Protein AF-A0ABD6ABT4-F1 (afdb_monomer)

pLDDT: mean 73.29, std 23.42, range [27.64, 98.88]

Radius of gyration: 41.08 Å; Cα contacts (8 Å, |Δi|>4): 449; chains: 1; bounding box: 126×105×81 Å

Organism: NCBI:txid3033386

Sequence (406 aa):
MEIARHVPGMKPGATKRNVALAVVAVVLFPFTLLIALVYVPVALATNRRGLADVVGDTPLGRLPGLSEPGWKTGAASFVYLFVLVGVVFAVVPGDSPPSAAGPSASQGSNASDADPTGAVPTTEPSETTEARSTAAPDSAAGGAPTETPTSAPASDSTPDATPTPRSTATPSRQTTSTPGDTPAARGPGDGSEWTVTVTRVVDGDTMEVRFPNGEVDTIRLIGVDTPETTLSRVDPDEFEGIPNTTAGRDWLYDWGQRASRFAADELEGERVRIAVDPQADRRGYYNRLLVYVSLDGANFNAQLLRRGYARLYDSSFSERDRFADIEATAQRNDVGVWGFDGPPSTPEPTPEPSDDADLPPKPSDGDYDCDHFDTQDQAQRVLDRDPSDPHRLDGDDDGVACESLP

Nearest PDB structures (foldseek):
  6u0x-assembly1_A  TM=8.729E-01  e=2.689E-11  Staphylococcus aureus
  3dmu-assembly1_A  TM=9.051E-01  e=9.932E-11  Staphylococcus aureus
  3bdc-assembly1_A  TM=8.728E-01  e=6.955E-11  unclassified
  3erq-assembly1_A  TM=8.634E-01  e=1.260E-10  Staphylococcus aureus
  6xsh-assembly1_A  TM=8.618E-01  e=1.418E-10  Staphylococcus aureus

Structure (mmCIF, N/CA/C/O backbone):
data_AF-A0ABD6ABT4-F1
#
_entry.id   AF-A0ABD6ABT4-F1
#
loop_
_atom_site.group_PDB
_atom_site.id
_atom_site.type_symbol
_atom_site.label_atom_id
_atom_site.label_alt_id
_atom_site.label_comp_id
_atom_site.label_asym_id
_atom_site.label_entity_id
_atom_site.label_seq_id
_atom_site.pdbx_PDB_ins_code
_atom_site.Cartn_x
_atom_site.Cartn_y
_atom_site.Cartn_z
_atom_site.occupancy
_atom_site.B_iso_or_equiv
_atom_site.auth_seq_id
_atom_site.auth_comp_id
_atom_site.auth_asym_id
_atom_site.auth_atom_id
_atom_site.pdbx_PDB_model_num
ATOM 1 N N . MET A 1 1 ? 58.740 -3.934 35.724 1.00 48.12 1 MET A N 1
ATOM 2 C CA . MET A 1 1 ? 58.941 -5.343 36.122 1.00 48.12 1 MET A CA 1
ATOM 3 C C . MET A 1 1 ? 57.721 -5.785 36.941 1.00 48.12 1 MET A C 1
ATOM 5 O O . MET A 1 1 ? 57.845 -5.971 38.138 1.00 48.12 1 MET A O 1
ATOM 9 N N . GLU A 1 2 ? 56.523 -5.875 36.339 1.00 55.12 2 GLU A N 1
ATOM 10 C CA . GLU A 1 2 ? 55.297 -6.128 37.135 1.00 55.12 2 GLU A CA 1
ATOM 11 C C . GLU A 1 2 ? 54.111 -6.753 36.371 1.00 55.12 2 GLU A C 1
ATOM 13 O O . GLU A 1 2 ? 52.995 -6.772 36.862 1.00 55.12 2 GLU A O 1
ATOM 18 N N . ILE A 1 3 ? 54.325 -7.310 35.176 1.00 47.06 3 ILE A N 1
ATOM 19 C CA . ILE A 1 3 ? 53.252 -8.004 34.426 1.00 47.06 3 ILE A CA 1
ATOM 20 C C . ILE A 1 3 ? 53.394 -9.534 34.547 1.00 47.06 3 ILE A C 1
ATOM 22 O O . ILE A 1 3 ? 52.434 -10.283 34.412 1.00 47.06 3 ILE A O 1
ATOM 26 N N . ALA A 1 4 ? 54.584 -10.017 34.921 1.00 45.62 4 ALA A N 1
ATOM 27 C CA . ALA A 1 4 ? 54.911 -11.442 34.983 1.00 45.62 4 ALA A CA 1
ATOM 28 C C . ALA A 1 4 ? 54.211 -12.230 36.113 1.00 45.62 4 ALA A C 1
ATOM 30 O O . ALA A 1 4 ? 54.329 -13.449 36.145 1.00 45.62 4 ALA A O 1
ATOM 31 N N . ARG A 1 5 ? 53.491 -11.575 37.040 1.00 49.47 5 ARG A N 1
ATOM 32 C CA . ARG A 1 5 ? 52.802 -12.267 38.152 1.00 49.47 5 ARG A CA 1
ATOM 33 C C . ARG A 1 5 ? 51.346 -12.646 37.869 1.00 49.47 5 ARG A C 1
ATOM 35 O O . ARG A 1 5 ? 50.806 -13.452 38.611 1.00 49.47 5 ARG A O 1
ATOM 42 N N . HIS A 1 6 ? 50.723 -12.107 36.820 1.00 57.31 6 HIS A N 1
ATOM 43 C CA . HIS A 1 6 ? 49.296 -12.339 36.545 1.00 57.31 6 HIS A CA 1
ATOM 44 C C . HIS A 1 6 ? 49.024 -13.386 35.456 1.00 57.31 6 HIS A C 1
ATOM 46 O O . HIS A 1 6 ? 47.869 -13.659 35.151 1.00 57.31 6 HIS A O 1
ATOM 52 N N . VAL A 1 7 ? 50.064 -14.005 34.887 1.00 50.03 7 VAL A N 1
ATOM 53 C CA . VAL A 1 7 ? 49.916 -15.038 33.852 1.00 50.03 7 VAL A CA 1
ATOM 54 C C . VAL A 1 7 ? 50.593 -16.329 34.324 1.00 50.03 7 VAL A C 1
ATOM 56 O O . VAL A 1 7 ? 51.825 -16.419 34.290 1.00 50.03 7 VAL A O 1
ATOM 59 N N . PRO A 1 8 ? 49.828 -17.336 34.780 1.00 41.66 8 PRO A N 1
ATOM 60 C CA . PRO A 1 8 ? 50.376 -18.637 35.146 1.00 41.66 8 PRO A CA 1
ATOM 61 C C . PRO A 1 8 ? 51.052 -19.295 33.930 1.00 41.66 8 PRO A C 1
ATOM 63 O O . PRO A 1 8 ? 50.390 -19.602 32.944 1.00 41.66 8 PRO A O 1
ATOM 66 N N . GLY A 1 9 ? 52.378 -19.494 33.989 1.00 50.75 9 GLY A N 1
ATOM 67 C CA . GLY A 1 9 ? 53.149 -20.245 32.981 1.00 50.75 9 GLY A CA 1
ATOM 68 C C . GLY A 1 9 ? 54.293 -19.507 32.265 1.00 50.75 9 GLY A C 1
ATOM 69 O O . GLY A 1 9 ? 55.004 -20.131 31.478 1.00 50.75 9 GLY A O 1
ATOM 70 N N . MET A 1 10 ? 54.538 -18.216 32.521 1.00 44.56 10 MET A N 1
ATOM 71 C CA . MET A 1 10 ? 55.614 -17.482 31.830 1.00 44.56 10 MET A CA 1
ATOM 72 C C . MET A 1 10 ? 56.996 -17.680 32.488 1.00 44.56 10 MET A C 1
ATOM 74 O O . MET A 1 10 ? 57.229 -17.242 33.613 1.00 44.56 10 MET A O 1
ATOM 78 N N . LYS A 1 11 ? 57.941 -18.315 31.774 1.00 46.00 11 LYS A N 1
ATOM 79 C CA . LYS A 1 11 ? 59.356 -18.428 32.192 1.00 46.00 11 LYS A CA 1
ATOM 80 C C . LYS A 1 11 ? 60.139 -17.120 31.938 1.00 46.00 11 LYS A C 1
ATOM 82 O O . LYS A 1 11 ? 59.816 -16.402 30.989 1.00 46.00 11 LYS A O 1
ATOM 87 N N . PRO A 1 12 ? 61.195 -16.815 32.724 1.00 42.62 12 PRO A N 1
ATOM 88 C CA . PRO A 1 12 ? 62.009 -15.609 32.544 1.00 42.62 12 PRO A CA 1
ATOM 89 C C . PRO A 1 12 ? 62.830 -15.688 31.247 1.00 42.62 12 PRO A C 1
ATOM 91 O O . PRO A 1 12 ? 63.510 -16.683 31.017 1.00 42.62 12 PRO A O 1
ATOM 94 N N . GLY A 1 13 ? 62.768 -14.643 30.412 1.00 56.28 13 GLY A N 1
ATOM 95 C CA . GLY A 1 13 ? 63.428 -14.587 29.094 1.00 56.28 13 GLY A CA 1
ATOM 96 C C . GLY A 1 13 ? 62.484 -14.359 27.905 1.00 56.28 13 GLY A C 1
ATOM 97 O O . GLY A 1 13 ? 62.820 -14.710 26.780 1.00 56.28 13 GLY A O 1
ATOM 98 N N . ALA A 1 14 ? 61.289 -13.807 28.135 1.00 51.59 14 ALA A N 1
ATOM 99 C CA . ALA A 1 14 ? 60.299 -13.566 27.091 1.00 51.59 14 ALA A CA 1
ATOM 100 C C . ALA A 1 14 ? 60.823 -12.591 26.016 1.00 51.59 14 ALA A C 1
ATOM 102 O O . ALA A 1 14 ? 60.864 -11.378 26.216 1.00 51.59 14 ALA A O 1
ATOM 103 N N . THR A 1 15 ? 61.210 -13.136 24.862 1.00 66.31 15 THR A N 1
ATOM 104 C CA . THR A 1 15 ? 61.527 -12.389 23.638 1.00 66.31 15 THR A CA 1
ATOM 105 C C . THR A 1 15 ? 60.313 -11.549 23.225 1.00 66.31 15 THR A C 1
ATOM 107 O O . THR A 1 15 ? 59.181 -11.938 23.515 1.00 66.31 15 THR A O 1
ATOM 110 N N . LYS A 1 16 ? 60.512 -10.432 22.504 1.00 57.91 16 LYS A N 1
ATOM 111 C CA . LYS A 1 16 ? 59.434 -9.568 21.961 1.00 57.91 16 LYS A CA 1
ATOM 112 C C . LYS A 1 16 ? 58.271 -10.367 21.336 1.00 57.91 16 LYS A C 1
ATOM 114 O O . LYS A 1 16 ? 57.119 -9.974 21.477 1.00 57.91 16 LYS A O 1
ATOM 119 N N . ARG A 1 17 ? 58.569 -11.540 20.759 1.00 58.28 17 ARG A N 1
ATOM 120 C CA . ARG A 1 17 ? 57.623 -12.561 20.279 1.00 58.28 17 ARG A CA 1
ATOM 121 C C . ARG A 1 17 ? 56.571 -12.997 21.306 1.00 58.28 17 ARG A C 1
ATOM 123 O O . ARG A 1 17 ? 55.398 -13.066 20.973 1.00 58.28 17 ARG A O 1
ATOM 130 N N . ASN A 1 18 ? 56.958 -13.283 22.546 1.00 58.12 18 ASN A N 1
ATOM 131 C CA . ASN A 1 18 ? 56.033 -13.765 23.577 1.00 58.12 18 ASN A CA 1
ATOM 132 C C . ASN A 1 18 ? 55.114 -12.642 24.075 1.00 58.12 18 ASN A C 1
ATOM 134 O O . ASN A 1 18 ? 53.965 -12.901 24.413 1.00 58.12 18 ASN A O 1
ATOM 138 N N . VAL A 1 19 ? 55.602 -11.397 24.073 1.00 66.44 19 VAL A N 1
ATOM 139 C CA . VAL A 1 19 ? 54.781 -10.215 24.373 1.00 66.44 19 VAL A CA 1
ATOM 140 C C . VAL A 1 19 ? 53.813 -9.932 23.223 1.00 66.44 19 VAL A C 1
ATOM 142 O O . VAL A 1 19 ? 52.639 -9.699 23.478 1.00 66.44 19 VAL A O 1
ATOM 145 N N . ALA A 1 20 ? 54.259 -10.027 21.966 1.00 62.69 20 ALA A N 1
ATOM 146 C CA . ALA A 1 20 ? 53.391 -9.875 20.798 1.00 62.69 20 ALA A CA 1
ATOM 147 C C . ALA A 1 20 ? 52.303 -10.960 20.745 1.00 62.69 20 ALA A C 1
ATOM 149 O O . ALA A 1 20 ? 51.129 -10.638 20.591 1.00 62.69 20 ALA A O 1
ATOM 150 N N . LEU A 1 21 ? 52.664 -12.228 20.968 1.00 62.44 21 LEU A N 1
ATOM 151 C CA . LEU A 1 21 ? 51.703 -13.331 21.059 1.00 62.44 21 LEU A CA 1
ATOM 152 C C . LEU A 1 21 ? 50.728 -13.144 22.226 1.00 62.44 21 LEU A C 1
ATOM 154 O O . LEU A 1 21 ? 49.541 -13.403 22.061 1.00 62.44 21 LEU A O 1
ATOM 158 N N . ALA A 1 22 ? 51.193 -12.647 23.377 1.00 66.12 22 ALA A N 1
ATOM 159 C CA . ALA A 1 22 ? 50.317 -12.348 24.505 1.00 66.12 22 ALA A CA 1
ATOM 160 C C . ALA A 1 22 ? 49.349 -11.196 24.195 1.00 66.12 22 ALA A C 1
ATOM 162 O O . ALA A 1 22 ? 48.168 -11.315 24.488 1.00 66.12 22 ALA A O 1
ATOM 163 N N . VAL A 1 23 ? 49.799 -10.110 23.559 1.00 70.19 23 VAL A N 1
ATOM 164 C CA . VAL A 1 23 ? 48.920 -8.992 23.171 1.00 70.19 23 VAL A CA 1
ATOM 165 C C . VAL A 1 23 ? 47.901 -9.438 22.121 1.00 70.19 23 VAL A C 1
ATOM 167 O O . VAL A 1 23 ? 46.719 -9.135 22.248 1.00 70.19 23 VAL A O 1
ATOM 170 N N . VAL A 1 24 ? 48.312 -10.215 21.119 1.00 63.34 24 VAL A N 1
ATOM 171 C CA . VAL A 1 24 ? 47.390 -10.739 20.102 1.00 63.34 24 VAL A CA 1
ATOM 172 C C . VAL A 1 24 ? 46.369 -11.692 20.731 1.00 63.34 24 VAL A C 1
ATOM 174 O O . VAL A 1 24 ? 45.177 -11.536 20.495 1.00 63.34 24 VAL A O 1
ATOM 177 N N . ALA A 1 25 ? 46.798 -12.634 21.573 1.00 67.19 25 ALA A N 1
ATOM 178 C CA . ALA A 1 25 ? 45.905 -13.624 22.177 1.00 67.19 25 ALA A CA 1
ATOM 179 C C . ALA A 1 25 ? 44.990 -13.047 23.273 1.00 67.19 25 ALA A C 1
ATOM 181 O O . ALA A 1 25 ? 43.877 -13.531 23.450 1.00 67.19 25 ALA A O 1
ATOM 182 N N . VAL A 1 26 ? 45.445 -12.032 24.014 1.00 70.31 26 VAL A N 1
ATOM 183 C CA . VAL A 1 26 ? 44.709 -11.473 25.165 1.00 70.31 26 VAL A CA 1
ATOM 184 C C . VAL A 1 26 ? 43.921 -10.217 24.799 1.00 70.31 26 VAL A C 1
ATOM 186 O O . VAL A 1 26 ? 42.927 -9.925 25.453 1.00 70.31 26 VAL A O 1
ATOM 189 N N . VAL A 1 27 ? 44.328 -9.474 23.767 1.00 70.00 27 VAL A N 1
ATOM 190 C CA . VAL A 1 27 ? 43.668 -8.217 23.377 1.00 70.00 27 VAL A CA 1
ATOM 191 C C . VAL A 1 27 ? 42.957 -8.364 22.041 1.00 70.00 27 VAL A C 1
ATOM 193 O O . VAL A 1 27 ? 41.760 -8.113 21.961 1.00 70.00 27 VAL A O 1
ATOM 196 N N . LEU A 1 28 ? 43.659 -8.801 20.994 1.00 67.19 28 LEU A N 1
ATOM 197 C CA . LEU A 1 28 ? 43.083 -8.809 19.647 1.00 67.19 28 LEU A CA 1
ATOM 198 C C . LEU A 1 28 ? 42.123 -9.977 19.431 1.00 67.19 28 LEU A C 1
ATOM 200 O O . LEU A 1 28 ? 41.048 -9.761 18.894 1.00 67.19 28 LEU A O 1
ATOM 204 N N . PHE A 1 29 ? 42.458 -11.181 19.892 1.00 74.25 29 PHE A N 1
ATOM 205 C CA . PHE A 1 29 ? 41.616 -12.368 19.741 1.00 74.25 29 PHE A CA 1
ATOM 206 C C . PHE A 1 29 ? 40.244 -12.256 20.430 1.00 74.25 29 PHE A C 1
ATOM 208 O O . PHE A 1 29 ? 39.242 -12.542 19.781 1.00 74.25 29 PHE A O 1
ATOM 215 N N . PRO A 1 30 ? 40.119 -11.811 21.697 1.00 75.88 30 PRO A N 1
ATOM 216 C CA . PRO A 1 30 ? 38.797 -11.611 22.285 1.00 75.88 30 PRO A CA 1
ATOM 217 C C . PRO A 1 30 ? 38.036 -10.457 21.628 1.00 75.88 30 PRO A C 1
ATOM 219 O O . PRO A 1 30 ? 36.816 -10.527 21.535 1.00 75.88 30 PRO A O 1
ATOM 222 N N . PHE A 1 31 ? 38.724 -9.426 21.125 1.00 73.25 31 PHE A N 1
ATOM 223 C CA . PHE A 1 31 ? 38.078 -8.319 20.420 1.00 73.25 31 PHE A CA 1
ATOM 224 C C . PHE A 1 31 ? 37.567 -8.740 19.036 1.00 73.25 31 PHE A C 1
ATOM 226 O O . PHE A 1 31 ? 36.449 -8.395 18.671 1.00 73.25 31 PHE A O 1
ATOM 233 N N . THR A 1 32 ? 38.323 -9.549 18.289 1.00 69.88 32 THR A N 1
ATOM 234 C CA . THR A 1 32 ? 37.867 -10.121 17.015 1.00 69.88 32 THR A CA 1
ATOM 235 C C . THR A 1 32 ? 36.779 -11.165 17.220 1.00 69.88 32 THR A C 1
ATOM 237 O O . THR A 1 32 ? 35.841 -11.202 16.431 1.00 69.88 32 THR A O 1
ATOM 240 N N . LEU A 1 33 ? 36.844 -11.964 18.291 1.00 76.50 33 LEU A N 1
ATOM 241 C CA . LEU A 1 33 ? 35.776 -12.889 18.671 1.00 76.50 33 LEU A CA 1
ATOM 242 C C . LEU A 1 33 ? 34.491 -12.130 19.034 1.00 76.50 33 LEU A C 1
ATOM 244 O O . LEU A 1 33 ? 33.418 -12.526 18.596 1.00 76.50 33 LEU A O 1
ATOM 248 N N . LEU A 1 34 ? 34.596 -11.031 19.790 1.00 77.00 34 LEU A N 1
ATOM 249 C CA . LEU A 1 34 ? 33.471 -10.165 20.151 1.00 77.00 34 LEU A CA 1
ATOM 250 C C . LEU A 1 34 ? 32.878 -9.479 18.915 1.00 77.00 34 LEU A C 1
ATOM 252 O O . LEU A 1 34 ? 31.664 -9.501 18.731 1.00 77.00 34 LEU A O 1
ATOM 256 N N . ILE A 1 35 ? 33.726 -8.917 18.046 1.00 72.06 35 ILE A N 1
ATOM 257 C CA . ILE A 1 35 ? 33.290 -8.348 16.769 1.00 72.06 35 ILE A CA 1
ATOM 258 C C . ILE A 1 35 ? 32.603 -9.432 15.950 1.00 72.06 35 ILE A C 1
ATOM 260 O O . ILE A 1 35 ? 31.504 -9.193 15.487 1.00 72.06 35 ILE A O 1
ATOM 264 N N . ALA A 1 36 ? 33.160 -10.634 15.818 1.00 72.38 36 ALA A N 1
ATOM 265 C CA . ALA A 1 36 ? 32.505 -11.711 15.085 1.00 72.38 36 ALA A CA 1
ATOM 266 C C . ALA A 1 36 ? 31.156 -12.106 15.719 1.00 72.38 36 ALA A C 1
ATOM 268 O O . ALA A 1 36 ? 30.171 -12.241 15.004 1.00 72.38 36 ALA A O 1
ATOM 269 N N . LEU A 1 37 ? 31.073 -12.221 17.047 1.00 75.56 37 LEU A N 1
ATOM 270 C CA . LEU A 1 37 ? 29.844 -12.575 17.771 1.00 75.56 37 LEU A CA 1
ATOM 271 C C . LEU A 1 37 ? 28.740 -11.518 17.684 1.00 75.56 37 LEU A C 1
ATOM 273 O O . LEU A 1 37 ? 27.575 -11.873 17.814 1.00 75.56 37 LEU A O 1
ATOM 277 N N . VAL A 1 38 ? 29.081 -10.245 17.489 1.00 73.69 38 VAL A N 1
ATOM 278 C CA . VAL A 1 38 ? 28.102 -9.150 17.388 1.00 73.69 38 VAL A CA 1
ATOM 279 C C . VAL A 1 38 ? 27.836 -8.791 15.928 1.00 73.69 38 VAL A C 1
ATOM 281 O O . VAL A 1 38 ? 26.691 -8.713 15.497 1.00 73.69 38 VAL A O 1
ATOM 284 N N . TYR A 1 39 ? 28.892 -8.616 15.144 1.00 69.88 39 TYR A N 1
ATOM 285 C CA . TYR A 1 39 ? 28.831 -8.194 13.752 1.00 69.88 39 TYR A CA 1
ATOM 286 C C . TYR A 1 39 ? 28.300 -9.289 12.835 1.00 69.88 39 TYR A C 1
ATOM 288 O O . TYR A 1 39 ? 27.523 -8.970 11.949 1.00 69.88 39 TYR A O 1
ATOM 296 N N . VAL A 1 40 ? 28.659 -10.566 13.027 1.00 66.00 40 VAL A N 1
ATOM 297 C CA . VAL A 1 40 ? 28.177 -11.636 12.133 1.00 66.00 40 VAL A CA 1
ATOM 298 C C . VAL A 1 40 ? 26.668 -11.841 12.281 1.00 66.00 40 VAL A C 1
ATOM 300 O O . VAL A 1 40 ? 26.001 -11.855 11.253 1.00 66.00 40 VAL A O 1
ATOM 303 N N . PRO A 1 41 ? 26.072 -11.916 13.487 1.00 65.56 41 PRO A N 1
ATOM 304 C CA . PRO A 1 41 ? 24.618 -12.001 13.615 1.00 65.56 41 PRO A CA 1
ATOM 305 C C . PRO A 1 41 ? 23.899 -10.739 13.146 1.00 65.56 41 PRO A C 1
ATOM 307 O O . PRO A 1 41 ? 22.862 -10.858 12.507 1.00 65.56 41 PRO A O 1
ATOM 310 N N . VAL A 1 42 ? 24.450 -9.546 13.407 1.00 65.56 42 VAL A N 1
ATOM 311 C CA . VAL A 1 42 ? 23.874 -8.287 12.910 1.00 65.56 42 VAL A CA 1
ATOM 312 C C . VAL A 1 42 ? 23.939 -8.239 11.388 1.00 65.56 42 VAL A C 1
ATOM 314 O O . VAL A 1 42 ? 22.915 -8.007 10.770 1.00 65.56 42 VAL A O 1
ATOM 317 N N . ALA A 1 43 ? 25.076 -8.550 10.767 1.00 61.09 43 ALA A N 1
ATOM 318 C CA . ALA A 1 43 ? 25.211 -8.616 9.315 1.00 61.09 43 ALA A CA 1
ATOM 319 C C . ALA A 1 43 ? 24.320 -9.711 8.706 1.00 61.09 43 ALA A C 1
ATOM 321 O O . ALA A 1 43 ? 23.710 -9.484 7.673 1.00 61.09 43 ALA A O 1
ATOM 322 N N . LEU A 1 44 ? 24.174 -10.875 9.345 1.00 62.19 44 LEU A N 1
ATOM 323 C CA . LEU A 1 44 ? 23.233 -11.911 8.902 1.00 62.19 44 LEU A CA 1
ATOM 324 C C . LEU A 1 44 ? 21.762 -11.485 9.067 1.00 62.19 44 LEU A C 1
ATOM 326 O O . LEU A 1 44 ? 20.922 -11.923 8.284 1.00 62.19 44 LEU A O 1
ATOM 330 N N . ALA A 1 45 ? 21.446 -10.643 10.056 1.00 57.50 45 ALA A N 1
ATOM 331 C CA . ALA A 1 45 ? 20.090 -10.167 10.335 1.00 57.50 45 ALA A CA 1
ATOM 332 C C . ALA A 1 45 ? 19.690 -8.933 9.506 1.00 57.50 45 ALA A C 1
ATOM 334 O O . ALA A 1 45 ? 18.530 -8.817 9.119 1.00 57.50 45 ALA A O 1
ATOM 335 N N . THR A 1 46 ? 20.626 -8.023 9.218 1.00 54.62 46 THR A N 1
ATOM 336 C CA . THR A 1 46 ? 20.361 -6.740 8.547 1.00 54.62 46 THR A CA 1
ATOM 337 C C . THR A 1 46 ? 20.738 -6.739 7.067 1.00 54.62 46 THR A C 1
ATOM 339 O O . THR A 1 46 ? 20.185 -5.950 6.304 1.00 54.62 46 THR A O 1
ATOM 342 N N . ASN A 1 47 ? 21.621 -7.636 6.613 1.00 53.25 47 ASN A N 1
ATOM 343 C CA . ASN A 1 47 ? 22.093 -7.655 5.227 1.00 53.25 47 ASN A CA 1
ATOM 344 C C . ASN A 1 47 ? 21.230 -8.544 4.313 1.00 53.25 47 ASN A C 1
ATOM 346 O O . ASN A 1 47 ? 21.712 -9.513 3.722 1.00 53.25 47 ASN A O 1
ATOM 350 N N . ARG A 1 48 ? 19.937 -8.221 4.179 1.00 53.56 48 ARG A N 1
ATOM 351 C CA . ARG A 1 48 ? 19.045 -8.910 3.222 1.00 53.56 48 ARG A CA 1
ATOM 352 C C . ARG A 1 48 ? 19.291 -8.505 1.758 1.00 53.56 48 ARG A C 1
ATOM 354 O O . ARG A 1 48 ? 18.951 -9.284 0.877 1.00 53.56 48 ARG A O 1
ATOM 361 N N . ARG A 1 49 ? 19.915 -7.343 1.503 1.00 51.22 49 ARG A N 1
ATOM 362 C CA . ARG A 1 49 ? 20.243 -6.823 0.154 1.00 51.22 49 ARG A CA 1
ATOM 363 C C . ARG A 1 49 ? 21.660 -7.175 -0.340 1.00 51.22 49 ARG A C 1
ATOM 365 O O . ARG A 1 49 ? 21.977 -6.952 -1.498 1.00 51.22 49 ARG A O 1
ATOM 372 N N . GLY A 1 50 ? 22.478 -7.830 0.490 1.00 56.59 50 GLY A N 1
ATOM 373 C CA . GLY A 1 50 ? 23.846 -8.227 0.142 1.00 56.59 50 GLY A CA 1
ATOM 374 C C . GLY A 1 50 ? 24.847 -7.071 0.251 1.00 56.59 50 GLY A C 1
ATOM 375 O O . GLY A 1 50 ? 24.506 -5.900 0.147 1.00 56.59 50 GLY A O 1
ATOM 376 N N . LEU A 1 51 ? 26.128 -7.398 0.457 1.00 56.12 51 LEU A N 1
ATOM 377 C CA . LEU A 1 51 ? 27.218 -6.407 0.492 1.00 56.12 51 LEU A CA 1
ATOM 378 C C . LEU A 1 51 ? 27.528 -5.821 -0.909 1.00 56.12 51 LEU A C 1
ATOM 380 O O . LEU A 1 51 ? 28.432 -5.000 -1.043 1.00 56.12 51 LEU A O 1
ATOM 384 N N . ALA A 1 52 ? 26.803 -6.258 -1.946 1.00 55.03 52 ALA A N 1
ATOM 385 C CA . ALA A 1 52 ? 27.018 -5.904 -3.344 1.00 55.03 52 ALA A CA 1
ATOM 386 C C . ALA A 1 52 ? 26.873 -4.394 -3.597 1.00 55.03 52 ALA A C 1
ATOM 388 O O . ALA A 1 52 ? 27.742 -3.821 -4.242 1.00 55.03 52 ALA A O 1
ATOM 389 N N . ASP A 1 53 ? 25.877 -3.733 -3.000 1.00 53.12 53 ASP A N 1
ATOM 390 C CA . ASP A 1 53 ? 25.659 -2.285 -3.176 1.00 53.12 53 ASP A CA 1
ATOM 391 C C . ASP A 1 53 ? 26.768 -1.433 -2.537 1.00 53.12 53 ASP A C 1
ATOM 393 O O . ASP A 1 53 ? 27.050 -0.319 -2.967 1.00 53.12 53 ASP A O 1
ATOM 397 N N . VAL A 1 54 ? 27.423 -1.959 -1.497 1.00 57.56 54 VAL A N 1
ATOM 398 C CA . VAL A 1 54 ? 28.461 -1.243 -0.735 1.00 57.56 54 VAL A CA 1
ATOM 399 C C . VAL A 1 54 ? 29.857 -1.487 -1.317 1.00 57.56 54 VAL A C 1
ATOM 401 O O . VAL A 1 54 ? 30.764 -0.674 -1.145 1.00 57.56 54 VAL A O 1
ATOM 404 N N . VAL A 1 55 ? 30.056 -2.631 -1.973 1.00 61.31 55 VAL A N 1
ATOM 405 C CA . VAL A 1 55 ? 31.386 -3.160 -2.313 1.00 61.31 55 VAL A CA 1
ATOM 406 C C . VAL A 1 55 ? 31.536 -3.420 -3.819 1.00 61.31 55 VAL A C 1
ATOM 408 O O . VAL A 1 55 ? 32.650 -3.698 -4.265 1.00 61.31 55 VAL A O 1
ATOM 411 N N . GLY A 1 56 ? 30.459 -3.271 -4.601 1.00 56.88 56 GLY A N 1
ATOM 412 C CA . GLY A 1 56 ? 30.350 -3.634 -6.019 1.00 56.88 56 GLY A CA 1
ATOM 413 C C . GLY A 1 56 ? 31.454 -3.071 -6.911 1.00 56.88 56 GLY A C 1
ATOM 414 O O . GLY A 1 56 ? 32.054 -3.825 -7.673 1.00 56.88 56 GLY A O 1
ATOM 415 N N . ASP A 1 57 ? 31.818 -1.801 -6.722 1.00 60.75 57 ASP A N 1
ATOM 416 C CA . ASP A 1 57 ? 32.884 -1.148 -7.499 1.00 60.75 57 ASP A CA 1
ATOM 417 C C . ASP A 1 57 ? 34.267 -1.196 -6.831 1.00 60.75 57 ASP A C 1
ATOM 419 O O . ASP A 1 57 ? 35.265 -0.705 -7.366 1.00 60.75 57 ASP A O 1
ATOM 423 N N . THR A 1 58 ? 34.373 -1.818 -5.657 1.00 70.25 58 THR A N 1
ATOM 424 C CA . THR A 1 58 ? 35.644 -1.934 -4.936 1.00 70.25 58 THR A CA 1
ATOM 425 C C . THR A 1 58 ? 36.369 -3.243 -5.283 1.00 70.25 58 THR A C 1
ATOM 427 O O . THR A 1 58 ? 35.742 -4.239 -5.651 1.00 70.25 58 THR A O 1
ATOM 430 N N . PRO A 1 59 ? 37.702 -3.328 -5.097 1.00 70.81 59 PRO A N 1
ATOM 431 C CA . PRO A 1 59 ? 38.454 -4.570 -5.311 1.00 70.81 59 PRO A CA 1
ATOM 432 C C . PRO A 1 59 ? 37.944 -5.765 -4.488 1.00 70.81 59 PRO A C 1
ATOM 434 O O . PRO A 1 59 ? 38.142 -6.911 -4.885 1.00 70.81 59 PRO A O 1
ATOM 437 N N . LEU A 1 60 ? 37.282 -5.499 -3.356 1.00 62.22 60 LEU A N 1
ATOM 438 C CA . LEU A 1 60 ? 36.694 -6.512 -2.480 1.00 62.22 60 LEU A CA 1
ATOM 439 C C . LEU A 1 60 ? 35.452 -7.175 -3.103 1.00 62.22 60 LEU A C 1
ATOM 441 O O . LEU A 1 60 ? 35.195 -8.341 -2.817 1.00 62.22 60 LEU A O 1
ATOM 445 N N . GLY A 1 61 ? 34.735 -6.492 -4.004 1.00 64.50 61 GLY A N 1
ATOM 446 C CA . GLY A 1 61 ? 33.537 -7.014 -4.676 1.00 64.50 61 GLY A CA 1
ATOM 447 C C . GLY A 1 61 ? 33.844 -8.114 -5.696 1.00 64.50 61 GLY A C 1
ATOM 448 O O . GLY A 1 61 ? 32.959 -8.865 -6.095 1.00 64.50 61 GLY A O 1
ATOM 449 N N . ARG A 1 62 ? 35.121 -8.261 -6.077 1.00 74.31 62 ARG A N 1
ATOM 450 C CA . ARG A 1 62 ? 35.610 -9.311 -6.985 1.00 74.31 62 ARG A CA 1
ATOM 451 C C . ARG A 1 62 ? 35.957 -10.623 -6.274 1.00 74.31 62 ARG A C 1
ATOM 453 O O . ARG A 1 62 ? 36.368 -11.576 -6.935 1.00 74.31 62 ARG A O 1
ATOM 460 N N . LEU A 1 63 ? 35.839 -10.687 -4.944 1.00 71.50 63 LEU A N 1
ATOM 461 C CA . LEU A 1 63 ? 36.108 -11.908 -4.186 1.00 71.50 63 LEU A CA 1
ATOM 462 C C . LEU A 1 63 ? 34.931 -12.899 -4.311 1.00 71.50 63 LEU A C 1
ATOM 464 O O . LEU A 1 63 ? 33.784 -12.515 -4.064 1.00 71.50 63 LEU A O 1
ATOM 468 N N . PRO A 1 64 ? 35.191 -14.177 -4.655 1.00 71.94 64 PRO A N 1
ATOM 469 C CA . PRO A 1 64 ? 34.157 -15.204 -4.760 1.00 71.94 64 PRO A CA 1
ATOM 470 C C . PRO A 1 64 ? 33.273 -15.290 -3.505 1.00 71.94 64 PRO A C 1
ATOM 472 O O . PRO A 1 64 ? 33.774 -15.418 -2.390 1.00 71.94 64 PRO A O 1
ATOM 475 N N . GLY A 1 65 ? 31.951 -15.236 -3.687 1.00 67.56 65 GLY A N 1
ATOM 476 C CA . GLY A 1 65 ? 30.966 -15.359 -2.606 1.00 67.56 65 GLY A CA 1
ATOM 477 C C . GLY A 1 65 ? 30.639 -14.065 -1.847 1.00 67.56 65 GLY A C 1
ATOM 478 O O . GLY A 1 65 ? 29.675 -14.066 -1.086 1.00 67.56 65 GLY A O 1
ATOM 479 N N . LEU A 1 66 ? 31.370 -12.959 -2.065 1.00 68.25 66 LEU A N 1
ATOM 480 C CA . LEU A 1 66 ? 31.012 -11.636 -1.518 1.00 68.25 66 LEU A CA 1
ATOM 481 C C . LEU A 1 66 ? 29.988 -10.871 -2.376 1.00 68.25 66 LEU A C 1
ATOM 483 O O . LEU A 1 66 ? 29.384 -9.920 -1.887 1.00 68.25 66 LEU A O 1
ATOM 487 N N . SER A 1 67 ? 29.769 -11.300 -3.622 1.00 64.12 67 SER A N 1
ATOM 488 C CA . SER A 1 67 ? 28.765 -10.748 -4.541 1.00 64.12 67 SER A CA 1
ATOM 489 C C . SER A 1 67 ? 27.419 -11.486 -4.518 1.00 64.12 67 SER A C 1
ATOM 491 O O . SER A 1 67 ? 26.443 -10.986 -5.068 1.00 64.12 67 SER A O 1
ATOM 493 N N . GLU A 1 68 ? 27.336 -12.667 -3.894 1.00 64.88 68 GLU A N 1
ATOM 494 C CA . GLU A 1 68 ? 26.059 -13.376 -3.737 1.00 64.88 68 GLU A CA 1
ATOM 495 C C . GLU A 1 68 ? 25.205 -12.692 -2.659 1.00 64.88 68 GLU A C 1
ATOM 497 O O . GLU A 1 68 ? 25.772 -12.265 -1.656 1.00 64.88 68 GLU A O 1
ATOM 502 N N . PRO A 1 69 ? 23.870 -12.600 -2.801 1.00 60.47 69 PRO A N 1
ATOM 503 C CA . PRO A 1 69 ? 22.998 -12.033 -1.774 1.00 60.47 69 PRO A CA 1
ATOM 504 C C . PRO A 1 69 ? 22.677 -13.024 -0.637 1.00 60.47 69 PRO A C 1
ATOM 506 O O . PRO A 1 69 ? 22.699 -14.249 -0.800 1.00 60.47 69 PRO A O 1
ATOM 509 N N . GLY A 1 70 ? 22.316 -12.484 0.531 1.00 66.94 70 GLY A N 1
ATOM 510 C CA . GLY A 1 70 ? 21.797 -13.244 1.672 1.00 66.94 70 GLY A CA 1
ATOM 511 C C . GLY A 1 70 ? 22.860 -13.895 2.571 1.00 66.94 70 GLY A C 1
ATOM 512 O O . GLY A 1 70 ? 23.980 -13.418 2.724 1.00 66.94 70 GLY A O 1
ATOM 513 N N . TRP A 1 71 ? 22.509 -15.005 3.231 1.00 62.94 71 TRP A N 1
ATOM 514 C CA . TRP A 1 71 ? 23.349 -15.607 4.285 1.00 62.94 71 TRP A CA 1
ATOM 515 C C . TRP A 1 71 ? 24.717 -16.113 3.788 1.00 62.94 71 TRP A C 1
ATOM 517 O O . TRP A 1 71 ? 25.670 -16.213 4.566 1.00 62.94 71 TRP A O 1
ATOM 527 N N . LYS A 1 72 ? 24.832 -16.395 2.485 1.00 69.44 72 LYS A N 1
ATOM 528 C CA . LYS A 1 72 ? 26.066 -16.862 1.843 1.00 69.44 72 LYS A CA 1
ATOM 529 C C . LYS A 1 72 ? 27.165 -15.792 1.838 1.00 69.44 72 LYS A C 1
ATOM 531 O O . LYS A 1 72 ? 28.323 -16.130 2.075 1.00 69.44 72 LYS A O 1
ATOM 536 N N . THR A 1 73 ? 26.812 -14.511 1.690 1.00 68.81 73 THR A N 1
ATOM 537 C CA . THR A 1 73 ? 27.758 -13.380 1.775 1.00 68.81 73 THR A CA 1
ATOM 538 C C . THR A 1 73 ? 28.360 -13.252 3.167 1.00 68.81 73 THR A C 1
ATOM 540 O O . THR A 1 73 ? 29.556 -12.999 3.324 1.00 68.81 73 THR A O 1
ATOM 543 N N . GLY A 1 74 ? 27.528 -13.443 4.197 1.00 67.62 74 GLY A N 1
ATOM 544 C CA . GLY A 1 74 ? 27.961 -13.425 5.594 1.00 67.62 74 GLY A CA 1
ATOM 545 C C . GLY A 1 74 ? 28.931 -14.566 5.900 1.00 67.62 74 GLY A C 1
ATOM 546 O O . GLY A 1 74 ? 29.972 -14.343 6.520 1.00 67.62 74 GLY A O 1
ATOM 547 N N . ALA A 1 75 ? 28.642 -15.769 5.392 1.00 70.38 75 ALA A N 1
ATOM 548 C CA . ALA A 1 75 ? 29.530 -16.923 5.515 1.00 70.38 75 ALA A CA 1
ATOM 549 C C . ALA A 1 75 ? 30.875 -16.705 4.794 1.00 70.38 75 ALA A C 1
ATOM 551 O O . ALA A 1 75 ? 31.929 -16.952 5.381 1.00 70.38 75 ALA A O 1
ATOM 552 N N . ALA A 1 76 ? 30.859 -16.180 3.564 1.00 73.25 76 ALA A N 1
ATOM 553 C CA . ALA A 1 76 ? 32.075 -15.869 2.810 1.00 73.25 76 ALA A CA 1
ATOM 554 C C . ALA A 1 76 ? 32.927 -14.790 3.507 1.00 73.25 76 ALA A C 1
ATOM 556 O O . ALA A 1 76 ? 34.131 -14.977 3.688 1.00 73.25 76 ALA A O 1
ATOM 557 N N . SER A 1 77 ? 32.306 -13.707 3.990 1.00 68.75 77 SER A N 1
ATOM 558 C CA . SER A 1 77 ? 32.986 -12.633 4.740 1.00 68.75 77 SER A CA 1
ATOM 559 C C . SER A 1 77 ? 33.672 -13.156 6.004 1.00 68.75 77 SER A C 1
ATOM 561 O O . SER A 1 77 ? 34.803 -12.776 6.312 1.00 68.75 77 SER A O 1
ATOM 563 N N . PHE A 1 78 ? 33.014 -14.072 6.719 1.00 71.81 78 PHE A N 1
ATOM 564 C CA . PHE A 1 78 ? 33.567 -14.712 7.908 1.00 71.81 78 PHE A CA 1
ATOM 565 C C . PHE A 1 78 ? 34.792 -15.583 7.587 1.00 71.81 78 PHE A C 1
ATOM 567 O O . PHE A 1 78 ? 35.805 -15.505 8.285 1.00 71.81 78 PHE A O 1
ATOM 574 N N . VAL A 1 79 ? 34.738 -16.363 6.502 1.00 76.88 79 VAL A N 1
ATOM 575 C CA . VAL A 1 79 ? 35.877 -17.173 6.038 1.00 76.88 79 VAL A CA 1
ATOM 576 C C . VAL A 1 79 ? 37.061 -16.282 5.654 1.00 76.88 79 VAL A C 1
ATOM 578 O O . VAL A 1 79 ? 38.184 -16.547 6.086 1.00 76.88 79 VAL A O 1
ATOM 581 N N . TYR A 1 80 ? 36.827 -15.192 4.916 1.00 76.31 80 TYR A N 1
ATOM 582 C CA . TYR A 1 80 ? 37.885 -14.249 4.539 1.00 76.31 80 TYR A CA 1
ATOM 583 C C . TYR A 1 80 ? 38.533 -13.568 5.748 1.00 76.31 80 TYR A C 1
ATOM 585 O O . TYR A 1 80 ? 39.760 -13.469 5.801 1.00 76.31 80 TYR A O 1
ATOM 593 N N . LEU A 1 81 ? 37.742 -13.163 6.748 1.00 70.94 81 LEU A N 1
ATOM 594 C CA . LEU A 1 81 ? 38.261 -12.608 8.001 1.00 70.94 81 LEU A CA 1
ATOM 595 C C . LEU A 1 81 ? 39.186 -13.609 8.710 1.00 70.94 81 LEU A C 1
ATOM 597 O O . LEU A 1 81 ? 40.262 -13.242 9.183 1.00 70.94 81 LEU A O 1
ATOM 601 N N . PHE A 1 82 ? 38.795 -14.884 8.744 1.00 72.94 82 PHE A N 1
ATOM 602 C CA . PHE A 1 82 ? 39.569 -15.939 9.393 1.00 72.94 82 PHE A CA 1
ATOM 603 C C . PHE A 1 82 ? 40.883 -16.240 8.654 1.00 72.94 82 PHE A C 1
ATOM 605 O O . PHE A 1 82 ? 41.936 -16.376 9.282 1.00 72.94 82 PHE A O 1
ATOM 612 N N . VAL A 1 83 ? 40.849 -16.275 7.318 1.00 76.25 83 VAL A N 1
ATOM 613 C CA . VAL A 1 83 ? 42.046 -16.439 6.477 1.00 76.25 83 VAL A CA 1
ATOM 614 C C . VAL A 1 83 ? 43.001 -15.255 6.646 1.00 76.25 83 VAL A C 1
ATOM 616 O O . VAL A 1 83 ? 44.203 -15.466 6.795 1.00 76.25 83 VAL A O 1
ATOM 619 N N . LEU A 1 84 ? 42.490 -14.021 6.695 1.00 69.31 84 LEU A N 1
ATOM 620 C CA . LEU A 1 84 ? 43.307 -12.817 6.867 1.00 69.31 84 LEU A CA 1
ATOM 621 C C . LEU A 1 84 ? 44.044 -12.814 8.217 1.00 69.31 84 LEU A C 1
ATOM 623 O O . LEU A 1 84 ? 45.240 -12.528 8.268 1.00 69.31 84 LEU A O 1
ATOM 627 N N . VAL A 1 85 ? 43.373 -13.232 9.295 1.00 65.75 85 VAL A N 1
ATOM 628 C CA . VAL A 1 85 ? 44.004 -13.435 10.613 1.00 65.75 85 VAL A CA 1
ATOM 629 C C . VAL A 1 85 ? 45.068 -14.542 10.560 1.00 65.75 85 VAL A C 1
ATOM 631 O O . VAL A 1 85 ? 46.150 -14.383 11.130 1.00 65.75 85 VAL A O 1
ATOM 634 N N . GLY A 1 86 ? 44.806 -15.635 9.837 1.00 67.00 86 GLY A N 1
ATOM 635 C CA . GLY A 1 86 ? 45.769 -16.722 9.633 1.00 67.00 86 GLY A CA 1
ATOM 636 C C . GLY A 1 86 ? 47.022 -16.301 8.852 1.00 67.00 86 GLY A C 1
ATOM 637 O O . GLY A 1 86 ? 48.133 -16.681 9.216 1.00 67.00 86 GLY A O 1
ATOM 638 N N . VAL A 1 87 ? 46.878 -15.466 7.820 1.00 67.75 87 VAL A N 1
ATOM 639 C CA . VAL A 1 87 ? 48.009 -14.939 7.032 1.00 67.75 87 VAL A CA 1
ATOM 640 C C . VAL A 1 87 ? 48.864 -13.975 7.861 1.00 67.75 87 VAL A C 1
ATOM 642 O O . VAL A 1 87 ? 50.090 -14.057 7.814 1.00 67.75 87 VAL A O 1
ATOM 645 N N . VAL A 1 88 ? 48.250 -13.125 8.692 1.00 59.16 88 VAL A N 1
ATOM 646 C CA . VAL A 1 88 ? 48.983 -12.261 9.641 1.00 59.16 88 VAL A CA 1
ATOM 647 C C . VAL A 1 88 ? 49.835 -13.091 10.613 1.00 59.16 88 VAL A C 1
ATOM 649 O O . VAL A 1 88 ? 50.940 -12.679 10.966 1.00 59.16 88 VAL A O 1
ATOM 652 N N . PHE A 1 89 ? 49.379 -14.289 10.990 1.00 57.72 89 PHE A N 1
ATOM 653 C CA . PHE A 1 89 ? 50.145 -15.230 11.814 1.00 57.72 89 PHE A CA 1
ATOM 654 C C . PHE A 1 89 ? 51.359 -15.828 11.075 1.00 57.72 89 PHE A C 1
ATOM 656 O O . PHE A 1 89 ? 52.388 -16.089 11.697 1.00 57.72 89 PHE A O 1
ATOM 663 N N . ALA A 1 90 ? 51.265 -16.015 9.754 1.00 57.25 90 ALA A N 1
ATOM 664 C CA . ALA A 1 90 ? 52.311 -16.625 8.928 1.00 57.25 90 ALA A CA 1
ATOM 665 C C . ALA A 1 90 ? 53.446 -15.660 8.526 1.00 57.25 90 ALA A C 1
ATOM 667 O O . ALA A 1 90 ? 54.546 -16.112 8.216 1.00 57.25 90 ALA A O 1
ATOM 668 N N . VAL A 1 91 ? 53.206 -14.342 8.538 1.00 54.50 91 VAL A N 1
ATOM 669 C CA . VAL A 1 91 ? 54.168 -13.321 8.067 1.00 54.50 91 VAL A CA 1
ATOM 670 C C . VAL A 1 91 ? 55.072 -12.776 9.189 1.00 54.50 91 VAL A C 1
ATOM 672 O O . VAL A 1 91 ? 55.986 -12.001 8.920 1.00 54.50 91 VAL A O 1
ATOM 675 N N . VAL A 1 92 ? 54.903 -13.202 10.448 1.00 52.81 92 VAL A N 1
ATOM 676 C CA . VAL A 1 92 ? 55.839 -12.841 11.530 1.00 52.81 92 VAL A CA 1
ATOM 677 C C . VAL A 1 92 ? 57.147 -13.637 11.362 1.00 52.81 92 VAL A C 1
ATOM 679 O O . VAL A 1 92 ? 57.132 -14.853 11.562 1.00 52.81 92 VAL A O 1
ATOM 682 N N . PRO A 1 93 ? 58.291 -13.002 11.026 1.00 46.84 93 PRO A N 1
ATOM 683 C CA . PRO A 1 93 ? 59.532 -13.724 10.758 1.00 46.84 93 PRO A CA 1
ATOM 684 C C . PRO A 1 93 ? 60.043 -14.426 12.020 1.00 46.84 93 PRO A C 1
ATOM 686 O O . PRO A 1 93 ? 60.131 -13.826 13.094 1.00 46.84 93 PRO A O 1
ATOM 689 N N . GLY A 1 94 ? 60.394 -15.706 11.897 1.00 41.59 94 GLY A N 1
ATOM 690 C CA . GLY A 1 94 ? 61.070 -16.442 12.959 1.00 41.59 94 GLY A CA 1
ATOM 691 C C . GLY A 1 94 ? 62.527 -16.000 13.080 1.00 41.59 94 GLY A C 1
ATOM 692 O O . GLY A 1 94 ? 63.291 -16.135 12.127 1.00 41.59 94 GLY A O 1
ATOM 693 N N . ASP A 1 95 ? 62.934 -15.517 14.256 1.00 42.12 95 ASP A N 1
ATOM 694 C CA . ASP A 1 95 ? 64.355 -15.368 14.577 1.00 42.12 95 ASP A CA 1
ATOM 695 C C . ASP A 1 95 ? 65.023 -16.751 14.514 1.00 42.12 95 ASP A C 1
ATOM 697 O O . ASP A 1 95 ? 64.670 -17.672 15.260 1.00 42.12 95 ASP A O 1
ATOM 701 N N . SER A 1 96 ? 65.974 -16.899 13.592 1.00 45.78 96 SER A N 1
ATOM 702 C CA . SER A 1 96 ? 66.790 -18.105 13.452 1.00 45.78 96 SER A CA 1
ATOM 703 C C . SER A 1 96 ? 67.720 -18.253 14.665 1.00 45.78 96 SER A C 1
ATOM 705 O O . SER A 1 96 ? 68.340 -17.266 15.071 1.00 45.78 96 SER A O 1
ATOM 707 N N . PRO A 1 97 ? 67.870 -19.453 15.257 1.00 42.22 97 PRO A N 1
ATOM 708 C CA . PRO A 1 97 ? 68.874 -19.674 16.293 1.00 42.22 97 PRO A CA 1
ATOM 709 C C . PRO A 1 97 ? 70.296 -19.602 15.700 1.00 42.22 97 PRO A C 1
ATOM 711 O O . PRO A 1 97 ? 70.486 -19.899 14.517 1.00 42.22 97 PRO A O 1
ATOM 714 N N . PRO A 1 98 ? 71.310 -19.209 16.493 1.00 37.69 98 PRO A N 1
ATOM 715 C CA . PRO A 1 98 ? 72.662 -19.025 15.990 1.00 37.69 98 PRO A CA 1
ATOM 716 C C . PRO A 1 98 ? 73.324 -20.354 15.610 1.00 37.69 98 PRO A C 1
ATOM 718 O O . PRO A 1 98 ? 73.191 -21.370 16.292 1.00 37.69 98 PRO A O 1
ATOM 721 N N . SER A 1 99 ? 74.071 -20.281 14.510 1.00 38.88 99 SER A N 1
ATOM 722 C CA . SER A 1 99 ? 74.943 -21.308 13.944 1.00 38.88 99 SER A CA 1
ATOM 723 C C . SER A 1 99 ? 75.973 -21.830 14.953 1.00 38.88 99 SER A C 1
ATOM 725 O O . SER A 1 99 ? 76.687 -21.046 15.580 1.00 38.88 99 SER A O 1
ATOM 727 N N . ALA A 1 100 ? 76.097 -23.155 15.043 1.00 34.84 100 ALA A N 1
ATOM 728 C CA . ALA A 1 100 ? 77.280 -23.832 15.560 1.00 34.84 100 ALA A CA 1
ATOM 729 C C . ALA A 1 100 ? 77.846 -24.743 14.457 1.00 34.84 100 ALA A C 1
ATOM 731 O O . ALA A 1 100 ? 77.115 -25.484 13.802 1.00 34.84 100 ALA A O 1
ATOM 732 N N . ALA A 1 101 ? 79.151 -24.603 14.235 1.00 33.31 101 ALA A N 1
ATOM 733 C CA . ALA A 1 101 ? 79.953 -25.192 13.169 1.00 33.31 101 ALA A CA 1
ATOM 734 C C . ALA A 1 101 ? 80.039 -26.739 13.200 1.00 33.31 101 ALA A C 1
ATOM 736 O O . ALA A 1 101 ? 79.848 -27.348 14.248 1.00 33.31 101 ALA A O 1
ATOM 737 N N . GLY A 1 102 ? 80.342 -27.333 12.029 1.00 30.47 102 GLY A N 1
ATOM 738 C CA . GLY A 1 102 ? 80.436 -28.783 11.727 1.00 30.47 102 GLY A CA 1
ATOM 739 C C . GLY A 1 102 ? 81.645 -29.529 12.342 1.00 30.47 102 GLY A C 1
ATOM 740 O O . GLY A 1 102 ? 82.061 -29.126 13.425 1.00 30.47 102 GLY A O 1
ATOM 741 N N . PRO A 1 103 ? 82.271 -30.563 11.707 1.00 48.53 103 PRO A N 1
ATOM 742 C CA . PRO A 1 103 ? 82.205 -30.978 10.290 1.00 48.53 103 PRO A CA 1
ATOM 743 C C . PRO A 1 103 ? 82.214 -32.517 10.003 1.00 48.53 103 PRO A C 1
ATOM 745 O O . PRO A 1 103 ? 82.269 -33.351 10.898 1.00 48.53 103 PRO A O 1
ATOM 748 N N . SER A 1 104 ? 82.303 -32.832 8.701 1.00 30.47 104 SER A N 1
ATOM 749 C CA . SER A 1 104 ? 82.997 -33.970 8.057 1.00 30.47 104 SER A CA 1
ATOM 750 C C . SER A 1 104 ? 82.313 -35.319 7.776 1.00 30.47 104 SER A C 1
ATOM 752 O O . SER A 1 104 ? 81.808 -36.030 8.634 1.00 30.47 104 SER A O 1
ATOM 754 N N . ALA A 1 105 ? 82.454 -35.667 6.493 1.00 31.80 105 ALA A N 1
ATOM 755 C CA . ALA A 1 105 ? 82.249 -36.924 5.784 1.00 31.80 105 ALA A CA 1
ATOM 756 C C . ALA A 1 105 ? 82.846 -38.190 6.434 1.00 31.80 105 ALA A C 1
ATOM 758 O O . ALA A 1 105 ? 83.949 -38.156 6.973 1.00 31.80 105 ALA A O 1
ATOM 759 N N . SER A 1 106 ? 82.219 -39.352 6.199 1.00 30.31 106 SER A N 1
ATOM 760 C CA . SER A 1 106 ? 82.692 -40.381 5.241 1.00 30.31 106 SER A CA 1
ATOM 761 C C . SER A 1 106 ? 82.184 -41.807 5.557 1.00 30.31 106 SER A C 1
ATOM 763 O O . SER A 1 106 ? 81.982 -42.162 6.708 1.00 30.31 106 SER A O 1
ATOM 765 N N . GLN A 1 107 ? 82.064 -42.608 4.485 1.00 31.47 107 GLN A N 1
ATOM 766 C CA . GLN A 1 107 ? 82.199 -44.080 4.398 1.00 31.47 107 GLN A CA 1
ATOM 767 C C . GLN A 1 107 ? 81.092 -45.024 4.930 1.00 31.47 107 GLN A C 1
ATOM 769 O O . GLN A 1 107 ? 81.007 -45.345 6.104 1.00 31.47 107 GLN A O 1
ATOM 774 N N . GLY A 1 108 ? 80.309 -45.549 3.975 1.00 27.64 108 GLY A N 1
ATOM 775 C CA . GLY A 1 108 ? 80.321 -46.947 3.497 1.00 27.64 108 GLY A CA 1
ATOM 776 C C . GLY A 1 108 ? 80.309 -48.129 4.479 1.00 27.64 108 GLY A C 1
ATOM 777 O O . GLY A 1 108 ? 81.245 -48.316 5.245 1.00 27.64 108 GLY A O 1
ATOM 778 N N . SER A 1 109 ? 79.349 -49.047 4.300 1.00 36.66 109 SER A N 1
ATOM 779 C CA . SER A 1 109 ? 79.625 -50.495 4.162 1.00 36.66 109 SER A CA 1
ATOM 780 C C . SER A 1 109 ? 78.378 -51.322 3.782 1.00 36.66 109 SER A C 1
ATOM 782 O O . SER A 1 109 ? 77.348 -51.266 4.436 1.00 36.66 109 SER A O 1
ATOM 784 N N . ASN A 1 110 ? 78.537 -52.065 2.680 1.00 30.92 110 ASN A N 1
ATOM 785 C CA . ASN A 1 110 ? 78.066 -53.416 2.330 1.00 30.92 110 ASN A CA 1
ATOM 786 C C . ASN A 1 110 ? 76.647 -53.925 2.670 1.00 30.92 110 ASN A C 1
ATOM 788 O O . ASN A 1 110 ? 76.331 -54.270 3.801 1.00 30.92 110 ASN A O 1
ATOM 792 N N . ALA A 1 111 ? 75.882 -54.122 1.587 1.00 31.66 111 ALA A N 1
ATOM 793 C CA . ALA A 1 111 ? 75.349 -55.395 1.067 1.00 31.66 111 ALA A CA 1
ATOM 794 C C . ALA A 1 111 ? 75.196 -56.600 2.025 1.00 31.66 111 ALA A C 1
ATOM 796 O O . ALA A 1 111 ? 76.190 -57.089 2.561 1.00 31.66 111 ALA A O 1
ATOM 797 N N . SER A 1 112 ? 74.012 -57.230 2.046 1.00 35.16 112 SER A N 1
ATOM 798 C CA . SER A 1 112 ? 73.676 -58.404 1.200 1.00 35.16 112 SER A CA 1
ATOM 799 C C . SER A 1 112 ? 72.307 -59.008 1.574 1.00 35.16 112 SER A C 1
ATOM 801 O O . SER A 1 112 ? 71.994 -59.148 2.750 1.00 35.16 112 SER A O 1
ATOM 803 N N . ASP A 1 113 ? 71.561 -59.381 0.529 1.00 32.03 113 ASP A N 1
ATOM 804 C CA . ASP A 1 113 ? 70.663 -60.541 0.383 1.00 32.03 113 ASP A CA 1
ATOM 805 C C . ASP A 1 113 ? 69.429 -60.730 1.289 1.00 32.03 113 ASP A C 1
ATOM 807 O O . ASP A 1 113 ? 69.527 -61.082 2.459 1.00 32.03 113 ASP A O 1
ATOM 811 N N . ALA A 1 114 ? 68.230 -60.655 0.690 1.00 33.28 114 ALA A N 1
ATOM 812 C CA . ALA A 1 114 ? 67.511 -61.829 0.155 1.00 33.28 114 ALA A CA 1
ATOM 813 C C . ALA A 1 114 ? 66.005 -61.526 -0.040 1.00 33.28 114 ALA A C 1
ATOM 815 O O . ALA A 1 114 ? 65.281 -61.267 0.918 1.00 33.28 114 ALA A O 1
ATOM 816 N N . ASP A 1 115 ? 65.539 -61.612 -1.288 1.00 38.75 115 ASP A N 1
ATOM 817 C CA . ASP A 1 115 ? 64.149 -61.941 -1.658 1.00 38.75 115 ASP A CA 1
ATOM 818 C C . ASP A 1 115 ? 64.031 -63.484 -1.665 1.00 38.75 115 ASP A C 1
ATOM 820 O O . ASP A 1 115 ? 65.044 -64.144 -1.945 1.00 38.75 115 ASP A O 1
ATOM 824 N N . PRO A 1 116 ? 62.878 -64.105 -1.336 1.00 53.97 116 PRO A N 1
ATOM 825 C CA . PRO A 1 116 ? 61.967 -64.470 -2.429 1.00 53.97 116 PRO A CA 1
ATOM 826 C C . PRO A 1 116 ? 60.458 -64.555 -2.072 1.00 53.97 116 PRO A C 1
ATOM 828 O O . PRO A 1 116 ? 60.064 -65.089 -1.040 1.00 53.97 116 PRO A O 1
ATOM 831 N N . THR A 1 117 ? 59.623 -64.155 -3.040 1.00 37.06 117 THR A N 1
ATOM 832 C CA . THR A 1 117 ? 58.386 -64.815 -3.546 1.00 37.06 117 THR A CA 1
ATOM 833 C C . THR A 1 117 ? 57.263 -65.272 -2.589 1.00 37.06 117 THR A C 1
ATOM 835 O O . THR A 1 117 ? 57.484 -66.092 -1.704 1.00 37.06 117 THR A O 1
ATOM 838 N N . GLY A 1 118 ? 55.996 -64.971 -2.939 1.00 31.72 118 GLY A N 1
ATOM 839 C CA . GLY A 1 118 ? 54.872 -65.852 -2.563 1.00 31.72 118 GLY A CA 1
ATOM 840 C C . GLY A 1 118 ? 53.442 -65.287 -2.607 1.00 31.72 118 GLY A C 1
ATOM 841 O O . GLY A 1 118 ? 52.964 -64.772 -1.612 1.00 31.72 118 GLY A O 1
ATOM 842 N N . ALA A 1 119 ? 52.769 -65.479 -3.747 1.00 33.75 119 ALA A N 1
ATOM 843 C CA . ALA A 1 119 ? 51.370 -65.914 -3.944 1.00 33.75 119 ALA A CA 1
ATOM 844 C C . ALA A 1 119 ? 50.149 -65.319 -3.166 1.00 33.75 119 ALA A C 1
ATOM 846 O O . ALA A 1 119 ? 50.020 -65.393 -1.951 1.00 33.75 119 ALA A O 1
ATOM 847 N N . VAL A 1 120 ? 49.167 -64.900 -3.983 1.00 38.03 120 VAL A N 1
ATOM 848 C CA . VAL A 1 120 ? 47.680 -64.809 -3.845 1.00 38.03 120 VAL A CA 1
ATOM 849 C C . VAL A 1 120 ? 47.097 -66.139 -3.276 1.00 38.03 120 VAL A C 1
ATOM 851 O O . VAL A 1 120 ? 47.712 -67.159 -3.601 1.00 38.03 120 VAL A O 1
ATOM 854 N N . PRO A 1 121 ? 45.968 -66.238 -2.498 1.00 50.50 121 PRO A N 1
ATOM 855 C CA . PRO A 1 121 ? 44.607 -65.871 -2.953 1.00 50.50 121 PRO A CA 1
ATOM 856 C C . PRO A 1 121 ? 43.489 -65.501 -1.933 1.00 50.50 121 PRO A C 1
ATOM 858 O O . PRO A 1 121 ? 43.559 -65.777 -0.745 1.00 50.50 121 PRO A O 1
ATOM 861 N N . THR A 1 122 ? 42.424 -64.912 -2.503 1.00 35.34 122 THR A N 1
ATOM 862 C CA . THR A 1 122 ? 40.971 -65.067 -2.237 1.00 35.34 122 THR A CA 1
ATOM 863 C C . THR A 1 122 ? 40.433 -65.096 -0.802 1.00 35.34 122 THR A C 1
ATOM 865 O O . THR A 1 122 ? 40.658 -66.060 -0.079 1.00 35.34 122 THR A O 1
ATOM 868 N N . THR A 1 123 ? 39.514 -64.172 -0.479 1.00 36.19 123 THR A N 1
ATOM 869 C CA . THR A 1 123 ? 38.203 -64.512 0.129 1.00 36.19 123 THR A CA 1
ATOM 870 C C . THR A 1 123 ? 37.215 -63.335 0.071 1.00 36.19 123 THR A C 1
ATOM 872 O O . THR A 1 123 ? 37.430 -62.287 0.669 1.00 36.19 123 THR A O 1
ATOM 875 N N . GLU A 1 124 ? 36.122 -63.540 -0.666 1.00 42.34 124 GLU A N 1
ATOM 876 C CA . GLU A 1 124 ? 34.766 -63.041 -0.366 1.00 42.34 124 GLU A CA 1
ATOM 877 C C . GLU A 1 124 ? 34.270 -63.682 0.964 1.00 42.34 124 GLU A C 1
ATOM 879 O O . GLU A 1 124 ? 34.890 -64.672 1.371 1.00 42.34 124 GLU A O 1
ATOM 884 N N . PRO A 1 125 ? 33.191 -63.223 1.654 1.00 52.62 125 PRO A N 1
ATOM 885 C CA . PRO A 1 125 ? 31.879 -63.042 1.018 1.00 52.62 125 PRO A CA 1
ATOM 886 C C . PRO A 1 125 ? 30.913 -61.993 1.617 1.00 52.62 125 PRO A C 1
ATOM 888 O O . PRO A 1 125 ? 31.126 -61.443 2.695 1.00 52.62 125 PRO A O 1
ATOM 891 N N . SER A 1 126 ? 29.781 -61.882 0.906 1.00 41.47 126 SER A N 1
ATOM 892 C CA . SER A 1 126 ? 28.411 -61.724 1.423 1.00 41.47 126 SER A CA 1
ATOM 893 C C . SER A 1 126 ? 27.981 -60.352 1.960 1.00 41.47 126 SER A C 1
ATOM 895 O O . SER A 1 126 ? 28.683 -59.708 2.723 1.00 41.47 126 SER A O 1
ATOM 897 N N . GLU A 1 127 ? 26.763 -59.867 1.727 1.00 44.50 127 GLU A N 1
ATOM 898 C CA . GLU A 1 127 ? 25.657 -60.214 0.820 1.00 44.50 127 GLU A CA 1
ATOM 899 C C . GLU A 1 127 ? 24.513 -59.243 1.180 1.00 44.50 127 GLU A C 1
ATOM 901 O O . GLU A 1 127 ? 24.311 -58.980 2.363 1.00 44.50 127 GLU A O 1
ATOM 906 N N . THR A 1 128 ? 23.719 -58.836 0.177 1.00 38.12 128 THR A N 1
ATOM 907 C CA . THR A 1 128 ? 22.236 -58.676 0.211 1.00 38.12 128 THR A CA 1
ATOM 908 C C . THR A 1 128 ? 21.590 -57.643 1.161 1.00 38.12 128 THR A C 1
ATOM 910 O O . THR A 1 128 ? 22.039 -57.424 2.275 1.00 38.12 128 THR A O 1
ATOM 913 N N . THR A 1 129 ? 20.457 -56.988 0.884 1.00 41.12 129 THR A N 1
ATOM 914 C CA . THR A 1 129 ? 19.450 -56.948 -0.206 1.00 41.12 129 THR A CA 1
ATOM 915 C C . THR A 1 129 ? 18.444 -55.869 0.253 1.00 41.12 129 THR A C 1
ATOM 917 O O . THR A 1 129 ? 18.209 -55.750 1.452 1.00 41.12 129 THR A O 1
ATOM 920 N N . GLU A 1 130 ? 18.068 -54.888 -0.584 1.00 45.75 130 GLU A N 1
ATOM 921 C CA . GLU A 1 130 ? 16.838 -54.860 -1.425 1.00 45.75 130 GLU A CA 1
ATOM 922 C C . GLU A 1 130 ? 15.541 -54.756 -0.576 1.00 45.75 130 GLU A C 1
ATOM 924 O O . GLU A 1 130 ? 15.473 -55.277 0.525 1.00 45.75 130 GLU A O 1
ATOM 929 N N . ALA A 1 131 ? 14.447 -54.088 -0.946 1.00 41.22 131 ALA A N 1
ATOM 930 C CA . ALA A 1 131 ? 13.832 -53.801 -2.242 1.00 41.22 131 ALA A CA 1
ATOM 931 C C . ALA A 1 131 ? 12.799 -52.650 -2.040 1.00 41.22 131 ALA A C 1
ATOM 933 O O . ALA A 1 131 ? 12.277 -52.482 -0.941 1.00 41.22 131 ALA A O 1
ATOM 934 N N . ARG A 1 132 ? 12.625 -51.690 -2.963 1.00 47.19 132 ARG A N 1
ATOM 935 C CA . ARG A 1 132 ? 11.762 -51.666 -4.174 1.00 47.19 132 ARG A CA 1
ATOM 936 C C . ARG A 1 132 ? 10.248 -51.754 -3.910 1.00 47.19 132 ARG A C 1
ATOM 938 O O . ARG A 1 132 ? 9.774 -52.723 -3.336 1.00 47.19 132 ARG A O 1
ATOM 945 N N . SER A 1 133 ? 9.484 -50.827 -4.498 1.00 38.97 133 SER A N 1
ATOM 946 C CA . SER A 1 133 ? 8.134 -51.116 -5.007 1.00 38.97 133 SER A CA 1
ATOM 947 C C . SER A 1 133 ? 7.746 -50.150 -6.135 1.00 38.97 133 SER A C 1
ATOM 949 O O . SER A 1 133 ? 8.128 -48.983 -6.128 1.00 38.97 133 SER A O 1
ATOM 951 N N . THR A 1 134 ? 7.036 -50.677 -7.128 1.00 49.34 134 THR A N 1
ATOM 952 C CA . THR A 1 134 ? 6.710 -50.095 -8.439 1.00 49.34 134 THR A CA 1
ATOM 953 C C . THR A 1 134 ? 5.228 -50.291 -8.770 1.00 49.34 134 THR A C 1
ATOM 955 O O . THR A 1 134 ? 4.668 -51.313 -8.390 1.00 49.34 134 THR A O 1
ATOM 958 N N . ALA A 1 135 ? 4.729 -49.407 -9.647 1.00 39.41 135 ALA A N 1
ATOM 959 C CA . ALA A 1 135 ? 3.729 -49.620 -10.713 1.00 39.41 135 ALA A CA 1
ATOM 960 C C . ALA A 1 135 ? 2.218 -49.373 -10.456 1.00 39.41 135 ALA A C 1
ATOM 962 O O . ALA A 1 135 ? 1.646 -49.772 -9.449 1.00 39.41 135 ALA A O 1
ATOM 963 N N . ALA A 1 136 ? 1.611 -48.728 -11.470 1.00 37.06 136 ALA A N 1
ATOM 964 C CA . ALA A 1 136 ? 0.178 -48.536 -11.774 1.00 37.06 136 ALA A CA 1
ATOM 965 C C . ALA A 1 136 ? -0.476 -49.827 -12.351 1.00 37.06 136 ALA A C 1
ATOM 967 O O . ALA A 1 136 ? 0.278 -50.789 -12.542 1.00 37.06 136 ALA A O 1
ATOM 968 N N . PRO A 1 137 ? -1.811 -49.913 -12.641 1.00 57.00 137 PRO A N 1
ATOM 969 C CA . PRO A 1 137 ? -2.446 -49.300 -13.846 1.00 57.00 137 PRO A CA 1
ATOM 970 C C . PRO A 1 137 ? -3.985 -48.967 -13.798 1.00 57.00 137 PRO A C 1
ATOM 972 O O . PRO A 1 137 ? -4.668 -49.258 -12.823 1.00 57.00 137 PRO A O 1
ATOM 975 N N . ASP A 1 138 ? -4.475 -48.348 -14.894 1.00 37.06 138 ASP A N 1
ATOM 976 C CA . ASP A 1 138 ? -5.808 -48.264 -15.574 1.00 37.06 138 ASP A CA 1
ATOM 977 C C . ASP A 1 138 ? -7.177 -48.571 -14.904 1.00 37.06 138 ASP A C 1
ATOM 979 O O . ASP A 1 138 ? -7.403 -49.677 -14.420 1.00 37.06 138 ASP A O 1
ATOM 983 N N . SER A 1 139 ? -8.190 -47.705 -15.152 1.00 35.94 139 SER A N 1
ATOM 984 C CA . SER A 1 139 ? -9.419 -48.024 -15.947 1.00 35.94 139 SER A CA 1
ATOM 985 C C . SER A 1 139 ? -10.538 -46.954 -15.922 1.00 35.94 139 SER A C 1
ATOM 987 O O . SER A 1 139 ? -10.602 -46.093 -15.054 1.00 35.94 139 SER A O 1
ATOM 989 N N . ALA A 1 140 ? -11.410 -47.052 -16.934 1.00 34.69 140 ALA A N 1
ATOM 990 C CA . ALA A 1 140 ? -12.381 -46.101 -17.485 1.00 34.69 140 ALA A CA 1
ATOM 991 C C . ALA A 1 140 ? -13.797 -46.016 -16.842 1.00 34.69 140 ALA A C 1
ATOM 993 O O . ALA A 1 140 ? -14.214 -46.902 -16.106 1.00 34.69 140 ALA A O 1
ATOM 994 N N . ALA A 1 141 ? -14.558 -45.017 -17.342 1.00 34.56 141 ALA A N 1
ATOM 995 C CA . ALA A 1 141 ? -16.007 -44.991 -17.656 1.00 34.56 141 ALA A CA 1
ATOM 996 C C . ALA A 1 141 ? -17.014 -44.278 -16.711 1.00 34.56 141 ALA A C 1
ATOM 998 O O . ALA A 1 141 ? -17.271 -44.719 -15.600 1.00 34.56 141 ALA A O 1
ATOM 999 N N . GLY A 1 142 ? -17.731 -43.291 -17.287 1.00 30.39 142 GLY A N 1
ATOM 1000 C CA . GLY A 1 142 ? -19.205 -43.209 -17.245 1.00 30.39 142 GLY A CA 1
ATOM 1001 C C . GLY A 1 142 ? -19.879 -42.154 -16.347 1.00 30.39 142 GLY A C 1
ATOM 1002 O O . GLY A 1 142 ? -19.771 -42.220 -15.132 1.00 30.39 142 GLY A O 1
ATOM 1003 N N . GLY A 1 143 ? -20.715 -41.290 -16.951 1.00 32.28 143 GLY A N 1
ATOM 1004 C CA . GLY A 1 143 ? -21.950 -40.789 -16.314 1.00 32.28 143 GLY A CA 1
ATOM 1005 C C . GLY A 1 143 ? -22.167 -39.270 -16.262 1.00 32.28 143 GLY A C 1
ATOM 1006 O O . GLY A 1 143 ? -21.672 -38.602 -15.365 1.00 32.28 143 GLY A O 1
ATOM 1007 N N . ALA A 1 144 ? -22.998 -38.753 -17.174 1.00 38.88 144 ALA A N 1
ATOM 1008 C CA . ALA A 1 144 ? -23.763 -37.509 -17.002 1.00 38.88 144 ALA A CA 1
ATOM 1009 C C . ALA A 1 144 ? -24.937 -37.726 -16.007 1.00 38.88 144 ALA A C 1
ATOM 1011 O O . ALA A 1 144 ? -25.279 -38.883 -15.739 1.00 38.88 144 ALA A O 1
ATOM 1012 N N . PRO A 1 145 ? -25.600 -36.663 -15.503 1.00 53.00 145 PRO A N 1
ATOM 1013 C CA . PRO A 1 145 ? -26.761 -36.176 -16.252 1.00 53.00 145 PRO A CA 1
ATOM 1014 C C . PRO A 1 145 ? -26.963 -34.648 -16.282 1.00 53.00 145 PRO A C 1
ATOM 1016 O O . PRO A 1 145 ? -26.638 -33.899 -15.366 1.00 53.00 145 PRO A O 1
ATOM 1019 N N . THR A 1 146 ? -27.569 -34.252 -17.397 1.00 37.53 146 THR A N 1
ATOM 1020 C CA . THR A 1 146 ? -28.398 -33.079 -17.689 1.00 37.53 146 THR A CA 1
ATOM 1021 C C . THR A 1 146 ? -29.479 -32.818 -16.638 1.00 37.53 146 THR A C 1
ATOM 1023 O O . THR A 1 146 ? -30.158 -33.772 -16.293 1.00 37.53 146 THR A O 1
ATOM 1026 N N . GLU A 1 147 ? -29.734 -31.551 -16.277 1.00 41.50 147 GLU A N 1
ATOM 1027 C CA . GLU A 1 147 ? -31.087 -30.953 -16.258 1.00 41.50 147 GLU A CA 1
ATOM 1028 C C . GLU A 1 147 ? -31.028 -29.428 -16.497 1.00 41.50 147 GLU A C 1
ATOM 1030 O O . GLU A 1 147 ? -30.246 -28.692 -15.901 1.00 41.50 147 GLU A O 1
ATOM 1035 N N . THR A 1 148 ? -31.877 -28.970 -17.417 1.00 38.44 148 THR A N 1
ATOM 1036 C CA . THR A 1 148 ? -32.332 -27.587 -17.652 1.00 38.44 148 THR A CA 1
ATOM 1037 C C . THR A 1 148 ? -33.858 -27.634 -17.504 1.00 38.44 148 THR A C 1
ATOM 1039 O O . THR A 1 148 ? -34.446 -28.660 -17.850 1.00 38.44 148 THR A O 1
ATOM 1042 N N . PRO A 1 149 ? -34.524 -26.581 -17.002 1.00 56.00 149 PRO A N 1
ATOM 1043 C CA . PRO A 1 149 ? -35.303 -25.722 -17.913 1.00 56.00 149 PRO A CA 1
ATOM 1044 C C . PRO A 1 149 ? -35.175 -24.228 -17.537 1.00 56.00 149 PRO A C 1
ATOM 1046 O O . PRO A 1 149 ? -35.160 -23.862 -16.370 1.00 56.00 149 PRO A O 1
ATOM 1049 N N . THR A 1 150 ? -34.901 -23.319 -18.477 1.00 37.91 150 THR A N 1
ATOM 1050 C CA . THR A 1 150 ? -35.883 -22.611 -19.329 1.00 37.91 150 THR A CA 1
ATOM 1051 C C . THR A 1 150 ? -37.003 -21.920 -18.543 1.00 37.91 150 THR A C 1
ATOM 1053 O O . THR A 1 150 ? -37.927 -22.587 -18.088 1.00 37.91 150 THR A O 1
ATOM 1056 N N . SER A 1 151 ? -36.987 -20.578 -18.501 1.00 41.16 151 SER A N 1
ATOM 1057 C CA . SER A 1 151 ? -38.052 -19.713 -19.064 1.00 41.16 151 SER A CA 1
ATOM 1058 C C . SER A 1 151 ? -37.793 -18.219 -18.794 1.00 41.16 151 SER A C 1
ATOM 1060 O O . SER A 1 151 ? -37.900 -17.753 -17.666 1.00 41.16 151 SER A O 1
ATOM 1062 N N . ALA A 1 152 ? -37.531 -17.464 -19.862 1.00 42.97 152 ALA A N 1
ATOM 1063 C CA . ALA A 1 152 ? -38.060 -16.108 -20.061 1.00 42.97 152 ALA A CA 1
ATOM 1064 C C . ALA A 1 152 ? -39.214 -16.233 -21.083 1.00 42.97 152 ALA A C 1
ATOM 1066 O O . ALA A 1 152 ? -39.201 -17.205 -21.849 1.00 42.97 152 ALA A O 1
ATOM 1067 N N . PRO A 1 153 ? -40.203 -15.313 -21.129 1.00 53.94 153 PRO A N 1
ATOM 1068 C CA . PRO A 1 153 ? -40.008 -14.141 -21.997 1.00 53.94 153 PRO A CA 1
ATOM 1069 C C . PRO A 1 153 ? -40.724 -12.823 -21.592 1.00 53.94 153 PRO A C 1
ATOM 1071 O O . PRO A 1 153 ? -41.822 -12.827 -21.053 1.00 53.94 153 PRO A O 1
ATOM 1074 N N . ALA A 1 154 ? -40.060 -11.722 -21.972 1.00 37.28 154 ALA A N 1
ATOM 1075 C CA . ALA A 1 154 ? -40.511 -10.545 -22.745 1.00 37.28 154 ALA A CA 1
ATOM 1076 C C . ALA A 1 154 ? -41.620 -9.555 -22.296 1.00 37.28 154 ALA A C 1
ATOM 1078 O O . ALA A 1 154 ? -42.699 -9.933 -21.852 1.00 37.28 154 ALA A O 1
ATOM 1079 N N . SER A 1 155 ? -41.333 -8.293 -22.690 1.00 36.50 155 SER A N 1
ATOM 1080 C CA . SER A 1 155 ? -42.226 -7.184 -23.107 1.00 36.50 155 SER A CA 1
ATOM 1081 C C . SER A 1 155 ? -42.775 -6.260 -22.003 1.00 36.50 155 SER A C 1
ATOM 1083 O O . SER A 1 155 ? -43.214 -6.741 -20.972 1.00 36.50 155 SER A O 1
ATOM 1085 N N . ASP A 1 156 ? -42.851 -4.927 -22.123 1.00 34.12 156 ASP A N 1
ATOM 1086 C CA . ASP A 1 156 ? -42.540 -3.928 -23.167 1.00 34.12 156 ASP A CA 1
ATOM 1087 C C . ASP A 1 156 ? -42.771 -2.509 -22.553 1.00 34.12 156 ASP A C 1
ATOM 1089 O O . ASP A 1 156 ? -43.449 -2.384 -21.532 1.00 34.12 156 ASP A O 1
ATOM 1093 N N . SER A 1 157 ? -42.266 -1.470 -23.233 1.00 36.94 157 SER A N 1
ATOM 1094 C CA . SER A 1 157 ? -42.803 -0.093 -23.333 1.00 36.94 157 SER A CA 1
ATOM 1095 C C . SER A 1 157 ? -42.274 1.055 -22.437 1.00 36.94 157 SER A C 1
ATOM 1097 O O . SER A 1 157 ? -42.677 1.265 -21.296 1.00 36.94 157 SER A O 1
ATOM 1099 N N . THR A 1 158 ? -41.448 1.890 -23.087 1.00 38.50 158 THR A N 1
ATOM 1100 C CA . THR A 1 158 ? -41.263 3.367 -23.009 1.00 38.50 158 THR A CA 1
ATOM 1101 C C . THR A 1 158 ? -42.594 4.150 -23.214 1.00 38.50 158 THR A C 1
ATOM 1103 O O . THR A 1 158 ? -43.566 3.489 -23.587 1.00 38.50 158 THR A O 1
ATOM 1106 N N . PRO A 1 159 ? -42.724 5.505 -23.044 1.00 54.00 159 PRO A N 1
ATOM 1107 C CA . PRO A 1 159 ? -41.808 6.587 -23.493 1.00 54.00 159 PRO A CA 1
ATOM 1108 C C . PRO A 1 159 ? -41.616 7.797 -22.527 1.00 54.00 159 PRO A C 1
ATOM 1110 O O . PRO A 1 159 ? -42.395 8.024 -21.610 1.00 54.00 159 PRO A O 1
ATOM 1113 N N . ASP A 1 160 ? -40.443 8.441 -22.563 1.00 38.16 160 ASP A N 1
ATOM 1114 C CA . ASP A 1 160 ? -40.137 9.792 -23.106 1.00 38.16 160 ASP A CA 1
ATOM 1115 C C . ASP A 1 160 ? -40.942 10.989 -22.550 1.00 38.16 160 ASP A C 1
ATOM 1117 O O . ASP A 1 160 ? -42.151 11.086 -22.748 1.00 38.16 160 ASP A O 1
ATOM 1121 N N . ALA A 1 161 ? -40.226 11.947 -21.941 1.00 34.38 161 ALA A N 1
ATOM 1122 C CA . ALA A 1 161 ? -40.527 13.380 -22.018 1.00 34.38 161 ALA A CA 1
ATOM 1123 C C . ALA A 1 161 ? -39.339 14.230 -21.517 1.00 34.38 161 ALA A C 1
ATOM 1125 O O . ALA A 1 161 ? -39.101 14.374 -20.317 1.00 34.38 161 ALA A O 1
ATOM 1126 N N . THR A 1 162 ? -38.639 14.859 -22.461 1.00 40.16 162 THR A N 1
ATOM 1127 C CA . THR A 1 162 ? -37.791 16.048 -22.247 1.00 40.16 162 THR A CA 1
ATOM 1128 C C . THR A 1 162 ? -38.665 17.311 -22.165 1.00 40.16 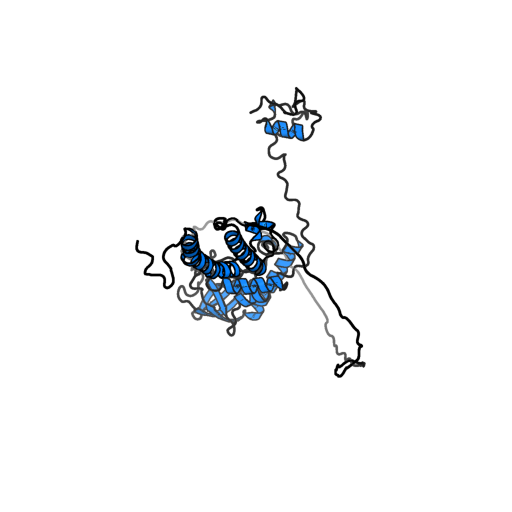162 THR A C 1
ATOM 1130 O O . THR A 1 162 ? -39.640 17.424 -22.911 1.00 40.16 162 THR A O 1
ATOM 1133 N N . PRO A 1 163 ? -38.321 18.300 -21.315 1.00 45.22 163 PRO A N 1
ATOM 1134 C CA . PRO A 1 163 ? -38.066 19.629 -21.884 1.00 45.22 163 PRO A CA 1
ATOM 1135 C C . PRO A 1 163 ? -36.912 20.410 -21.214 1.00 45.22 163 PRO A C 1
ATOM 1137 O O . PRO A 1 163 ? -36.629 20.295 -20.026 1.00 45.22 163 PRO A O 1
ATOM 1140 N N . THR A 1 164 ? -36.296 21.293 -21.998 1.00 36.50 164 THR A N 1
ATOM 1141 C CA . THR A 1 164 ? -35.347 22.370 -21.625 1.00 36.50 164 THR A CA 1
ATOM 1142 C C . THR A 1 164 ? -35.906 23.689 -22.210 1.00 36.50 164 THR A C 1
ATOM 1144 O O . THR A 1 164 ? -36.771 23.603 -23.085 1.00 36.50 164 THR A O 1
ATOM 1147 N N . PRO A 1 165 ? -35.385 24.910 -21.951 1.00 63.94 165 PRO A N 1
ATOM 1148 C CA . PRO A 1 165 ? -34.844 25.575 -20.749 1.00 63.94 165 PRO A CA 1
ATOM 1149 C C . PRO A 1 165 ? -35.650 26.853 -20.371 1.00 63.94 165 PRO A C 1
ATOM 1151 O O . PRO A 1 165 ? -36.391 27.392 -21.194 1.00 63.94 165 PRO A O 1
ATOM 1154 N N . ARG A 1 166 ? -35.409 27.464 -19.193 1.00 33.97 166 ARG A N 1
ATOM 1155 C CA . ARG A 1 166 ? -35.525 28.937 -19.040 1.00 33.97 166 ARG A CA 1
ATOM 1156 C C . ARG A 1 166 ? -34.722 29.491 -17.855 1.00 33.97 166 ARG A C 1
ATOM 1158 O O . ARG A 1 166 ? -34.917 29.100 -16.713 1.00 33.97 166 ARG A O 1
ATOM 1165 N N . SER A 1 167 ? -33.857 30.449 -18.179 1.00 40.72 167 SER A N 1
ATOM 1166 C CA . SER A 1 167 ? -33.111 31.331 -17.278 1.00 40.72 167 SER A CA 1
ATOM 1167 C C . SER A 1 167 ? -34.004 32.466 -16.758 1.00 40.72 167 SER A C 1
ATOM 1169 O O . SER A 1 167 ? -34.743 33.068 -17.541 1.00 40.72 167 SER A O 1
ATOM 1171 N N . THR A 1 168 ? -33.934 32.798 -15.465 1.00 34.16 168 THR A N 1
ATOM 1172 C CA . THR A 1 168 ? -34.320 34.119 -14.933 1.00 34.16 168 THR A CA 1
ATOM 1173 C C . THR A 1 168 ? -33.537 34.407 -13.650 1.00 34.16 168 THR A C 1
ATOM 1175 O O . THR A 1 168 ? -33.445 3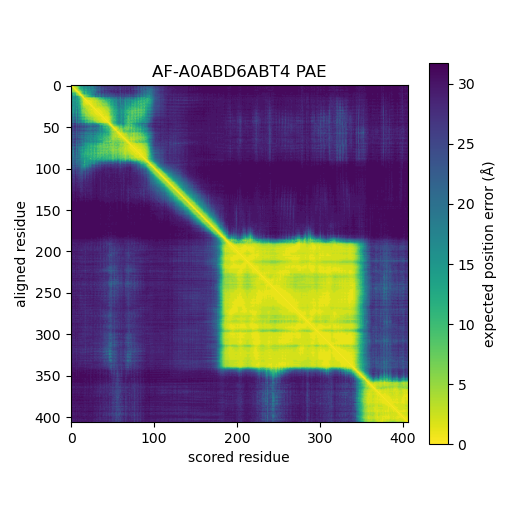3.564 -12.763 1.00 34.16 168 THR A O 1
ATOM 1178 N N . ALA A 1 169 ? -32.940 35.597 -13.592 1.00 37.53 169 ALA A N 1
ATOM 1179 C CA . ALA A 1 169 ? -32.047 36.071 -12.545 1.00 37.53 169 ALA A CA 1
ATOM 1180 C C . ALA A 1 169 ? -32.772 36.539 -11.260 1.00 37.53 169 ALA A C 1
ATOM 1182 O O . ALA A 1 169 ? -33.825 37.164 -11.325 1.00 37.53 169 ALA A O 1
ATOM 1183 N N . THR A 1 170 ? -32.132 36.226 -10.127 1.00 37.53 170 THR A N 1
ATOM 1184 C CA . THR A 1 170 ? -31.937 36.929 -8.835 1.00 37.53 170 THR A CA 1
ATOM 1185 C C . THR A 1 170 ? -32.936 38.009 -8.368 1.00 37.53 170 THR A C 1
ATOM 1187 O O . THR A 1 170 ? -33.199 38.980 -9.072 1.00 37.53 170 THR A O 1
ATOM 1190 N N . PRO A 1 171 ? -33.288 37.987 -7.064 1.00 41.44 171 PRO A N 1
ATOM 1191 C CA . PRO A 1 171 ? -32.802 39.073 -6.209 1.00 41.44 171 PRO A CA 1
ATOM 1192 C C . PRO A 1 171 ? -32.018 38.576 -4.984 1.00 41.44 171 PRO A C 1
ATOM 1194 O O . PRO A 1 171 ? -32.348 37.585 -4.338 1.00 41.44 171 PRO A O 1
ATOM 1197 N N . SER A 1 172 ? -30.953 39.322 -4.694 1.00 47.75 172 SER A N 1
ATOM 1198 C CA . SER A 1 172 ? -30.020 39.155 -3.585 1.00 47.75 172 SER A CA 1
ATOM 1199 C C . SER A 1 172 ? -30.740 39.298 -2.243 1.00 47.75 172 SER A C 1
ATOM 1201 O O . SER A 1 172 ? -31.352 40.333 -1.971 1.00 47.75 172 SER A O 1
ATOM 1203 N N . ARG A 1 173 ? -30.645 38.272 -1.391 1.00 40.00 173 ARG A N 1
ATOM 1204 C CA . ARG A 1 173 ? -30.954 38.371 0.037 1.00 40.00 173 ARG A CA 1
ATOM 1205 C C . ARG A 1 173 ? -29.679 38.083 0.812 1.00 40.00 173 ARG A C 1
ATOM 1207 O O . ARG A 1 173 ? -29.138 36.986 0.735 1.00 40.00 173 ARG A O 1
ATOM 1214 N N . GLN A 1 174 ? -29.219 39.104 1.528 1.00 40.91 174 GLN A N 1
ATOM 1215 C CA . GLN A 1 174 ? -28.083 39.077 2.442 1.00 40.91 174 GLN A CA 1
ATOM 1216 C C . GLN A 1 174 ? -28.118 37.827 3.328 1.00 40.91 174 GLN A C 1
ATOM 1218 O O . GLN A 1 174 ? -29.004 37.672 4.168 1.00 40.91 174 GLN A O 1
ATOM 1223 N N . THR A 1 175 ? -27.135 36.950 3.149 1.00 34.09 175 THR A N 1
ATOM 1224 C CA . THR A 1 175 ? -26.838 35.865 4.079 1.00 34.09 175 THR A CA 1
ATOM 1225 C C . THR A 1 175 ? -26.121 36.448 5.288 1.00 34.09 175 THR A C 1
ATOM 1227 O O . THR A 1 175 ? -24.923 36.720 5.259 1.00 34.09 175 THR A O 1
ATOM 1230 N N . THR A 1 176 ? -26.872 36.637 6.367 1.00 37.44 176 THR A N 1
ATOM 1231 C CA . THR A 1 176 ? -26.346 36.536 7.728 1.00 37.44 176 THR A CA 1
ATOM 1232 C C . THR A 1 176 ? -25.612 35.205 7.872 1.00 37.44 176 THR A C 1
ATOM 1234 O O . THR A 1 176 ? -26.196 34.141 7.663 1.00 37.44 176 THR A O 1
ATOM 1237 N N . SER A 1 177 ? -24.327 35.281 8.206 1.00 44.28 177 SER A N 1
ATOM 1238 C CA . SER A 1 177 ? -23.460 34.155 8.543 1.00 44.28 177 SER A CA 1
ATOM 1239 C C . SER A 1 177 ? -24.094 33.298 9.641 1.00 44.28 177 SER A C 1
ATOM 1241 O O . SER A 1 177 ? -24.204 33.731 10.789 1.00 44.28 177 SER A O 1
ATOM 1243 N N . THR A 1 178 ? -24.520 32.091 9.275 1.00 39.97 178 THR A N 1
ATOM 1244 C CA . THR A 1 178 ? -24.912 31.040 10.219 1.00 39.97 178 THR A CA 1
ATOM 1245 C C . THR A 1 178 ? -23.652 30.253 10.592 1.00 39.97 178 THR A C 1
ATOM 1247 O O . THR A 1 178 ? -22.971 29.787 9.680 1.00 39.97 178 THR A O 1
ATOM 1250 N N . PRO A 1 179 ? -23.306 30.088 11.882 1.00 53.50 179 PRO A N 1
ATOM 1251 C CA . PRO A 1 179 ? -22.301 29.120 12.300 1.00 53.50 179 PRO A CA 1
ATOM 1252 C C . PRO A 1 179 ? -22.934 27.727 12.245 1.00 53.50 179 PRO A C 1
ATOM 1254 O O . PRO A 1 179 ? -23.907 27.465 12.952 1.00 53.50 179 PRO A O 1
ATOM 1257 N N . GLY A 1 180 ? -22.417 26.851 11.387 1.00 48.59 180 GLY A N 1
ATOM 1258 C CA . GLY A 1 180 ? -23.023 25.543 11.160 1.00 48.59 180 GLY A CA 1
ATOM 1259 C C . GLY A 1 180 ? -22.145 24.568 10.388 1.00 48.59 180 GLY A C 1
ATOM 1260 O O . GLY A 1 180 ? -22.656 23.911 9.495 1.00 48.59 180 GLY A O 1
ATOM 1261 N N . ASP A 1 181 ? -20.863 24.456 10.741 1.00 44.81 181 ASP A N 1
ATOM 1262 C CA . ASP A 1 181 ? -20.120 23.213 10.512 1.00 44.81 181 ASP A CA 1
ATOM 1263 C C . ASP A 1 181 ? -20.209 22.394 11.799 1.00 44.81 181 ASP A C 1
ATOM 1265 O O . ASP A 1 181 ? -19.428 22.561 12.737 1.00 44.81 181 ASP A O 1
ATOM 1269 N N . THR A 1 182 ? -21.221 21.531 11.882 1.00 40.47 182 THR A N 1
ATOM 1270 C CA . THR A 1 182 ? -21.173 20.398 12.805 1.00 40.47 182 THR A CA 1
ATOM 1271 C C . THR A 1 182 ? -19.999 19.529 12.354 1.00 40.47 182 THR A C 1
ATOM 1273 O O . THR A 1 182 ? -20.026 19.067 11.212 1.00 40.47 182 THR A O 1
ATOM 1276 N N . PRO A 1 183 ? -18.960 19.299 13.181 1.00 51.19 183 PRO A N 1
ATOM 1277 C CA . PRO A 1 183 ? -17.935 18.328 12.837 1.00 51.19 183 PRO A CA 1
ATOM 1278 C C . PRO A 1 183 ? -18.647 17.007 12.562 1.00 51.19 183 PRO A C 1
ATOM 1280 O O . PRO A 1 183 ? -19.392 16.538 13.426 1.00 51.19 183 PRO A O 1
ATOM 1283 N N . ALA A 1 184 ? -18.460 16.441 11.363 1.00 58.22 184 ALA A N 1
ATOM 1284 C CA . ALA A 1 184 ? -18.843 15.062 11.089 1.00 58.22 184 ALA A CA 1
ATOM 1285 C C . ALA A 1 184 ? -18.412 14.231 12.298 1.00 58.22 184 ALA A C 1
ATOM 1287 O O . ALA A 1 184 ? -17.278 14.409 12.755 1.00 58.22 184 ALA A O 1
ATOM 1288 N N . ALA A 1 185 ? -19.336 13.445 12.865 1.00 57.50 185 ALA A N 1
ATOM 1289 C CA . ALA A 1 185 ? -19.035 12.581 13.997 1.00 57.50 185 ALA A CA 1
ATOM 1290 C C . ALA A 1 185 ? -17.701 11.888 13.692 1.00 57.50 185 ALA A C 1
ATOM 1292 O O . ALA A 1 185 ? -17.533 11.330 12.614 1.00 57.50 185 ALA A O 1
ATOM 1293 N N . ARG A 1 186 ? -16.718 12.087 14.564 1.00 73.31 186 ARG A N 1
ATOM 1294 C CA . ARG A 1 186 ? -15.451 11.361 14.560 1.00 73.31 186 ARG A CA 1
ATOM 1295 C C . ARG A 1 186 ? -15.583 10.468 15.767 1.00 73.31 186 ARG A C 1
ATOM 1297 O O . ARG A 1 186 ? -16.024 10.966 16.801 1.00 73.31 186 ARG A O 1
ATOM 1304 N N . GLY A 1 187 ? -15.253 9.193 15.626 1.00 73.19 187 GLY A N 1
ATOM 1305 C CA . GLY A 1 187 ? -15.336 8.251 16.728 1.00 73.19 187 GLY A CA 1
ATOM 1306 C C . GLY A 1 187 ? -14.530 8.717 17.950 1.00 73.19 187 GLY A C 1
ATOM 1307 O O . GLY A 1 187 ? -13.841 9.744 17.905 1.00 73.19 187 GLY A O 1
ATOM 1308 N N . PRO A 1 188 ? -14.541 7.931 19.036 1.00 78.38 188 PRO A N 1
ATOM 1309 C CA . PRO A 1 188 ? -13.915 8.284 20.303 1.00 78.38 188 PRO A CA 1
ATOM 1310 C C . PRO A 1 188 ? -12.504 8.877 20.144 1.00 78.38 188 PRO A C 1
ATOM 1312 O O . PRO A 1 188 ? -11.593 8.279 19.552 1.00 78.38 188 PRO A O 1
ATOM 1315 N N . GLY A 1 189 ? -12.317 10.084 20.687 1.00 78.94 189 GLY A N 1
ATOM 1316 C CA . GLY A 1 189 ? -11.035 10.794 20.652 1.00 78.94 189 GLY A CA 1
ATOM 1317 C C . GLY A 1 189 ? -9.935 10.097 21.463 1.00 78.94 189 GLY A C 1
ATOM 1318 O O . GLY A 1 189 ? -8.754 10.276 21.173 1.00 78.94 189 GLY A O 1
ATOM 1319 N N . ASP A 1 190 ? -10.326 9.265 22.424 1.00 82.62 190 ASP A N 1
ATOM 1320 C CA . ASP A 1 190 ? -9.497 8.541 23.382 1.00 82.62 190 ASP A CA 1
ATOM 1321 C C . ASP A 1 190 ? -9.807 7.035 23.391 1.00 82.62 190 ASP A C 1
ATOM 1323 O O . ASP A 1 190 ? -10.826 6.595 22.868 1.00 82.62 190 ASP A O 1
ATOM 1327 N N . GLY A 1 191 ? -8.902 6.238 23.971 1.00 89.38 191 GLY A N 1
ATOM 1328 C CA . GLY A 1 191 ? -8.941 4.769 23.982 1.00 89.38 191 GLY A CA 1
ATOM 1329 C C . GLY A 1 191 ? -7.954 4.149 22.991 1.00 89.38 191 GLY A C 1
ATOM 1330 O O . GLY A 1 191 ? -7.443 4.839 22.111 1.00 89.38 191 GLY A O 1
ATOM 1331 N N . SER A 1 192 ? -7.656 2.860 23.140 1.00 94.31 192 SER A N 1
ATOM 1332 C CA . SER A 1 192 ? -6.699 2.152 22.277 1.00 94.31 192 SER A CA 1
ATOM 1333 C C . SER A 1 192 ? -7.318 1.021 21.460 1.00 94.31 192 SER A C 1
ATOM 1335 O O . SER A 1 192 ? -6.678 0.515 20.544 1.00 94.31 192 SER A O 1
ATOM 1337 N N . GLU A 1 193 ? -8.539 0.603 21.794 1.00 96.69 193 GLU A N 1
ATOM 1338 C CA . GLU A 1 193 ? -9.167 -0.573 21.210 1.00 96.69 193 GLU A CA 1
ATOM 1339 C C . GLU A 1 193 ? -10.691 -0.543 21.370 1.00 96.69 193 GLU A C 1
ATOM 1341 O O . GLU A 1 193 ? -11.204 -0.153 22.422 1.00 96.69 193 GLU A O 1
ATOM 1346 N N . TRP A 1 194 ? -11.421 -0.980 20.340 1.00 96.62 194 TRP A N 1
ATOM 1347 C CA . TRP A 1 194 ? -12.887 -1.008 20.325 1.00 96.62 194 TRP A CA 1
ATOM 1348 C C . TRP A 1 194 ? -13.405 -2.204 19.533 1.00 96.62 194 TRP A C 1
ATOM 1350 O O . TRP A 1 194 ? -12.729 -2.743 18.662 1.00 96.62 194 TRP A O 1
ATOM 1360 N N . THR A 1 195 ? -14.646 -2.602 19.810 1.00 97.62 195 THR A N 1
ATOM 1361 C CA . THR A 1 195 ? -15.436 -3.437 18.897 1.00 97.62 195 THR A CA 1
ATOM 1362 C C . THR A 1 195 ? -16.388 -2.527 18.135 1.00 97.62 195 THR A C 1
ATOM 1364 O O . THR A 1 195 ? -17.195 -1.838 18.758 1.00 97.62 195 THR A O 1
ATOM 1367 N N . VAL A 1 196 ? -16.280 -2.508 16.812 1.00 98.12 196 VAL A N 1
ATOM 1368 C CA . VAL A 1 196 ? -17.042 -1.623 15.919 1.00 98.12 196 VAL A CA 1
ATOM 1369 C C . VAL A 1 196 ? -17.794 -2.447 14.882 1.00 98.12 196 VAL A C 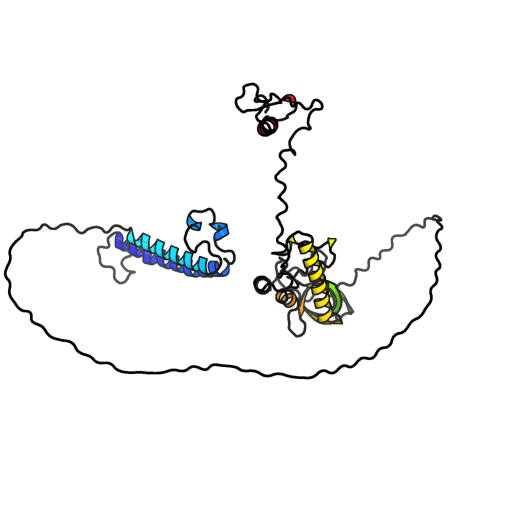1
ATOM 1371 O O . VAL A 1 196 ? -17.495 -3.622 14.687 1.00 98.12 196 VAL A O 1
ATOM 1374 N N . THR A 1 197 ? -18.783 -1.845 14.228 1.00 98.50 197 THR A N 1
ATOM 1375 C CA . THR A 1 197 ? -19.431 -2.435 13.044 1.00 98.50 197 THR A CA 1
ATOM 1376 C C . THR A 1 197 ? -18.889 -1.753 11.801 1.00 98.50 197 THR A C 1
ATOM 1378 O O . THR A 1 197 ? -18.937 -0.525 11.743 1.00 98.50 197 THR A O 1
ATOM 1381 N N . VAL A 1 198 ? -18.399 -2.499 10.815 1.00 98.62 198 VAL A N 1
ATOM 1382 C CA . VAL A 1 198 ? -18.012 -1.909 9.525 1.00 98.62 198 VAL A CA 1
ATOM 1383 C C . VAL A 1 198 ? -19.282 -1.611 8.741 1.00 98.62 198 VAL A C 1
ATOM 1385 O O . VAL A 1 198 ? -20.088 -2.499 8.480 1.00 98.62 198 VAL A O 1
ATOM 1388 N N . THR A 1 199 ? -19.509 -0.342 8.418 1.00 98.38 199 THR A N 1
ATOM 1389 C CA . THR A 1 199 ? -20.748 0.103 7.764 1.00 98.38 199 THR A CA 1
ATOM 1390 C C . THR A 1 199 ? -20.614 0.268 6.263 1.00 98.38 199 THR A C 1
ATOM 1392 O O . THR A 1 199 ? -21.637 0.277 5.586 1.00 98.38 199 THR A O 1
ATOM 1395 N N . ARG A 1 200 ? -19.388 0.471 5.771 1.00 98.12 200 ARG A N 1
ATOM 1396 C CA . ARG A 1 200 ? -19.083 0.625 4.349 1.00 98.12 200 ARG A CA 1
ATOM 1397 C C . ARG A 1 200 ? -17.597 0.406 4.106 1.00 98.12 200 ARG A C 1
ATOM 1399 O O . ARG A 1 200 ? -16.782 0.992 4.817 1.00 98.12 200 ARG A O 1
ATOM 1406 N N . VAL A 1 201 ? -17.249 -0.352 3.077 1.00 98.00 201 VAL A N 1
ATOM 1407 C CA . VAL A 1 201 ? -15.874 -0.430 2.566 1.00 98.00 201 VAL A CA 1
ATOM 1408 C C . VAL A 1 201 ? -15.707 0.607 1.453 1.00 98.00 201 VAL A C 1
ATOM 1410 O O . VAL A 1 201 ? -16.519 0.668 0.533 1.00 98.00 201 VAL A O 1
ATOM 1413 N N . VAL A 1 202 ? -14.709 1.486 1.583 1.00 95.00 202 VAL A N 1
ATOM 1414 C CA . VAL A 1 202 ? -14.414 2.532 0.586 1.00 95.00 202 VAL A CA 1
ATOM 1415 C C . VAL A 1 202 ? -13.489 1.965 -0.488 1.00 95.00 202 VAL A C 1
ATOM 1417 O O . VAL A 1 202 ? -13.763 2.113 -1.676 1.00 95.00 202 VAL A O 1
ATOM 1420 N N . ASP A 1 203 ? -12.436 1.281 -0.049 1.00 95.44 203 ASP A N 1
ATOM 1421 C CA . ASP A 1 203 ? -11.481 0.522 -0.854 1.00 95.44 203 ASP A CA 1
ATOM 1422 C C . ASP A 1 203 ? -10.833 -0.572 0.025 1.00 95.44 203 ASP A C 1
ATOM 1424 O O . ASP A 1 203 ? -11.271 -0.817 1.152 1.00 95.44 203 ASP A O 1
ATOM 1428 N N . GLY A 1 204 ? -9.815 -1.269 -0.483 1.00 96.88 204 GLY A N 1
ATOM 1429 C CA . GLY A 1 204 ? -9.220 -2.427 0.187 1.00 96.88 204 GLY A CA 1
ATOM 1430 C C . GLY A 1 204 ? -8.541 -2.141 1.535 1.00 96.88 204 GLY A C 1
ATOM 1431 O O . GLY A 1 204 ? -8.337 -3.079 2.309 1.00 96.88 204 GLY A O 1
ATOM 1432 N N . ASP A 1 205 ? -8.225 -0.882 1.852 1.00 98.00 205 ASP A N 1
ATOM 1433 C CA . ASP A 1 205 ? -7.575 -0.493 3.109 1.00 98.00 205 ASP A CA 1
ATOM 1434 C C . ASP A 1 205 ? -8.280 0.643 3.875 1.00 98.00 205 ASP A C 1
ATOM 1436 O O . ASP A 1 205 ? -7.866 0.999 4.985 1.00 98.00 205 ASP A O 1
ATOM 1440 N N . THR A 1 206 ? -9.359 1.197 3.324 1.00 97.81 206 THR A N 1
ATOM 1441 C CA . THR A 1 206 ? -10.129 2.298 3.901 1.00 97.81 206 THR A CA 1
ATOM 1442 C C . THR A 1 206 ? -11.595 1.910 4.039 1.00 97.81 206 THR A C 1
ATOM 1444 O O . THR A 1 206 ? -12.246 1.447 3.103 1.00 97.81 206 THR A O 1
ATOM 1447 N N . MET A 1 207 ? -12.163 2.141 5.221 1.00 98.06 207 MET A N 1
ATOM 1448 C CA . MET A 1 207 ? -13.557 1.795 5.506 1.00 98.06 207 MET A CA 1
ATOM 1449 C C . MET A 1 207 ? -14.184 2.738 6.530 1.00 98.06 207 MET A C 1
ATOM 1451 O O . MET A 1 207 ? -13.496 3.387 7.319 1.00 98.06 207 MET A O 1
ATOM 1455 N N . GLU A 1 208 ? -15.509 2.811 6.524 1.00 98.25 208 GLU A N 1
ATOM 1456 C CA . GLU A 1 208 ? -16.291 3.504 7.540 1.00 98.25 208 GLU A CA 1
ATOM 1457 C C . GLU A 1 208 ? -16.808 2.516 8.572 1.00 98.25 208 GLU A C 1
ATOM 1459 O O . GLU A 1 208 ? -17.316 1.440 8.238 1.00 98.25 208 GLU A O 1
ATOM 1464 N N . VAL A 1 209 ? -16.714 2.904 9.838 1.00 98.38 209 VAL A N 1
ATOM 1465 C CA . VAL A 1 209 ? -17.137 2.080 10.966 1.00 98.38 209 VAL A CA 1
ATOM 1466 C C . VAL A 1 209 ? -18.056 2.855 11.888 1.00 98.38 209 VAL A C 1
ATOM 1468 O O . VAL A 1 209 ? -17.931 4.068 12.038 1.00 98.38 209 VAL A O 1
ATOM 1471 N N . ARG A 1 210 ? -18.949 2.135 12.562 1.00 97.94 210 ARG A N 1
ATOM 1472 C CA . ARG A 1 210 ? -19.788 2.647 13.642 1.00 97.94 210 ARG A CA 1
ATOM 1473 C C . ARG A 1 210 ? -19.300 2.126 14.987 1.00 97.94 210 ARG A C 1
ATOM 1475 O O . ARG A 1 210 ? -19.231 0.914 15.210 1.00 97.94 210 ARG A O 1
ATOM 1482 N N . PHE A 1 211 ? -19.014 3.051 15.892 1.00 96.81 211 PHE A N 1
ATOM 1483 C CA . PHE A 1 211 ? -18.616 2.777 17.266 1.00 96.81 211 PHE A CA 1
ATOM 1484 C C . PHE A 1 211 ? -19.822 2.427 18.153 1.00 96.81 211 PHE A C 1
ATOM 1486 O O . PHE A 1 211 ? -20.964 2.749 17.813 1.00 96.81 211 PHE A O 1
ATOM 1493 N N . PRO A 1 212 ? -19.600 1.807 19.331 1.00 94.00 212 PRO A N 1
ATOM 1494 C CA . PRO A 1 212 ? -20.678 1.464 20.263 1.00 94.00 212 PRO A CA 1
ATOM 1495 C C . PRO A 1 212 ? -21.521 2.656 20.740 1.00 94.00 212 PRO A C 1
ATOM 1497 O O . PRO A 1 212 ? -22.688 2.481 21.077 1.00 94.00 212 PRO A O 1
ATOM 1500 N N . ASN A 1 213 ? -20.945 3.862 20.765 1.00 91.88 213 ASN A N 1
ATOM 1501 C CA . ASN A 1 213 ? -21.644 5.103 21.116 1.00 91.88 213 ASN A CA 1
ATOM 1502 C C . ASN A 1 213 ? -22.526 5.653 19.972 1.00 91.88 213 ASN A C 1
ATOM 1504 O O . ASN A 1 213 ? -23.199 6.663 20.159 1.00 91.88 213 ASN A O 1
ATOM 1508 N N . GLY A 1 214 ? -22.533 4.999 18.805 1.00 93.44 214 GLY A N 1
ATOM 1509 C CA . GLY A 1 214 ? -23.297 5.395 17.623 1.00 93.44 214 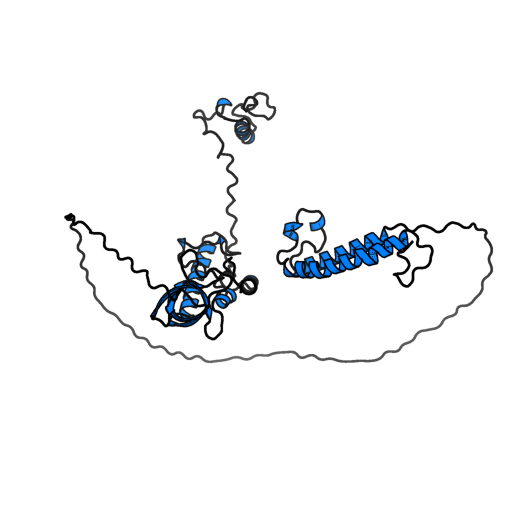GLY A CA 1
ATOM 1510 C C . GLY A 1 214 ? -22.562 6.342 16.671 1.00 93.44 214 GLY A C 1
ATOM 1511 O O . GLY A 1 214 ? -23.067 6.575 15.572 1.00 93.44 214 GLY A O 1
ATOM 1512 N N . GLU A 1 215 ? -21.385 6.853 17.042 1.00 93.69 215 GLU A N 1
ATOM 1513 C CA . GLU A 1 215 ? -20.566 7.685 16.156 1.00 93.6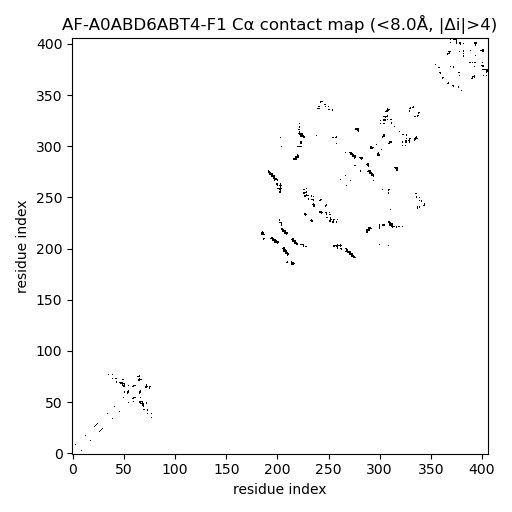9 215 GLU A CA 1
ATOM 1514 C C . GLU A 1 215 ? -20.019 6.863 14.988 1.00 93.69 215 GLU A C 1
ATOM 1516 O O . GLU A 1 215 ? -19.727 5.672 15.124 1.00 93.69 215 GLU A O 1
ATOM 1521 N N . VAL A 1 216 ? -19.882 7.509 13.834 1.00 94.94 216 VAL A N 1
ATOM 1522 C CA . VAL A 1 216 ? -19.257 6.937 12.638 1.00 94.94 216 VAL A CA 1
ATOM 1523 C C . VAL A 1 216 ? -17.869 7.552 12.485 1.00 94.94 216 VAL A C 1
ATOM 1525 O O . VAL A 1 216 ? -17.671 8.685 12.896 1.00 94.94 216 VAL A O 1
ATOM 1528 N N . ASP A 1 217 ? -16.901 6.828 11.937 1.00 96.25 217 ASP A N 1
ATOM 1529 C CA . ASP A 1 217 ? -15.598 7.385 11.553 1.00 96.25 217 ASP A CA 1
ATOM 1530 C C . ASP A 1 217 ? -15.042 6.636 10.343 1.00 96.25 217 ASP A C 1
ATOM 1532 O O . ASP A 1 217 ? -15.435 5.498 10.075 1.00 96.25 217 ASP A O 1
ATOM 1536 N N . THR A 1 218 ? -14.089 7.253 9.652 1.00 96.81 218 THR A N 1
ATOM 1537 C CA . THR A 1 218 ? -13.308 6.601 8.601 1.00 96.81 218 THR A CA 1
ATOM 1538 C C . THR A 1 218 ? -11.991 6.108 9.187 1.00 96.81 218 THR A C 1
ATOM 1540 O O . THR A 1 218 ? -11.199 6.882 9.740 1.00 96.81 218 THR A O 1
ATOM 1543 N N . ILE A 1 219 ? -11.736 4.814 9.031 1.00 97.62 219 ILE A N 1
ATOM 1544 C CA . ILE A 1 219 ? -10.492 4.169 9.441 1.00 97.62 219 ILE A CA 1
ATOM 1545 C C . ILE A 1 219 ? -9.637 3.841 8.213 1.00 97.62 219 ILE A C 1
ATOM 1547 O O . ILE A 1 219 ? -10.165 3.580 7.132 1.00 97.62 219 ILE A O 1
ATOM 1551 N N . ARG A 1 220 ? -8.315 3.859 8.391 1.00 98.12 220 ARG A N 1
ATOM 1552 C CA . ARG A 1 220 ? -7.319 3.383 7.422 1.00 98.12 220 ARG A CA 1
ATOM 1553 C C . ARG A 1 220 ? -6.510 2.280 8.087 1.00 98.12 220 ARG A C 1
ATOM 1555 O O . ARG A 1 220 ? -6.045 2.443 9.220 1.00 98.12 220 ARG A O 1
ATOM 1562 N N . LEU A 1 221 ? -6.360 1.163 7.391 1.00 98.50 221 LEU A N 1
ATOM 1563 C CA . LEU A 1 221 ? -5.561 0.047 7.863 1.00 98.50 221 LEU A CA 1
ATOM 1564 C C . LEU A 1 221 ? -4.094 0.469 7.931 1.00 98.50 221 LEU A C 1
ATOM 1566 O O . LEU A 1 221 ? -3.499 0.882 6.939 1.00 98.50 221 LEU A O 1
ATOM 1570 N N . ILE A 1 222 ? -3.510 0.397 9.122 1.00 98.19 222 ILE A N 1
ATOM 1571 C CA . ILE A 1 222 ? -2.106 0.747 9.312 1.00 98.19 222 ILE A CA 1
ATOM 1572 C C . ILE A 1 222 ? -1.187 -0.296 8.664 1.00 98.19 222 ILE A C 1
ATOM 1574 O O . ILE A 1 222 ? -1.470 -1.498 8.707 1.00 98.19 222 ILE A O 1
ATOM 1578 N N . GLY A 1 223 ? -0.081 0.174 8.082 1.00 97.69 223 GLY A N 1
ATOM 1579 C CA . GLY A 1 223 ? 0.991 -0.668 7.550 1.00 97.69 223 GLY A CA 1
ATOM 1580 C C . GLY A 1 223 ? 0.694 -1.348 6.215 1.00 97.69 223 GLY A C 1
ATOM 1581 O O . GLY A 1 223 ? 1.520 -2.125 5.748 1.00 97.69 223 GLY A O 1
ATOM 1582 N N . VAL A 1 224 ? -0.453 -1.078 5.595 1.00 98.62 224 VAL A N 1
ATOM 1583 C CA . VAL A 1 224 ? -0.833 -1.660 4.304 1.00 98.62 224 VAL A CA 1
ATOM 1584 C C . VAL A 1 224 ? -1.374 -0.594 3.368 1.00 98.62 224 VAL A C 1
ATOM 1586 O O . VAL A 1 224 ? -1.974 0.387 3.812 1.00 98.62 224 VAL A O 1
ATOM 1589 N N . ASP A 1 225 ? -1.144 -0.806 2.082 1.00 98.25 225 ASP A N 1
ATOM 1590 C CA . ASP A 1 225 ? -1.632 0.050 1.012 1.00 98.25 225 ASP A CA 1
ATOM 1591 C C . ASP A 1 225 ? -2.064 -0.810 -0.175 1.00 98.25 225 ASP A C 1
ATOM 1593 O O . ASP A 1 225 ? -1.292 -1.632 -0.681 1.00 98.25 225 ASP A O 1
ATOM 1597 N N . THR A 1 226 ? -3.330 -0.693 -0.560 1.00 98.38 226 THR A N 1
ATOM 1598 C CA . THR A 1 226 ? -3.890 -1.428 -1.703 1.00 98.38 226 THR A CA 1
ATOM 1599 C C . THR A 1 226 ? -3.818 -0.580 -2.968 1.00 98.38 226 THR A C 1
ATOM 1601 O O . THR A 1 226 ? -3.930 0.639 -2.861 1.00 98.38 226 THR A O 1
ATOM 1604 N N . PRO A 1 227 ? -3.692 -1.180 -4.167 1.00 97.81 227 PRO A N 1
ATOM 1605 C CA . PRO A 1 227 ? -3.741 -0.405 -5.399 1.00 97.81 227 PRO A CA 1
ATOM 1606 C C . PRO A 1 227 ? -5.020 0.433 -5.506 1.00 97.81 227 PRO A C 1
ATOM 1608 O O . PRO A 1 227 ? -6.110 -0.011 -5.130 1.00 97.81 227 PRO A O 1
ATOM 1611 N N . GLU A 1 228 ? -4.891 1.629 -6.070 1.00 91.94 228 GLU A N 1
ATOM 1612 C CA . GLU A 1 228 ? -6.003 2.561 -6.227 1.00 91.94 228 GLU A CA 1
ATOM 1613 C C . GLU A 1 228 ? -7.131 1.990 -7.104 1.00 91.94 228 GLU A C 1
ATOM 1615 O O . GLU A 1 228 ? -6.922 1.412 -8.171 1.00 91.94 228 GLU A O 1
ATOM 1620 N N . THR A 1 229 ? -8.379 2.216 -6.692 1.00 91.62 229 THR A N 1
ATOM 1621 C CA . THR A 1 229 ? -9.580 1.734 -7.408 1.00 91.62 229 THR A CA 1
ATOM 1622 C C . THR A 1 229 ? -10.014 2.651 -8.549 1.00 91.62 229 THR A C 1
ATOM 1624 O O . THR A 1 229 ? -11.013 2.393 -9.223 1.00 91.62 229 THR A O 1
ATOM 1627 N N . THR A 1 230 ? -9.291 3.748 -8.770 1.00 86.56 230 THR A N 1
ATOM 1628 C CA . THR A 1 230 ? -9.517 4.694 -9.863 1.00 86.56 230 THR A CA 1
ATOM 1629 C C . THR A 1 230 ? -8.314 4.658 -10.790 1.00 86.56 230 THR A C 1
ATOM 1631 O O . THR A 1 230 ? -7.232 5.060 -10.382 1.00 86.56 230 THR A O 1
ATOM 1634 N N . LEU A 1 231 ? -8.505 4.251 -12.050 1.00 84.12 231 LEU A N 1
ATOM 1635 C CA . LEU A 1 231 ? -7.404 4.040 -13.000 1.00 84.12 231 LEU A CA 1
ATOM 1636 C C . LEU A 1 231 ? -6.473 5.259 -13.144 1.00 84.12 231 LEU A C 1
ATOM 1638 O O . LEU A 1 231 ? -5.264 5.103 -13.227 1.00 84.12 231 LEU A O 1
ATOM 1642 N N . SER A 1 232 ? -7.012 6.482 -13.109 1.00 83.94 232 SER A N 1
ATOM 1643 C CA . SER A 1 232 ? -6.213 7.715 -13.204 1.00 83.94 232 SER A CA 1
ATOM 1644 C C . SER A 1 232 ? -5.380 8.041 -11.956 1.00 83.94 232 SER A C 1
ATOM 1646 O O . SER A 1 232 ? -4.670 9.041 -11.963 1.00 83.94 232 SER A O 1
ATOM 1648 N N . ARG A 1 233 ? -5.543 7.286 -10.866 1.00 87.56 233 ARG A N 1
ATOM 1649 C CA . ARG A 1 233 ? -4.788 7.423 -9.611 1.00 87.56 233 ARG A CA 1
ATOM 1650 C C . ARG A 1 233 ? -3.839 6.253 -9.366 1.00 87.56 233 ARG A C 1
ATOM 1652 O O . ARG A 1 233 ? -3.099 6.296 -8.398 1.00 87.56 233 ARG A O 1
ATOM 1659 N N . VAL A 1 234 ? -3.875 5.224 -10.211 1.00 90.31 234 VAL A N 1
ATOM 1660 C CA . VAL A 1 234 ? -2.967 4.084 -10.099 1.00 90.31 234 VAL A CA 1
ATOM 1661 C C . VAL A 1 234 ? -1.555 4.535 -10.440 1.00 90.31 234 VAL A C 1
ATOM 1663 O O . VAL A 1 234 ? -1.318 5.034 -11.542 1.00 90.31 234 VAL A O 1
ATOM 1666 N N . ASP A 1 235 ? -0.635 4.300 -9.511 1.00 92.00 235 ASP A N 1
ATOM 1667 C CA . ASP A 1 235 ? 0.786 4.576 -9.666 1.00 92.00 235 ASP A CA 1
ATOM 1668 C C . ASP A 1 235 ? 1.592 3.265 -9.589 1.00 92.00 235 ASP A C 1
ATOM 1670 O O . ASP A 1 235 ? 1.736 2.681 -8.513 1.00 92.00 235 ASP A O 1
ATOM 1674 N N . PRO A 1 236 ? 2.088 2.748 -10.728 1.00 93.56 236 PRO A N 1
ATOM 1675 C CA . PRO A 1 236 ? 2.928 1.555 -10.745 1.00 93.56 236 PRO A CA 1
ATOM 1676 C C . PRO A 1 236 ? 4.236 1.677 -9.967 1.00 93.56 236 PRO A C 1
ATOM 1678 O O . PRO A 1 236 ? 4.708 0.662 -9.461 1.00 93.56 236 PRO A O 1
ATOM 1681 N N . ASP A 1 237 ? 4.793 2.882 -9.821 1.00 93.00 237 ASP A N 1
ATOM 1682 C CA . ASP A 1 237 ? 6.098 3.080 -9.173 1.00 93.00 237 ASP A CA 1
ATOM 1683 C C . ASP A 1 237 ? 6.038 2.788 -7.659 1.00 93.00 237 ASP A C 1
ATOM 1685 O O . ASP A 1 237 ? 7.059 2.584 -6.999 1.00 93.00 237 ASP A O 1
ATOM 1689 N N . GLU A 1 238 ? 4.828 2.699 -7.105 1.00 92.38 238 GLU A N 1
ATOM 1690 C CA . GLU A 1 238 ? 4.576 2.300 -5.725 1.00 92.38 238 GLU A CA 1
ATOM 1691 C C . GLU A 1 238 ? 4.717 0.789 -5.474 1.00 92.38 238 GLU A C 1
ATOM 1693 O O . GLU A 1 238 ? 4.854 0.381 -4.312 1.00 92.38 238 GLU A O 1
ATOM 1698 N N . PHE A 1 239 ? 4.689 -0.034 -6.530 1.00 95.69 239 PHE A N 1
ATOM 1699 C CA . PHE A 1 239 ? 4.661 -1.495 -6.459 1.00 95.69 239 PHE A CA 1
ATOM 1700 C C . PHE A 1 239 ? 5.874 -2.116 -7.162 1.00 95.69 239 PHE A C 1
ATOM 1702 O O . PHE A 1 239 ? 6.050 -2.022 -8.375 1.00 95.69 239 PHE A O 1
ATOM 1709 N N . GLU A 1 240 ? 6.701 -2.825 -6.393 1.00 91.50 240 GLU A N 1
ATOM 1710 C CA . GLU A 1 240 ? 7.875 -3.523 -6.920 1.00 91.50 240 GLU A CA 1
ATOM 1711 C C . GLU A 1 240 ? 7.501 -4.551 -7.998 1.00 91.50 240 GLU A C 1
ATOM 1713 O O . GLU A 1 240 ? 6.569 -5.340 -7.841 1.00 91.50 240 GLU A O 1
ATOM 1718 N N . GLY A 1 241 ? 8.257 -4.549 -9.098 1.00 91.19 241 GLY A N 1
ATOM 1719 C CA . GLY A 1 241 ? 8.064 -5.479 -10.210 1.00 91.19 241 GLY A CA 1
ATOM 1720 C C . GLY A 1 241 ? 6.936 -5.101 -11.173 1.00 91.19 241 GLY A C 1
ATOM 1721 O O . GLY A 1 241 ? 6.769 -5.787 -12.181 1.00 91.19 241 GLY A O 1
ATOM 1722 N N . ILE A 1 242 ? 6.200 -4.011 -10.921 1.00 94.19 242 ILE A N 1
ATOM 1723 C CA . ILE A 1 242 ? 5.140 -3.547 -11.819 1.00 94.19 242 ILE A CA 1
ATOM 1724 C C . ILE A 1 242 ? 5.657 -2.414 -12.710 1.00 94.19 242 ILE A C 1
ATOM 1726 O O . ILE A 1 242 ? 6.099 -1.381 -12.216 1.00 94.19 242 ILE A O 1
ATOM 1730 N N . PRO A 1 243 ? 5.606 -2.563 -14.042 1.00 91.12 243 PRO A N 1
ATOM 1731 C CA . PRO A 1 243 ? 6.126 -1.547 -14.942 1.00 91.12 243 PRO A CA 1
ATOM 1732 C C . PRO A 1 243 ? 5.166 -0.361 -15.094 1.00 91.12 243 PRO A C 1
ATOM 1734 O O . PRO A 1 243 ? 3.953 -0.562 -15.194 1.00 91.12 243 PRO A O 1
ATOM 1737 N N . ASN A 1 244 ? 5.696 0.859 -15.256 1.00 90.31 244 ASN A N 1
ATOM 1738 C CA . ASN A 1 244 ? 4.901 2.056 -15.571 1.00 90.31 244 ASN A CA 1
ATOM 1739 C C . ASN A 1 244 ? 4.399 2.069 -17.031 1.00 90.31 244 ASN A C 1
ATOM 1741 O O . ASN A 1 244 ? 4.737 2.908 -17.861 1.00 90.31 244 ASN A O 1
ATOM 1745 N N . THR A 1 245 ? 3.577 1.079 -17.360 1.00 90.00 245 THR A N 1
ATOM 1746 C CA . THR A 1 245 ? 2.963 0.855 -18.670 1.00 90.00 245 THR A CA 1
ATOM 1747 C C . THR A 1 245 ? 1.452 0.738 -18.510 1.00 90.00 245 THR A C 1
ATOM 1749 O O . THR A 1 245 ? 0.939 0.598 -17.400 1.00 90.00 245 THR A O 1
ATOM 1752 N N . THR A 1 246 ? 0.709 0.751 -19.618 1.00 90.81 246 THR A N 1
ATOM 1753 C CA . THR A 1 246 ? -0.743 0.511 -19.572 1.00 90.81 246 THR A CA 1
ATOM 1754 C C . THR A 1 246 ? -1.064 -0.851 -18.961 1.00 90.81 246 THR A C 1
ATOM 1756 O O . THR A 1 246 ? -1.928 -0.923 -18.101 1.00 90.81 246 THR A O 1
ATOM 1759 N N . ALA A 1 247 ? -0.304 -1.897 -19.301 1.00 92.25 247 ALA A N 1
ATOM 1760 C CA . ALA A 1 247 ? -0.505 -3.228 -18.730 1.00 92.25 247 ALA A CA 1
ATOM 1761 C C . ALA A 1 247 ? -0.275 -3.261 -17.208 1.00 92.25 247 ALA A C 1
ATOM 1763 O O . ALA A 1 247 ? -1.060 -3.876 -16.494 1.00 92.25 247 ALA A O 1
ATOM 1764 N N . GLY A 1 248 ? 0.762 -2.580 -16.706 1.00 94.88 248 GLY A N 1
ATOM 1765 C CA . GLY A 1 248 ? 1.020 -2.489 -15.264 1.00 94.88 248 GLY A CA 1
ATOM 1766 C C . GLY A 1 248 ? -0.055 -1.694 -14.515 1.00 94.88 248 GLY A C 1
ATOM 1767 O O . GLY A 1 248 ? -0.510 -2.116 -13.453 1.00 94.88 248 GLY A O 1
ATOM 1768 N N . ARG A 1 249 ? -0.535 -0.586 -15.098 1.00 94.81 249 ARG A N 1
ATOM 1769 C CA . ARG A 1 249 ? -1.649 0.198 -14.537 1.00 94.81 249 ARG A CA 1
ATOM 1770 C C . ARG A 1 249 ? -2.959 -0.587 -14.514 1.00 94.81 249 ARG A C 1
ATOM 1772 O O . ARG A 1 249 ? -3.646 -0.573 -13.498 1.00 94.81 249 ARG A O 1
ATOM 1779 N N . ASP A 1 250 ? -3.288 -1.286 -15.596 1.00 93.62 250 ASP A N 1
ATOM 1780 C CA . ASP A 1 250 ? -4.500 -2.107 -15.682 1.00 93.62 250 ASP A CA 1
ATOM 1781 C C . ASP A 1 250 ? -4.442 -3.277 -14.687 1.00 93.62 250 ASP A C 1
ATOM 1783 O O . ASP A 1 250 ? -5.418 -3.552 -13.991 1.00 93.62 250 ASP A O 1
ATOM 1787 N N . TRP A 1 251 ? -3.272 -3.910 -14.551 1.00 97.00 251 TRP A N 1
ATOM 1788 C CA . TRP A 1 251 ? -3.029 -4.953 -13.555 1.00 97.00 251 TRP A CA 1
ATOM 1789 C C . TRP A 1 251 ? -3.291 -4.462 -12.130 1.00 97.00 251 TRP A C 1
ATOM 1791 O O . TRP A 1 251 ? -4.038 -5.092 -11.378 1.00 97.00 251 TRP A O 1
ATOM 1801 N N . LEU A 1 252 ? -2.708 -3.321 -11.759 1.00 97.81 252 LEU A N 1
ATOM 1802 C CA . LEU A 1 252 ? -2.902 -2.735 -10.436 1.00 97.81 252 LEU A CA 1
ATOM 1803 C C . LEU A 1 252 ? -4.341 -2.281 -10.217 1.00 97.81 252 LEU A C 1
ATOM 1805 O O . LEU A 1 252 ? -4.892 -2.552 -9.155 1.00 97.81 252 LEU A O 1
ATOM 1809 N N . TYR A 1 253 ? -4.981 -1.671 -11.214 1.00 96.88 253 TYR A N 1
ATOM 1810 C CA . TYR A 1 253 ? -6.396 -1.315 -11.143 1.00 96.88 253 TYR A CA 1
ATOM 1811 C C . TYR A 1 253 ? -7.272 -2.540 -10.838 1.00 96.88 253 TYR A C 1
ATOM 1813 O O . TYR A 1 253 ? -8.083 -2.508 -9.907 1.00 96.88 253 TYR A O 1
ATOM 1821 N N . ASP A 1 254 ? -7.071 -3.644 -11.562 1.00 97.56 254 ASP A N 1
ATOM 1822 C CA . ASP A 1 254 ? -7.789 -4.899 -11.331 1.00 97.56 254 ASP A CA 1
ATOM 1823 C C . ASP A 1 254 ? -7.531 -5.449 -9.922 1.00 97.56 254 ASP A C 1
ATOM 1825 O O . ASP A 1 254 ? -8.459 -5.915 -9.249 1.00 97.56 254 ASP A O 1
ATOM 1829 N N . TRP A 1 255 ? -6.292 -5.372 -9.437 1.00 98.38 255 TRP A N 1
ATOM 1830 C CA . TRP A 1 255 ? -5.948 -5.775 -8.075 1.00 98.38 255 TRP A CA 1
ATOM 1831 C C . TRP A 1 255 ? -6.538 -4.864 -6.998 1.00 98.38 255 TRP A C 1
ATOM 1833 O O . TRP A 1 255 ? -6.986 -5.380 -5.973 1.00 98.38 255 TRP A O 1
ATOM 1843 N N . GLY A 1 256 ? -6.654 -3.561 -7.245 1.00 98.12 256 GLY A N 1
ATOM 1844 C CA . GLY A 1 256 ? -7.362 -2.623 -6.372 1.00 98.12 256 GLY A CA 1
ATOM 1845 C C . GLY A 1 256 ? -8.847 -2.971 -6.245 1.00 98.12 256 GLY A C 1
ATOM 1846 O O . GLY A 1 256 ? -9.403 -3.009 -5.141 1.00 98.12 256 GLY A O 1
ATOM 1847 N N . GLN A 1 257 ? -9.493 -3.341 -7.359 1.00 97.94 257 GLN A N 1
ATOM 1848 C CA . GLN A 1 257 ? -10.875 -3.840 -7.347 1.00 97.94 257 GLN A CA 1
ATOM 1849 C C . GLN A 1 257 ? -11.000 -5.158 -6.570 1.00 97.94 257 GLN A C 1
ATOM 1851 O O . GLN A 1 257 ? -11.946 -5.342 -5.799 1.00 97.94 257 GLN A O 1
ATOM 1856 N N . ARG A 1 258 ? -10.047 -6.083 -6.742 1.00 98.56 258 ARG A N 1
ATOM 1857 C CA . ARG A 1 258 ? -10.021 -7.363 -6.015 1.00 98.56 258 ARG A CA 1
ATOM 1858 C C . ARG A 1 258 ? -9.806 -7.168 -4.513 1.00 98.56 258 ARG A C 1
ATOM 1860 O O . ARG A 1 258 ? -10.495 -7.820 -3.735 1.00 98.56 258 ARG A O 1
ATOM 1867 N N . ALA A 1 259 ? -8.904 -6.271 -4.115 1.00 98.69 259 ALA A N 1
ATOM 1868 C CA . ALA A 1 259 ? -8.647 -5.933 -2.718 1.00 98.69 259 ALA A CA 1
ATOM 1869 C C . ALA A 1 259 ? -9.889 -5.323 -2.054 1.00 98.69 259 ALA A C 1
ATOM 1871 O O . ALA A 1 259 ? -10.277 -5.741 -0.964 1.00 98.69 259 ALA A O 1
ATOM 1872 N N . SER A 1 260 ? -10.566 -4.409 -2.754 1.00 98.00 260 SER A N 1
ATOM 1873 C CA . SER A 1 260 ? -11.804 -3.783 -2.276 1.00 98.00 260 SER A CA 1
ATOM 1874 C C . SER A 1 260 ? -12.934 -4.796 -2.096 1.00 98.00 260 SER A C 1
ATOM 1876 O O . SER A 1 260 ? -13.612 -4.782 -1.073 1.00 98.00 260 SER A O 1
ATOM 1878 N N . ARG A 1 261 ? -13.110 -5.725 -3.049 1.00 98.56 261 ARG A N 1
ATOM 1879 C CA . ARG A 1 261 ? -14.090 -6.819 -2.918 1.00 98.56 261 ARG A CA 1
ATOM 1880 C C . ARG A 1 261 ? -13.752 -7.753 -1.766 1.00 98.56 261 ARG A C 1
ATOM 1882 O O . ARG A 1 261 ? -14.632 -8.075 -0.988 1.00 98.56 261 ARG A O 1
ATOM 1889 N N . PHE A 1 262 ? -12.485 -8.136 -1.626 1.00 98.56 262 PHE A N 1
ATOM 1890 C CA . PHE A 1 262 ? -12.041 -8.981 -0.521 1.00 98.56 262 PHE A CA 1
ATOM 1891 C C . PHE A 1 262 ? -12.309 -8.322 0.845 1.00 98.56 262 PHE A C 1
ATOM 1893 O O . PHE A 1 262 ? -12.795 -8.983 1.756 1.00 98.56 262 PHE A O 1
ATOM 1900 N N . ALA A 1 263 ? -12.062 -7.015 0.982 1.00 98.56 263 ALA A N 1
ATOM 1901 C CA . ALA A 1 263 ? -12.414 -6.277 2.193 1.00 98.56 263 ALA A CA 1
ATOM 1902 C C . ALA A 1 263 ? -13.930 -6.202 2.425 1.00 98.56 263 ALA A C 1
ATOM 1904 O O . ALA A 1 263 ? -14.370 -6.389 3.558 1.00 98.56 263 ALA A O 1
ATOM 1905 N N . ALA A 1 264 ? -14.727 -5.970 1.380 1.00 98.44 264 ALA A N 1
ATOM 1906 C CA . ALA A 1 264 ? -16.185 -5.950 1.486 1.00 98.44 264 ALA A CA 1
ATOM 1907 C C . ALA A 1 264 ? -16.753 -7.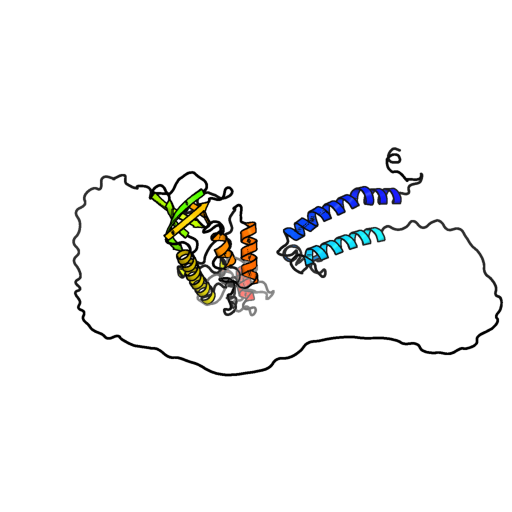314 1.909 1.00 98.44 264 ALA A C 1
ATOM 1909 O O . ALA A 1 264 ? -17.509 -7.381 2.874 1.00 98.44 264 ALA A O 1
ATOM 1910 N N . ASP A 1 265 ? -16.329 -8.394 1.250 1.00 98.00 265 ASP A N 1
ATOM 1911 C CA . ASP A 1 265 ? -16.807 -9.757 1.502 1.00 98.00 265 ASP A CA 1
ATOM 1912 C C . ASP A 1 265 ? -16.473 -10.245 2.923 1.00 98.00 265 ASP A C 1
ATOM 1914 O O . ASP A 1 265 ? -17.253 -10.984 3.520 1.00 98.00 265 ASP A O 1
ATOM 1918 N N . GLU A 1 266 ? -15.323 -9.842 3.472 1.00 97.69 266 GLU A N 1
ATOM 1919 C CA . GLU A 1 266 ? -14.877 -10.280 4.800 1.00 97.69 266 GLU A CA 1
ATOM 1920 C C . GLU A 1 266 ? -15.354 -9.368 5.934 1.00 97.69 266 GLU A C 1
ATOM 1922 O O . GLU A 1 266 ? -15.515 -9.836 7.059 1.00 97.69 266 GLU A O 1
ATOM 1927 N N . LEU A 1 267 ? -15.511 -8.062 5.688 1.00 98.31 267 LEU A N 1
ATOM 1928 C CA . LEU A 1 267 ? -15.687 -7.084 6.763 1.00 98.31 267 LEU A CA 1
ATOM 1929 C C . LEU A 1 267 ? -17.008 -6.321 6.707 1.00 98.31 267 LEU A C 1
ATOM 1931 O O . LEU A 1 267 ? -17.466 -5.884 7.761 1.00 98.31 267 LEU A O 1
ATOM 1935 N N . GLU A 1 268 ? -17.615 -6.090 5.542 1.00 97.50 268 GLU A N 1
ATOM 1936 C CA . GLU A 1 268 ? -18.771 -5.195 5.452 1.00 97.50 268 GLU A CA 1
ATOM 1937 C C . GLU A 1 268 ? -19.993 -5.769 6.184 1.00 97.50 268 GLU A C 1
ATOM 1939 O O . GLU A 1 268 ? -20.434 -6.888 5.943 1.00 97.50 268 GLU A O 1
ATOM 1944 N N . GLY A 1 269 ? -20.551 -4.995 7.119 1.00 97.75 269 GLY A N 1
ATOM 1945 C CA . GLY A 1 269 ? -21.629 -5.438 8.005 1.00 97.75 269 GLY A CA 1
ATOM 1946 C C . GLY A 1 269 ? -21.162 -6.226 9.234 1.00 97.75 269 GLY A C 1
ATOM 1947 O O . GLY A 1 269 ? -21.949 -6.392 10.172 1.00 97.75 269 GLY A O 1
ATOM 1948 N N . 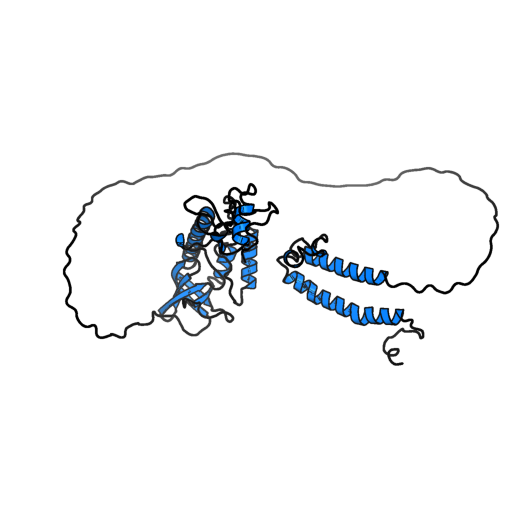GLU A 1 270 ? -19.896 -6.646 9.290 1.00 98.31 270 GLU A N 1
ATOM 1949 C CA . GLU A 1 270 ? -19.361 -7.436 10.394 1.00 98.31 270 GLU A CA 1
ATOM 1950 C C . GLU A 1 270 ? -18.998 -6.596 11.621 1.00 98.31 270 GLU A C 1
ATOM 1952 O O . GLU A 1 270 ? -18.698 -5.394 11.558 1.00 98.31 270 GLU A O 1
ATOM 1957 N N . ARG A 1 271 ? -19.003 -7.262 12.784 1.00 98.12 271 ARG A N 1
ATOM 1958 C CA . ARG A 1 271 ? -18.485 -6.691 14.033 1.00 98.12 271 ARG A CA 1
ATOM 1959 C C . ARG A 1 271 ? -17.040 -7.108 14.242 1.00 98.12 271 ARG A C 1
ATOM 1961 O O . ARG A 1 271 ? -16.763 -8.243 14.621 1.00 98.12 271 ARG A O 1
ATOM 1968 N N . VAL A 1 272 ? -16.134 -6.152 14.102 1.00 98.56 272 VAL A N 1
ATOM 1969 C CA . VAL A 1 272 ? -14.687 -6.372 14.167 1.00 98.56 272 VAL A CA 1
ATOM 1970 C C . VAL A 1 272 ? -14.082 -5.689 15.384 1.00 98.56 272 VAL A C 1
ATOM 1972 O O . VAL A 1 272 ? -14.626 -4.712 15.911 1.00 98.56 272 VAL A O 1
ATOM 1975 N N . ARG A 1 273 ? -12.930 -6.185 15.840 1.00 98.56 273 ARG A N 1
ATOM 1976 C CA . ARG A 1 273 ? -12.111 -5.466 16.821 1.00 98.56 273 ARG A CA 1
ATOM 1977 C C . ARG A 1 273 ? -11.105 -4.603 16.077 1.00 98.56 273 ARG A C 1
ATOM 1979 O O . ARG A 1 273 ? -10.441 -5.096 15.173 1.00 98.56 273 ARG A O 1
ATOM 1986 N N . ILE A 1 274 ? -10.987 -3.340 16.467 1.00 98.44 274 ILE A N 1
ATOM 1987 C CA . ILE A 1 274 ? -9.972 -2.428 15.938 1.00 98.44 274 ILE A CA 1
ATOM 1988 C C . ILE A 1 274 ? -9.079 -1.934 17.067 1.00 98.44 274 ILE A C 1
ATOM 1990 O O . ILE A 1 274 ? -9.579 -1.678 18.164 1.00 98.44 274 ILE A O 1
ATOM 1994 N N . ALA A 1 275 ? -7.788 -1.777 16.794 1.00 98.00 275 ALA A N 1
ATOM 1995 C CA . ALA A 1 275 ? -6.811 -1.266 17.751 1.00 98.00 275 ALA A CA 1
ATOM 1996 C C . ALA A 1 275 ? -5.884 -0.247 17.086 1.00 98.00 275 ALA A C 1
ATOM 1998 O O . ALA A 1 275 ? -5.459 -0.454 15.950 1.00 98.00 275 ALA A O 1
ATOM 1999 N N . VAL A 1 276 ? -5.562 0.839 17.791 1.00 97.81 276 VAL A N 1
ATOM 2000 C CA . VAL A 1 276 ? -4.511 1.774 17.355 1.00 97.81 276 VAL A CA 1
ATOM 2001 C C . VAL A 1 276 ? -3.144 1.240 17.761 1.00 97.81 276 VAL A C 1
ATOM 2003 O O . VAL A 1 276 ? -3.003 0.562 18.781 1.00 97.81 276 VAL A O 1
ATOM 2006 N N . ASP A 1 277 ? -2.131 1.584 16.979 1.00 97.56 277 ASP A N 1
ATOM 2007 C CA . ASP A 1 277 ? -0.749 1.258 17.298 1.00 97.56 277 ASP A CA 1
ATOM 2008 C C . ASP A 1 277 ? -0.164 2.264 18.312 1.00 97.56 277 ASP A C 1
ATOM 2010 O O . ASP A 1 277 ? -0.411 3.464 18.184 1.00 97.56 277 ASP A O 1
ATOM 2014 N N . PRO A 1 278 ? 0.597 1.821 19.330 1.00 95.94 278 PRO A N 1
ATOM 2015 C CA . PRO A 1 278 ? 1.177 2.718 20.332 1.00 95.94 278 PRO A CA 1
ATOM 2016 C C . PRO A 1 278 ? 2.411 3.494 19.844 1.00 95.94 278 PRO A C 1
ATOM 2018 O O . PRO A 1 278 ? 2.836 4.426 20.527 1.00 95.94 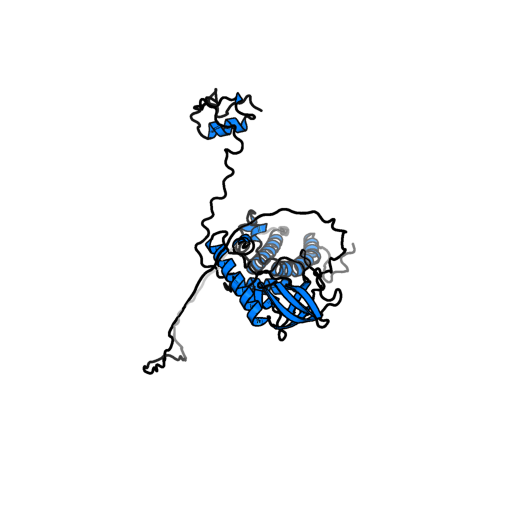278 PRO A O 1
ATOM 2021 N N . GLN A 1 279 ? 3.022 3.095 18.725 1.00 95.50 279 GLN A N 1
ATOM 2022 C CA . GLN A 1 279 ? 4.204 3.738 18.143 1.00 95.50 279 GLN A CA 1
ATOM 2023 C C . GLN A 1 279 ? 3.889 4.595 16.916 1.00 95.50 279 GLN A C 1
ATOM 2025 O O . GLN A 1 279 ? 4.737 5.391 16.515 1.00 95.50 279 GLN A O 1
ATOM 2030 N N . ALA A 1 280 ? 2.702 4.445 16.335 1.00 94.94 280 ALA A N 1
ATOM 2031 C CA . ALA A 1 280 ? 2.243 5.264 15.227 1.00 94.94 280 ALA A CA 1
ATOM 2032 C C . ALA A 1 280 ? 1.427 6.472 15.693 1.00 94.94 280 ALA A C 1
ATOM 2034 O O . ALA A 1 280 ? 0.874 6.510 16.797 1.00 94.94 280 ALA A O 1
ATOM 2035 N N . ASP A 1 281 ? 1.279 7.442 14.795 1.00 93.81 281 ASP A N 1
ATOM 2036 C CA . ASP A 1 281 ? 0.278 8.480 14.972 1.00 93.81 281 ASP A CA 1
ATOM 2037 C C . ASP A 1 281 ? -1.122 7.865 15.009 1.00 93.81 281 ASP A C 1
ATOM 2039 O O . ASP A 1 281 ? -1.470 6.970 14.239 1.00 93.81 281 ASP A O 1
ATOM 2043 N N . ARG A 1 282 ? -1.980 8.394 15.885 1.00 93.75 282 ARG A N 1
ATOM 2044 C CA . ARG A 1 282 ? -3.370 7.930 15.990 1.00 93.75 282 ARG A CA 1
ATOM 2045 C C . ARG A 1 282 ? -4.140 8.137 14.683 1.00 93.75 282 ARG A C 1
ATOM 2047 O O . ARG A 1 282 ? -5.033 7.358 14.356 1.00 93.75 282 ARG A O 1
ATOM 2054 N N . ARG A 1 283 ? -3.851 9.228 13.971 1.00 93.94 283 ARG A N 1
ATOM 2055 C CA . ARG A 1 283 ? -4.521 9.598 12.723 1.00 93.94 283 ARG A CA 1
ATOM 2056 C C . ARG A 1 283 ? -3.502 9.956 11.656 1.00 93.94 283 ARG A C 1
ATOM 2058 O O . ARG A 1 283 ? -2.504 10.601 11.952 1.00 93.94 283 ARG A O 1
ATOM 2065 N N . GLY A 1 284 ? -3.798 9.571 10.420 1.00 90.69 284 GLY A N 1
ATOM 2066 C CA . GLY A 1 284 ? -2.988 9.944 9.263 1.00 90.69 284 GLY A CA 1
ATOM 2067 C C . GLY A 1 284 ? -3.243 11.381 8.804 1.00 90.69 284 GLY A C 1
ATOM 2068 O O . GLY A 1 284 ? -4.125 12.071 9.316 1.00 90.69 284 GLY A O 1
ATOM 2069 N N . TYR A 1 285 ? -2.524 11.796 7.759 1.00 88.88 285 TYR A N 1
ATOM 2070 C CA . TYR A 1 285 ? -2.606 13.137 7.164 1.00 88.88 285 TYR A CA 1
ATOM 2071 C C . TYR A 1 285 ? -4.041 13.582 6.821 1.00 88.88 285 TYR A C 1
ATOM 2073 O O . TYR A 1 285 ? -4.446 14.700 7.123 1.00 88.88 285 TYR A O 1
ATOM 2081 N N . TYR A 1 286 ? -4.854 12.674 6.273 1.00 87.06 286 TYR A N 1
ATOM 2082 C CA . TYR A 1 286 ? -6.266 12.918 5.937 1.00 87.06 286 TYR A CA 1
ATOM 2083 C C . TYR A 1 286 ? -7.227 12.773 7.129 1.00 87.06 286 TYR A C 1
ATOM 2085 O O . TYR A 1 286 ? -8.431 12.610 6.946 1.00 87.06 286 TYR A O 1
ATOM 2093 N N . ASN A 1 287 ? -6.707 12.783 8.358 1.00 91.31 287 ASN A N 1
ATOM 2094 C CA . ASN A 1 287 ? -7.466 12.671 9.603 1.00 91.31 287 ASN A CA 1
ATOM 2095 C C . ASN A 1 287 ? -8.291 11.366 9.749 1.00 91.31 287 ASN A C 1
ATOM 2097 O O . ASN A 1 287 ? -9.225 11.303 10.550 1.00 91.31 287 ASN A O 1
ATOM 2101 N N . ARG A 1 288 ? -7.920 10.301 9.024 1.00 95.44 288 ARG A N 1
ATOM 2102 C CA . ARG A 1 288 ? -8.448 8.932 9.197 1.00 95.44 288 ARG A CA 1
ATOM 2103 C C . ARG A 1 288 ? -7.809 8.276 10.419 1.00 95.44 288 ARG A C 1
ATOM 2105 O O . ARG A 1 288 ? -6.612 8.467 10.639 1.00 95.44 288 ARG A O 1
ATOM 2112 N N . LEU A 1 289 ? -8.574 7.513 11.197 1.00 96.50 289 LEU A N 1
ATOM 2113 C CA . LEU A 1 289 ? -8.040 6.753 12.335 1.00 96.50 289 LEU A CA 1
ATOM 2114 C C . LEU A 1 289 ? -7.197 5.573 11.825 1.00 96.50 289 LEU A C 1
ATOM 2116 O O . LEU A 1 289 ? -7.697 4.767 11.042 1.00 96.50 289 LEU A O 1
ATOM 2120 N N . LEU A 1 290 ? -5.935 5.479 12.249 1.00 97.38 290 LEU A N 1
ATOM 2121 C CA . LEU A 1 290 ? -5.027 4.403 11.836 1.00 97.38 290 LEU A CA 1
ATOM 2122 C C . LEU A 1 290 ? -5.191 3.202 12.762 1.00 97.38 290 LEU A C 1
ATOM 2124 O O . LEU A 1 290 ? -5.007 3.331 13.975 1.00 97.38 290 LEU A O 1
ATOM 2128 N N . VAL A 1 291 ? -5.556 2.045 12.208 1.00 98.44 291 VAL A N 1
ATOM 2129 C CA . VAL A 1 291 ? -5.879 0.867 13.025 1.00 98.44 291 VAL A CA 1
ATOM 2130 C C . VAL A 1 291 ? -5.418 -0.452 12.418 1.00 98.44 291 VAL A C 1
ATOM 2132 O O . VAL A 1 291 ? -5.339 -0.627 11.201 1.00 98.44 291 VAL A O 1
ATOM 2135 N N . TYR A 1 292 ? -5.197 -1.422 13.296 1.00 98.62 292 TYR A N 1
ATOM 2136 C CA . TYR A 1 292 ? -5.306 -2.837 12.974 1.00 98.62 292 TYR A CA 1
ATOM 2137 C C . TYR A 1 292 ? -6.769 -3.265 13.055 1.00 98.62 292 TYR A C 1
ATOM 2139 O O . TYR A 1 292 ? -7.449 -2.911 14.019 1.00 98.62 292 TYR A O 1
ATOM 2147 N N . VAL A 1 293 ? -7.237 -4.063 12.095 1.00 98.69 293 VAL A N 1
ATOM 2148 C CA . VAL A 1 293 ? -8.548 -4.727 12.147 1.00 98.69 293 VAL A CA 1
ATOM 2149 C C . VAL A 1 293 ? -8.347 -6.210 12.442 1.00 98.69 293 VAL A C 1
ATOM 2151 O O . VAL A 1 293 ? -7.509 -6.872 11.832 1.00 98.69 293 VAL A O 1
ATOM 2154 N N . SER A 1 294 ? -9.114 -6.743 13.388 1.00 98.12 294 SER A N 1
ATOM 2155 C CA . SER A 1 294 ? -9.135 -8.160 13.746 1.00 98.12 294 SER A CA 1
ATOM 2156 C C . SER A 1 294 ? -10.548 -8.731 13.655 1.00 98.12 294 SER A C 1
ATOM 2158 O O . SER A 1 294 ? -11.453 -8.270 14.358 1.00 98.12 294 SER A O 1
ATOM 2160 N N . LEU A 1 295 ? -10.707 -9.774 12.839 1.00 94.06 295 LEU A N 1
ATOM 2161 C CA . LEU A 1 295 ? -11.919 -10.588 12.714 1.00 94.06 295 LEU A CA 1
ATOM 2162 C C . LEU A 1 295 ? -11.572 -12.023 13.125 1.00 94.06 295 LEU A C 1
ATOM 2164 O O . LEU A 1 295 ? -10.560 -12.560 12.681 1.00 94.06 295 LEU A O 1
ATOM 2168 N N . ASP A 1 296 ? -12.341 -12.604 14.048 1.00 90.94 296 ASP A N 1
ATOM 2169 C CA . ASP A 1 296 ? -12.120 -13.958 14.589 1.00 90.94 296 ASP A CA 1
ATOM 2170 C C . ASP A 1 296 ? -10.680 -14.246 15.061 1.00 90.94 296 ASP A C 1
ATOM 2172 O O . ASP A 1 296 ? -10.157 -15.355 14.966 1.00 90.94 296 ASP A O 1
ATOM 2176 N N . GLY A 1 297 ? -10.014 -13.217 15.596 1.00 89.31 297 GLY A N 1
ATOM 2177 C CA . GLY A 1 297 ? -8.634 -13.299 16.087 1.00 89.31 297 GLY A CA 1
ATOM 2178 C C . GLY A 1 297 ? -7.555 -13.226 14.999 1.00 89.31 297 GLY A C 1
ATOM 2179 O O . GLY A 1 297 ? -6.369 -13.255 15.328 1.00 89.31 297 GLY A O 1
ATOM 2180 N N . ALA A 1 298 ? -7.929 -13.092 13.725 1.00 94.31 298 ALA A N 1
ATOM 2181 C CA . ALA A 1 298 ? -7.001 -12.879 12.620 1.00 94.31 298 ALA A CA 1
ATOM 2182 C C . ALA A 1 298 ? -6.834 -11.381 12.311 1.00 94.31 298 ALA A C 1
ATOM 2184 O O . ALA A 1 298 ? -7.816 -10.671 12.113 1.00 94.31 298 ALA A O 1
ATOM 2185 N N . ASN A 1 299 ? -5.583 -10.911 12.222 1.00 97.94 299 ASN A N 1
ATOM 2186 C CA . ASN A 1 299 ? -5.252 -9.549 11.788 1.00 97.94 299 ASN A CA 1
ATOM 2187 C C . ASN A 1 299 ? -5.492 -9.423 10.271 1.00 97.94 299 ASN A C 1
ATOM 2189 O O . ASN A 1 299 ? -4.776 -10.038 9.477 1.00 97.94 299 ASN A O 1
ATOM 2193 N N . PHE A 1 300 ? -6.504 -8.650 9.879 1.00 98.75 300 PHE A N 1
ATOM 2194 C CA . PHE A 1 300 ? -6.911 -8.462 8.488 1.00 98.75 300 PHE A CA 1
ATOM 2195 C C . PHE A 1 300 ? -5.858 -7.704 7.665 1.00 98.75 300 PHE A C 1
ATOM 2197 O O . PHE A 1 300 ? -5.586 -8.098 6.533 1.00 98.75 300 PHE A O 1
ATOM 2204 N N . ASN A 1 301 ? -5.179 -6.707 8.245 1.00 98.62 301 ASN A N 1
ATOM 2205 C CA . ASN A 1 301 ? -4.084 -5.985 7.586 1.00 98.62 301 ASN A CA 1
ATOM 2206 C C . ASN A 1 301 ? -2.997 -6.979 7.130 1.00 98.62 301 ASN A C 1
ATOM 2208 O O . ASN A 1 301 ? -2.608 -7.021 5.966 1.00 98.62 301 ASN A O 1
ATOM 2212 N N . ALA A 1 302 ? -2.579 -7.876 8.025 1.00 98.56 302 ALA A N 1
ATOM 2213 C CA . ALA A 1 302 ? -1.614 -8.924 7.700 1.00 98.56 302 ALA A CA 1
ATOM 2214 C C . ALA A 1 302 ? -2.142 -9.929 6.652 1.00 98.56 302 ALA A C 1
ATOM 2216 O O . ALA A 1 302 ? -1.349 -10.523 5.917 1.00 98.56 302 ALA A O 1
ATOM 2217 N N . GLN A 1 303 ? -3.462 -10.147 6.571 1.00 98.62 303 GLN A N 1
ATOM 2218 C CA . GLN A 1 303 ? -4.065 -10.995 5.536 1.00 98.62 303 GLN A CA 1
ATOM 2219 C C . GLN A 1 303 ? -4.000 -10.356 4.147 1.00 98.62 303 GLN A C 1
ATOM 2221 O O . GLN A 1 303 ? -3.756 -11.089 3.188 1.00 98.62 303 GLN A O 1
ATOM 2226 N N . LEU A 1 304 ? -4.155 -9.031 4.036 1.00 98.88 304 LEU A N 1
ATOM 2227 C CA . LEU A 1 304 ? -3.995 -8.319 2.764 1.00 98.88 304 LEU A CA 1
ATOM 2228 C C . LEU A 1 304 ? -2.598 -8.548 2.179 1.00 98.88 304 LEU A C 1
ATOM 2230 O O . LEU A 1 304 ? -2.486 -8.944 1.022 1.00 98.88 304 LEU A O 1
ATOM 2234 N N . LEU A 1 305 ? -1.549 -8.412 2.996 1.00 98.81 305 LEU A N 1
ATOM 2235 C CA . LEU A 1 305 ? -0.171 -8.692 2.571 1.00 98.81 305 LEU A CA 1
ATOM 2236 C C . LEU A 1 305 ? 0.022 -10.169 2.214 1.00 98.81 305 LEU A C 1
ATOM 2238 O O . LEU A 1 305 ? 0.555 -10.499 1.159 1.00 98.81 305 LEU A O 1
ATOM 2242 N N . ARG A 1 306 ? -0.452 -11.083 3.072 1.00 98.69 306 ARG A N 1
ATOM 2243 C CA . ARG A 1 306 ? -0.273 -12.532 2.877 1.00 98.69 306 ARG A CA 1
ATOM 2244 C C . ARG A 1 306 ? -0.911 -13.033 1.584 1.00 98.69 306 ARG A C 1
ATOM 2246 O O . ARG A 1 306 ? -0.393 -13.967 0.980 1.00 98.69 306 ARG A O 1
ATOM 2253 N N . ARG A 1 307 ? -2.056 -12.464 1.209 1.00 98.50 307 ARG A N 1
ATOM 2254 C CA . ARG A 1 307 ? -2.802 -12.819 -0.005 1.00 98.50 307 ARG A CA 1
ATOM 2255 C C . ARG A 1 307 ? -2.430 -11.949 -1.210 1.00 98.50 307 ARG A C 1
ATOM 2257 O O . ARG A 1 307 ? -3.007 -12.144 -2.273 1.00 98.50 307 ARG A O 1
ATOM 2264 N N . GLY A 1 308 ? -1.474 -11.030 -1.054 1.00 98.56 308 GLY A N 1
ATOM 2265 C CA . GLY A 1 308 ? -0.991 -10.170 -2.131 1.00 98.56 308 GLY A CA 1
ATOM 2266 C C . GLY A 1 308 ? -2.028 -9.162 -2.626 1.00 98.56 308 GLY A C 1
ATOM 2267 O O . GLY A 1 308 ? -2.047 -8.854 -3.806 1.00 98.56 308 GLY A O 1
ATOM 2268 N N . TYR A 1 309 ? -2.919 -8.676 -1.760 1.00 98.75 309 TYR A N 1
ATOM 2269 C CA . TYR A 1 309 ? -3.854 -7.591 -2.092 1.00 98.75 309 TYR A CA 1
ATOM 2270 C C . TYR A 1 309 ? -3.269 -6.198 -1.849 1.00 98.75 309 TYR A C 1
ATOM 2272 O O . TYR A 1 309 ? -3.777 -5.222 -2.390 1.00 98.75 309 TYR A O 1
ATOM 2280 N N . ALA A 1 310 ? -2.240 -6.107 -1.009 1.00 98.69 310 ALA A N 1
ATOM 2281 C CA . ALA A 1 310 ? -1.621 -4.860 -0.592 1.00 98.69 310 ALA A CA 1
ATOM 2282 C C . ALA A 1 310 ? -0.098 -4.989 -0.587 1.00 98.69 310 ALA A C 1
ATOM 2284 O O . ALA A 1 310 ? 0.435 -6.093 -0.428 1.00 98.69 310 ALA A O 1
ATOM 2285 N N . ARG A 1 311 ? 0.566 -3.839 -0.674 1.00 98.50 311 ARG A N 1
ATOM 2286 C CA . ARG A 1 311 ? 1.972 -3.661 -0.310 1.00 98.50 311 ARG A CA 1
ATOM 2287 C C . ARG A 1 311 ? 2.104 -3.180 1.137 1.00 98.50 311 ARG A C 1
ATOM 2289 O O . ARG A 1 311 ? 1.142 -2.669 1.724 1.00 98.50 311 ARG A O 1
ATOM 2296 N N . LEU A 1 312 ? 3.290 -3.321 1.717 1.00 98.44 312 LEU A N 1
ATOM 2297 C CA . LEU A 1 312 ? 3.665 -2.691 2.976 1.00 98.44 312 LEU A CA 1
ATOM 2298 C C . LEU A 1 312 ? 3.763 -1.180 2.762 1.00 98.44 312 LEU A C 1
ATOM 2300 O O . LEU A 1 312 ? 4.591 -0.696 1.994 1.00 98.44 312 LEU A O 1
ATOM 2304 N N . TYR A 1 313 ? 2.946 -0.425 3.490 1.00 96.19 313 TYR A N 1
ATOM 2305 C CA . TYR A 1 313 ? 3.052 1.029 3.497 1.00 96.19 313 TYR A CA 1
ATOM 2306 C C . TYR A 1 313 ? 4.197 1.475 4.410 1.00 96.19 313 TYR A C 1
ATOM 2308 O O . TYR A 1 313 ? 4.188 1.177 5.614 1.00 96.19 313 TYR A O 1
ATOM 2316 N N . ASP A 1 314 ? 5.169 2.210 3.863 1.00 90.00 314 ASP A N 1
ATOM 2317 C CA . ASP A 1 314 ? 6.347 2.622 4.625 1.00 90.00 314 ASP A CA 1
ATOM 2318 C C . ASP A 1 314 ? 5.992 3.679 5.680 1.00 90.00 314 ASP A C 1
ATOM 2320 O O . ASP A 1 314 ? 5.756 4.854 5.405 1.00 90.00 314 ASP A O 1
ATOM 2324 N N . SER A 1 315 ? 5.896 3.220 6.924 1.00 91.25 315 SER A N 1
ATOM 2325 C CA . SER A 1 315 ? 5.545 4.019 8.093 1.00 91.25 315 SER A CA 1
ATOM 2326 C C . SER A 1 315 ? 6.072 3.350 9.362 1.00 91.25 315 SER A C 1
ATOM 2328 O O . SER A 1 315 ? 6.423 2.168 9.361 1.00 91.25 315 SER A O 1
ATOM 2330 N N . SER A 1 316 ? 6.133 4.103 10.461 1.00 93.62 316 SER A N 1
ATOM 2331 C CA . SER A 1 316 ? 6.550 3.592 11.771 1.00 93.62 316 SER A CA 1
ATOM 2332 C C . SER A 1 316 ? 5.350 3.048 12.549 1.00 93.62 316 SER A C 1
ATOM 2334 O O . SER A 1 316 ? 4.430 3.800 12.858 1.00 93.62 316 SER A O 1
ATOM 2336 N N . PHE A 1 317 ? 5.372 1.755 12.879 1.00 97.31 317 PHE A N 1
ATOM 2337 C CA . PHE A 1 317 ? 4.361 1.063 13.688 1.00 97.31 317 PHE A CA 1
ATOM 2338 C C . PHE A 1 317 ? 4.941 -0.230 14.285 1.00 97.31 317 PHE A C 1
ATOM 2340 O O . PHE A 1 317 ? 5.939 -0.754 13.782 1.00 97.31 317 PHE A O 1
ATOM 2347 N N . SER A 1 318 ? 4.332 -0.764 15.345 1.00 97.88 318 SER A N 1
ATOM 2348 C CA . SER A 1 318 ? 4.894 -1.883 16.114 1.00 97.88 318 SER A CA 1
ATOM 2349 C C . SER A 1 318 ? 4.987 -3.215 15.356 1.00 97.88 318 SER A C 1
ATOM 2351 O O . SER A 1 318 ? 5.875 -4.009 15.658 1.00 97.88 318 SER A O 1
ATOM 2353 N N . GLU A 1 319 ? 4.115 -3.490 14.378 1.00 97.31 319 GLU A N 1
ATOM 2354 C CA . GLU A 1 319 ? 4.129 -4.751 13.605 1.00 97.31 319 GLU A CA 1
ATOM 2355 C C . GLU A 1 319 ? 4.932 -4.693 12.285 1.00 97.31 319 GLU A C 1
ATOM 2357 O O . GLU A 1 319 ? 4.893 -5.652 11.507 1.00 97.31 319 GLU A O 1
ATOM 2362 N N . ARG A 1 320 ? 5.682 -3.613 12.014 1.00 97.88 320 ARG A N 1
ATOM 2363 C CA . ARG A 1 320 ? 6.322 -3.372 10.702 1.00 97.88 320 ARG A CA 1
ATOM 2364 C C . ARG A 1 320 ? 7.192 -4.527 10.211 1.00 97.88 320 ARG A C 1
ATOM 2366 O O . ARG A 1 320 ? 7.027 -4.968 9.077 1.00 97.88 320 ARG A O 1
ATOM 2373 N N . ASP A 1 321 ? 8.077 -5.050 11.055 1.00 97.56 321 ASP A N 1
ATOM 2374 C CA . ASP A 1 321 ? 8.995 -6.131 10.663 1.00 97.56 321 ASP A CA 1
ATOM 2375 C C . ASP A 1 321 ? 8.242 -7.417 10.297 1.00 97.56 321 ASP A C 1
ATOM 2377 O O . ASP A 1 321 ? 8.563 -8.088 9.316 1.00 97.56 321 ASP A O 1
ATOM 2381 N N . ARG A 1 322 ? 7.173 -7.728 11.039 1.00 98.19 322 ARG A N 1
ATOM 2382 C CA . ARG A 1 322 ? 6.307 -8.872 10.742 1.00 98.19 322 ARG A CA 1
ATOM 2383 C C . ARG A 1 322 ? 5.593 -8.687 9.404 1.00 98.19 322 ARG A C 1
ATOM 2385 O O . ARG A 1 322 ? 5.458 -9.650 8.654 1.00 98.19 322 ARG A O 1
ATOM 2392 N N . PHE A 1 323 ? 5.112 -7.480 9.116 1.00 98.69 323 PHE A N 1
ATOM 2393 C CA . PHE A 1 323 ? 4.431 -7.178 7.857 1.00 98.69 323 PHE A CA 1
ATOM 2394 C C . PHE A 1 323 ? 5.402 -7.278 6.675 1.00 98.69 323 PHE A C 1
ATOM 2396 O O . PHE A 1 323 ? 5.064 -7.915 5.679 1.00 98.69 323 PHE A O 1
ATOM 2403 N N . ALA A 1 324 ? 6.632 -6.781 6.830 1.00 98.50 324 ALA A N 1
ATOM 2404 C CA . ALA A 1 324 ? 7.691 -6.916 5.830 1.00 98.50 324 ALA A CA 1
ATOM 2405 C C . ALA A 1 324 ? 8.031 -8.387 5.527 1.00 98.50 324 ALA A C 1
ATOM 2407 O O . ALA A 1 324 ? 8.197 -8.764 4.369 1.00 98.50 324 ALA A O 1
ATOM 2408 N N . ASP A 1 325 ? 8.094 -9.252 6.544 1.00 98.56 325 ASP A N 1
ATOM 2409 C CA . ASP A 1 325 ? 8.331 -10.688 6.341 1.00 98.56 325 ASP A CA 1
ATOM 2410 C C . ASP A 1 325 ? 7.183 -11.382 5.584 1.00 98.56 325 ASP A C 1
ATOM 2412 O O . ASP A 1 325 ? 7.422 -12.284 4.767 1.00 98.56 325 ASP A O 1
ATOM 2416 N N . ILE A 1 326 ? 5.938 -10.967 5.844 1.00 98.69 326 ILE A N 1
ATOM 2417 C CA . ILE A 1 326 ? 4.749 -11.477 5.150 1.00 98.69 326 ILE A CA 1
ATOM 2418 C C . ILE A 1 326 ? 4.764 -11.043 3.683 1.00 98.69 326 ILE A C 1
ATOM 2420 O O . ILE A 1 326 ? 4.627 -11.898 2.808 1.00 98.69 326 ILE A O 1
ATOM 2424 N N . GLU A 1 327 ? 4.964 -9.753 3.416 1.00 98.56 327 GLU A N 1
ATOM 2425 C CA . GLU A 1 327 ? 5.033 -9.213 2.056 1.00 98.56 327 GLU A CA 1
ATOM 2426 C C . GLU A 1 327 ? 6.168 -9.855 1.259 1.00 98.56 327 GLU A C 1
ATOM 2428 O O . GLU A 1 327 ? 5.925 -10.392 0.183 1.00 98.56 327 GLU A O 1
ATOM 2433 N N . ALA A 1 328 ? 7.384 -9.910 1.811 1.00 98.38 328 ALA A N 1
ATOM 2434 C CA . ALA A 1 328 ? 8.523 -10.516 1.127 1.00 98.38 328 ALA A CA 1
ATOM 2435 C C . ALA A 1 328 ? 8.264 -11.993 0.777 1.00 98.38 328 ALA A C 1
ATOM 2437 O O . ALA A 1 328 ? 8.809 -12.527 -0.189 1.00 98.38 328 ALA A O 1
ATOM 2438 N N . THR A 1 329 ? 7.450 -12.690 1.576 1.00 98.50 329 THR A N 1
ATOM 2439 C CA . THR A 1 329 ? 7.012 -14.054 1.260 1.00 98.50 329 THR A CA 1
ATOM 2440 C C . THR A 1 329 ? 5.979 -14.075 0.138 1.00 98.50 329 THR A C 1
ATOM 2442 O O . THR A 1 329 ? 6.070 -14.951 -0.717 1.00 98.50 329 THR A O 1
ATOM 2445 N N . ALA A 1 330 ? 5.030 -13.140 0.112 1.00 98.44 330 ALA A N 1
ATOM 2446 C CA . ALA A 1 330 ? 4.073 -13.010 -0.984 1.00 98.44 330 ALA A CA 1
ATOM 2447 C C . ALA A 1 330 ? 4.782 -12.683 -2.311 1.00 98.44 330 ALA A C 1
ATOM 2449 O O . ALA A 1 330 ? 4.532 -13.363 -3.302 1.00 98.44 330 ALA A O 1
ATOM 2450 N N . GLN A 1 331 ? 5.732 -11.743 -2.296 1.00 97.62 331 GLN A N 1
ATOM 2451 C CA . GLN A 1 331 ? 6.560 -11.366 -3.446 1.00 97.62 331 GLN A CA 1
ATOM 2452 C C . GLN A 1 331 ? 7.337 -12.555 -4.017 1.00 97.62 331 GLN A C 1
ATOM 2454 O O . GLN A 1 331 ? 7.210 -12.867 -5.191 1.00 97.62 331 GLN A O 1
ATOM 2459 N N . ARG A 1 332 ? 8.089 -13.292 -3.184 1.00 97.44 332 ARG A N 1
ATOM 2460 C CA . ARG A 1 332 ? 8.885 -14.453 -3.642 1.00 97.44 332 ARG A CA 1
ATOM 2461 C C . ARG A 1 332 ? 8.065 -15.597 -4.245 1.00 97.44 332 ARG A C 1
ATOM 2463 O O . ARG A 1 332 ? 8.654 -16.493 -4.841 1.00 97.44 332 ARG A O 1
ATOM 2470 N N . ASN A 1 333 ? 6.763 -15.633 -3.983 1.00 97.81 333 ASN A N 1
ATOM 2471 C CA . ASN A 1 333 ? 5.862 -16.676 -4.465 1.00 97.81 333 ASN A CA 1
ATOM 2472 C C . ASN A 1 333 ? 4.866 -16.136 -5.503 1.00 97.81 333 ASN A C 1
ATOM 2474 O O . ASN A 1 333 ? 3.864 -16.806 -5.751 1.00 97.81 333 ASN A O 1
ATOM 2478 N N . ASP A 1 334 ? 5.104 -14.936 -6.049 1.00 97.25 334 ASP A N 1
ATOM 2479 C CA . ASP A 1 334 ? 4.264 -14.306 -7.073 1.00 97.25 334 ASP A CA 1
ATOM 2480 C C . ASP A 1 334 ? 2.780 -14.238 -6.658 1.00 97.25 334 ASP A C 1
ATOM 2482 O O . ASP A 1 334 ? 1.855 -14.416 -7.454 1.00 97.25 334 ASP A O 1
ATOM 2486 N N . VAL A 1 335 ? 2.532 -14.032 -5.358 1.00 98.31 335 VAL A N 1
ATOM 2487 C CA . VAL A 1 335 ? 1.178 -14.036 -4.802 1.00 98.31 335 VAL A CA 1
ATOM 2488 C C . VAL A 1 335 ? 0.517 -12.697 -5.070 1.00 98.31 335 VAL A C 1
ATOM 2490 O O . VAL A 1 335 ? 0.962 -11.652 -4.608 1.00 98.31 335 VAL A O 1
ATOM 2493 N N . GLY A 1 336 ? -0.631 -12.745 -5.723 1.00 98.06 336 GLY A N 1
ATOM 2494 C CA . GLY A 1 336 ? -1.502 -11.596 -5.869 1.00 98.06 336 GLY A CA 1
ATOM 2495 C C . GLY A 1 336 ? -0.927 -10.517 -6.782 1.00 98.06 336 GLY A C 1
ATOM 2496 O O . GLY A 1 336 ? -0.553 -10.823 -7.913 1.00 98.06 336 GLY A O 1
ATOM 2497 N N . VAL A 1 337 ? -0.842 -9.273 -6.295 1.00 97.69 337 VAL A N 1
ATOM 2498 C CA . VAL A 1 337 ? -0.288 -8.126 -7.038 1.00 97.69 337 VAL A CA 1
ATOM 2499 C C . VAL A 1 337 ? 1.120 -8.399 -7.568 1.00 97.69 337 VAL A C 1
ATOM 2501 O O . VAL A 1 337 ? 1.480 -7.858 -8.605 1.00 97.69 337 VAL A O 1
ATOM 2504 N N . TRP A 1 338 ? 1.885 -9.274 -6.908 1.00 97.62 338 TRP A N 1
ATOM 2505 C CA . TRP A 1 338 ? 3.267 -9.601 -7.261 1.00 97.62 338 TRP A CA 1
ATOM 2506 C C . TRP A 1 338 ? 3.400 -10.550 -8.460 1.00 97.62 338 TRP A C 1
ATOM 2508 O O . TRP A 1 338 ? 4.488 -10.690 -9.001 1.00 97.62 338 TRP A O 1
ATOM 2518 N N . GLY A 1 339 ? 2.313 -11.193 -8.896 1.00 96.38 339 GLY A N 1
ATOM 2519 C CA . GLY A 1 339 ? 2.323 -12.173 -9.987 1.00 96.38 339 GLY A CA 1
ATOM 2520 C C . GLY A 1 339 ? 2.145 -11.584 -11.385 1.00 96.38 339 GLY A C 1
ATOM 2521 O O . GLY A 1 339 ? 1.446 -12.180 -12.202 1.00 96.38 339 GLY A O 1
ATOM 2522 N N . PHE A 1 340 ? 2.702 -10.402 -11.650 1.00 95.19 340 PHE A N 1
ATOM 2523 C CA . PHE A 1 340 ? 2.598 -9.763 -12.962 1.00 95.19 340 PHE A CA 1
ATOM 2524 C C . PHE A 1 340 ? 3.436 -10.515 -14.007 1.00 95.19 340 PHE A C 1
ATOM 2526 O O . PHE A 1 340 ? 4.657 -10.593 -13.898 1.00 95.19 340 PHE A O 1
ATOM 2533 N N . ASP A 1 341 ? 2.782 -11.031 -15.048 1.00 90.69 341 ASP A N 1
ATOM 2534 C CA . ASP A 1 341 ? 3.399 -11.779 -16.154 1.00 90.69 341 ASP A CA 1
ATOM 2535 C C . ASP A 1 341 ? 3.307 -11.045 -17.505 1.00 90.69 341 ASP A C 1
ATOM 2537 O O . ASP A 1 341 ? 3.514 -11.633 -18.572 1.00 90.69 341 ASP A O 1
ATOM 2541 N N . GLY A 1 342 ? 2.992 -9.746 -17.467 1.00 81.94 342 GLY A N 1
ATOM 2542 C CA . GLY A 1 342 ? 2.874 -8.917 -18.658 1.00 81.94 342 GLY A CA 1
ATOM 2543 C C . GLY A 1 342 ? 4.206 -8.734 -19.395 1.00 81.94 342 GLY A C 1
ATOM 2544 O O . GLY A 1 342 ? 5.277 -9.053 -18.871 1.00 81.94 342 GLY A O 1
ATOM 2545 N N . PRO A 1 343 ? 4.164 -8.215 -20.639 1.00 72.19 343 PRO A N 1
ATOM 2546 C CA . PRO A 1 343 ? 5.378 -7.984 -21.409 1.00 72.19 343 PRO A CA 1
ATOM 2547 C C . PRO A 1 343 ? 6.330 -7.103 -20.593 1.00 72.19 343 PRO A C 1
ATOM 2549 O O . PRO A 1 343 ? 5.864 -6.139 -19.974 1.00 72.19 343 PRO A O 1
ATOM 2552 N N . PRO A 1 344 ? 7.642 -7.412 -20.582 1.00 61.44 344 PRO A N 1
ATOM 2553 C CA . PRO A 1 344 ? 8.598 -6.576 -19.877 1.00 61.44 344 PRO A CA 1
ATOM 2554 C C . PRO A 1 344 ? 8.427 -5.149 -20.382 1.00 61.44 344 PRO A C 1
ATOM 2556 O O . PRO A 1 344 ? 8.254 -4.940 -21.591 1.00 61.44 344 PRO A O 1
ATOM 2559 N N . SER A 1 345 ? 8.462 -4.172 -19.474 1.00 58.81 345 SER A N 1
ATOM 2560 C CA . SER A 1 345 ? 8.642 -2.786 -19.883 1.00 58.81 345 SER A CA 1
ATOM 2561 C C . SER A 1 345 ? 9.872 -2.775 -20.774 1.00 58.81 345 SER A C 1
ATOM 2563 O O . SER A 1 345 ? 10.992 -3.010 -20.325 1.00 58.81 345 SER A O 1
ATOM 2565 N N . THR A 1 346 ? 9.658 -2.549 -22.069 1.00 51.38 346 THR A N 1
ATOM 2566 C CA . THR A 1 346 ? 10.732 -1.993 -22.875 1.00 51.38 346 THR A CA 1
ATOM 2567 C C . THR A 1 346 ? 11.010 -0.675 -22.177 1.00 51.38 346 THR A C 1
ATOM 2569 O O . THR A 1 346 ? 10.056 0.102 -22.076 1.00 51.38 346 THR A O 1
ATOM 2572 N N . PRO A 1 347 ? 12.195 -0.465 -21.574 1.00 48.84 347 PRO A N 1
ATOM 2573 C CA . PRO A 1 347 ? 12.490 0.822 -20.978 1.00 48.84 347 PRO A CA 1
ATOM 2574 C C . PRO A 1 347 ? 12.224 1.837 -22.080 1.00 48.84 347 PRO A C 1
ATOM 2576 O O . PRO A 1 347 ? 12.849 1.789 -23.142 1.00 48.84 347 PRO A O 1
ATOM 2579 N N . GLU A 1 348 ? 11.198 2.663 -21.876 1.00 50.56 348 GLU A N 1
ATOM 2580 C CA . GLU A 1 348 ? 11.036 3.859 -22.677 1.00 50.56 348 GLU A CA 1
ATOM 2581 C C . GLU A 1 348 ? 12.383 4.562 -22.535 1.00 50.56 348 GLU A C 1
ATOM 2583 O O . GLU A 1 348 ? 12.861 4.660 -21.398 1.00 50.56 348 GLU A O 1
ATOM 2588 N N . PRO A 1 349 ? 13.086 4.869 -23.643 1.00 43.59 349 PRO A N 1
ATOM 2589 C CA . PRO A 1 349 ? 14.407 5.455 -23.542 1.00 43.59 349 PRO A CA 1
ATOM 2590 C C . PRO A 1 349 ? 14.272 6.632 -22.590 1.00 43.59 349 PRO A C 1
ATOM 2592 O O . PRO A 1 349 ? 13.489 7.545 -22.864 1.00 43.59 349 PRO A O 1
ATOM 2595 N N . THR A 1 350 ? 14.965 6.559 -21.445 1.00 45.50 350 THR A N 1
ATOM 2596 C CA . THR A 1 350 ? 15.201 7.725 -20.598 1.00 45.50 350 THR A CA 1
ATOM 2597 C C . THR A 1 350 ? 15.515 8.833 -21.582 1.00 45.50 350 THR A C 1
ATOM 2599 O O . THR A 1 350 ? 16.413 8.597 -22.398 1.00 45.50 350 THR A O 1
ATOM 2602 N N . PRO A 1 351 ? 14.754 9.944 -21.625 1.00 46.41 351 PRO A N 1
ATOM 2603 C CA . PRO A 1 351 ? 15.116 11.025 -22.512 1.00 46.41 351 PRO A CA 1
ATOM 2604 C C . PRO A 1 351 ? 16.547 11.357 -22.125 1.00 46.41 351 PRO A C 1
ATOM 2606 O O . PRO A 1 351 ? 16.802 11.832 -21.016 1.00 46.41 351 PRO A O 1
ATOM 2609 N N . GLU A 1 352 ? 17.488 10.988 -22.995 1.00 51.84 352 GLU A N 1
ATOM 2610 C CA . GLU A 1 352 ? 18.836 11.504 -22.898 1.00 51.84 352 GLU A CA 1
ATOM 2611 C C . GLU A 1 352 ? 18.647 13.014 -22.788 1.00 51.84 352 GLU A C 1
ATOM 2613 O O . GLU A 1 352 ? 17.747 13.541 -23.463 1.00 51.84 352 GLU A O 1
ATOM 2618 N N . PRO A 1 353 ? 19.360 13.698 -21.877 1.00 47.84 353 PRO A N 1
ATOM 2619 C CA . PRO A 1 353 ? 19.276 15.145 -21.803 1.00 47.84 353 PRO A CA 1
ATOM 2620 C C . PRO A 1 353 ? 19.428 15.648 -23.232 1.00 47.84 353 PRO A C 1
ATOM 2622 O O . PRO A 1 353 ? 20.451 15.416 -23.864 1.00 47.84 353 PRO A O 1
ATOM 2625 N N . SER A 1 354 ? 18.353 16.198 -23.795 1.00 52.16 354 SER A N 1
ATOM 2626 C CA . SER A 1 354 ? 18.382 16.633 -25.176 1.00 52.16 354 SER A CA 1
ATOM 2627 C C . SER A 1 354 ? 19.433 17.728 -25.222 1.00 52.16 354 SER A C 1
ATOM 2629 O O . SER A 1 354 ? 19.212 18.789 -24.632 1.00 52.16 354 SER A O 1
ATOM 2631 N N . ASP A 1 355 ? 20.546 17.477 -25.909 1.00 56.16 355 ASP A N 1
ATOM 2632 C CA . ASP A 1 355 ? 21.651 18.424 -26.116 1.00 56.16 355 ASP A CA 1
ATOM 2633 C C . ASP A 1 355 ? 21.194 19.748 -26.775 1.00 56.16 355 ASP A C 1
ATOM 2635 O O . ASP A 1 355 ? 21.987 20.665 -26.985 1.00 56.16 355 ASP A O 1
ATOM 2639 N N . ASP A 1 356 ? 19.909 19.848 -27.128 1.00 57.75 356 ASP A N 1
ATOM 2640 C CA . ASP A 1 356 ? 19.227 20.996 -27.721 1.00 57.75 356 ASP A CA 1
ATOM 2641 C C . ASP A 1 356 ? 18.570 21.938 -26.693 1.00 57.75 356 ASP A C 1
ATOM 2643 O O . ASP A 1 356 ? 18.193 23.051 -27.052 1.00 57.75 356 ASP A O 1
ATOM 2647 N N . ALA A 1 357 ? 18.404 21.532 -25.425 1.00 59.16 357 ALA A N 1
ATOM 2648 C CA . ALA A 1 357 ? 17.691 22.346 -24.427 1.00 59.16 357 ALA A CA 1
ATOM 2649 C C . ALA A 1 357 ? 18.454 23.622 -24.014 1.00 59.16 357 ALA A C 1
ATOM 2651 O O . ALA A 1 357 ? 17.853 24.540 -23.459 1.00 59.16 357 ALA A O 1
ATOM 2652 N N . ASP A 1 358 ? 19.756 23.669 -24.297 1.00 71.19 358 ASP A N 1
ATOM 2653 C CA . ASP A 1 358 ? 20.671 24.760 -23.945 1.00 71.19 358 ASP A CA 1
ATOM 2654 C C . ASP A 1 358 ? 21.266 25.453 -25.186 1.00 71.19 358 ASP A C 1
ATOM 2656 O O . ASP A 1 358 ? 22.259 26.167 -25.084 1.00 71.19 358 ASP A O 1
ATOM 2660 N N . LEU A 1 359 ? 20.696 25.228 -26.380 1.00 81.50 359 LEU A N 1
ATOM 2661 C CA . LEU A 1 359 ? 21.161 25.876 -27.608 1.00 81.50 359 LEU A CA 1
ATOM 2662 C C . LEU A 1 359 ? 20.248 27.014 -28.055 1.00 81.50 359 LEU A C 1
ATOM 2664 O O . LEU A 1 359 ? 19.020 26.904 -27.971 1.00 81.50 359 LEU A O 1
ATOM 2668 N N . PRO A 1 360 ? 20.831 28.099 -28.591 1.00 82.25 360 PRO A N 1
ATOM 2669 C CA . PRO A 1 360 ? 20.065 29.177 -29.188 1.00 82.25 360 PRO A CA 1
ATOM 2670 C C . PRO A 1 360 ? 19.251 28.661 -30.390 1.00 82.25 360 PRO A C 1
ATOM 2672 O O . PRO A 1 360 ? 19.703 27.773 -31.129 1.00 82.25 360 PRO A O 1
ATOM 2675 N N . PRO A 1 361 ? 18.050 29.221 -30.630 1.00 84.38 361 PRO A N 1
ATOM 2676 C CA . PRO A 1 361 ? 17.238 28.846 -31.779 1.00 84.38 361 PRO A CA 1
ATOM 2677 C C . PRO A 1 361 ? 18.011 29.089 -33.077 1.00 84.38 361 PRO A C 1
ATOM 2679 O O . PRO A 1 361 ? 18.700 30.099 -33.219 1.00 84.38 361 PRO A O 1
ATOM 2682 N N . LYS A 1 362 ? 17.864 28.172 -34.038 1.00 83.31 362 LYS A N 1
ATOM 2683 C CA . LYS A 1 362 ? 18.566 28.250 -35.321 1.00 83.31 362 LYS A CA 1
ATOM 2684 C C . LYS A 1 362 ? 18.283 29.589 -36.031 1.00 83.31 362 LYS A C 1
ATOM 2686 O O . LYS A 1 362 ? 17.104 29.920 -36.213 1.00 83.31 362 LYS A O 1
ATOM 2691 N N . PRO A 1 363 ? 19.323 30.329 -36.460 1.00 85.88 363 PRO A N 1
ATOM 2692 C CA . PRO A 1 363 ? 19.176 31.566 -37.219 1.00 85.88 363 PRO A CA 1
ATOM 2693 C C . PRO A 1 363 ? 18.363 31.383 -38.505 1.00 85.88 363 PRO A C 1
ATOM 2695 O O . PRO A 1 363 ? 18.257 30.287 -39.059 1.00 85.88 363 PRO A O 1
ATOM 2698 N N . SER A 1 364 ? 17.744 32.462 -38.987 1.00 85.62 364 SER A N 1
ATOM 2699 C CA . SER A 1 364 ? 16.802 32.411 -40.117 1.00 85.62 364 SER A CA 1
ATOM 2700 C C . SER A 1 364 ? 17.442 32.103 -41.475 1.00 85.62 364 SER A C 1
ATOM 2702 O O . SER A 1 364 ? 16.761 31.610 -42.373 1.00 85.62 364 SER A O 1
ATOM 2704 N N . ASP A 1 365 ? 18.724 32.414 -41.638 1.00 85.69 365 ASP A N 1
ATOM 2705 C CA . ASP A 1 365 ? 19.565 32.007 -42.773 1.00 85.69 365 ASP A CA 1
ATOM 2706 C C . ASP A 1 365 ? 20.086 30.570 -42.629 1.00 85.69 365 ASP A C 1
ATOM 2708 O O . ASP A 1 365 ? 20.538 29.967 -43.601 1.00 85.69 365 ASP A O 1
ATOM 2712 N N . GLY A 1 366 ? 19.925 29.993 -41.441 1.00 85.25 366 GLY A N 1
ATOM 2713 C CA . GLY A 1 366 ? 20.289 28.632 -41.122 1.00 85.25 366 GLY A CA 1
ATOM 2714 C C . GLY A 1 366 ? 21.774 28.433 -40.853 1.00 85.25 366 GLY A C 1
ATOM 2715 O O . GLY A 1 366 ? 22.178 27.268 -40.811 1.00 85.25 366 GLY A O 1
ATOM 2716 N N . ASP A 1 367 ? 22.529 29.517 -40.663 1.00 90.50 367 ASP A N 1
ATOM 2717 C CA . ASP A 1 367 ? 23.964 29.520 -40.398 1.00 90.50 367 ASP A CA 1
ATOM 2718 C C . ASP A 1 367 ? 24.246 30.026 -38.976 1.00 90.50 367 ASP A C 1
ATOM 2720 O O . ASP A 1 367 ? 23.691 31.040 -38.563 1.00 90.50 367 ASP A O 1
ATOM 2724 N N . TYR A 1 368 ? 25.046 29.300 -38.197 1.00 91.12 368 TYR A N 1
ATOM 2725 C CA . TYR A 1 368 ? 25.437 29.741 -36.861 1.00 91.12 368 TYR A CA 1
ATOM 2726 C C . TYR A 1 368 ? 26.744 30.526 -36.945 1.00 91.12 368 TYR A C 1
ATOM 2728 O O . TYR A 1 368 ? 27.764 29.980 -37.328 1.00 91.12 368 TYR A O 1
ATOM 2736 N N . ASP A 1 369 ? 26.725 31.776 -36.499 1.00 92.75 369 ASP A N 1
ATOM 2737 C CA . ASP A 1 369 ? 27.943 32.522 -36.152 1.00 92.75 369 ASP A CA 1
ATOM 2738 C C . ASP A 1 369 ? 28.239 32.439 -34.648 1.00 92.75 369 ASP A C 1
ATOM 2740 O O . ASP A 1 369 ? 27.318 32.271 -33.845 1.00 92.75 369 ASP A O 1
ATOM 2744 N N . CYS A 1 370 ? 29.492 32.682 -34.248 1.00 92.81 370 CYS A N 1
ATOM 2745 C CA . CYS A 1 370 ? 29.896 32.732 -32.837 1.00 92.81 370 CYS A CA 1
ATOM 2746 C C . CYS A 1 370 ? 29.063 33.705 -31.980 1.00 92.81 370 CYS A C 1
ATOM 2748 O O . CYS A 1 370 ? 28.825 33.432 -30.809 1.00 92.81 370 CYS A O 1
ATOM 2750 N N . ASP A 1 371 ? 28.556 34.797 -32.560 1.00 92.19 371 ASP A N 1
ATOM 2751 C CA . ASP A 1 371 ? 27.716 35.782 -31.857 1.00 92.19 371 ASP A CA 1
ATOM 2752 C C . ASP A 1 371 ? 26.325 35.243 -31.464 1.00 92.19 371 ASP A C 1
ATOM 2754 O O . ASP A 1 371 ? 25.588 35.904 -30.729 1.00 92.19 371 ASP A O 1
ATOM 2758 N N . HIS A 1 372 ? 25.935 34.064 -31.956 1.00 92.62 372 HIS A N 1
ATOM 2759 C CA . HIS A 1 372 ? 24.664 33.435 -31.598 1.00 92.62 372 HIS A CA 1
ATOM 2760 C C . HIS A 1 372 ? 24.721 32.665 -30.278 1.00 92.62 372 HIS A C 1
ATOM 2762 O O . HIS A 1 372 ? 23.662 32.311 -29.763 1.00 92.62 372 HIS A O 1
ATOM 2768 N N . PHE A 1 373 ? 25.915 32.403 -29.745 1.00 92.06 373 PHE A N 1
ATOM 2769 C CA . PHE A 1 373 ? 26.118 31.616 -28.534 1.00 92.06 373 PHE A CA 1
ATOM 2770 C C . PHE A 1 373 ? 26.528 32.510 -27.365 1.00 92.06 373 PHE A C 1
ATOM 2772 O O . PHE A 1 373 ? 27.306 33.451 -27.523 1.00 92.06 373 PHE A O 1
ATOM 2779 N N . ASP A 1 374 ? 26.027 32.190 -26.175 1.00 90.75 374 ASP A N 1
ATOM 2780 C CA . ASP A 1 374 ? 26.407 32.888 -24.948 1.00 90.75 374 ASP A CA 1
ATOM 2781 C C . ASP A 1 374 ? 27.749 32.368 -24.397 1.00 90.75 374 ASP A C 1
ATOM 2783 O O . ASP A 1 374 ? 28.455 33.108 -23.709 1.00 90.75 374 ASP A O 1
ATOM 2787 N N . THR A 1 375 ? 28.110 31.109 -24.691 1.00 92.19 375 THR A N 1
ATOM 2788 C CA . THR A 1 375 ? 29.342 30.454 -24.213 1.00 92.19 375 THR A CA 1
ATOM 2789 C C . THR A 1 375 ? 30.031 29.618 -25.291 1.00 92.19 375 THR A C 1
ATOM 2791 O O . THR A 1 375 ? 29.398 29.152 -26.245 1.00 92.19 375 THR A O 1
ATOM 2794 N N . GLN A 1 376 ? 31.332 29.378 -25.102 1.00 94.19 376 GLN A N 1
ATOM 2795 C CA . GLN A 1 376 ? 32.132 28.522 -25.987 1.00 94.19 376 GLN A CA 1
ATOM 2796 C C . GLN A 1 376 ? 31.572 27.089 -26.050 1.00 94.19 376 GLN A C 1
ATOM 2798 O O . GLN A 1 376 ? 31.418 26.534 -27.135 1.00 94.19 376 GLN A O 1
ATOM 2803 N N . ASP A 1 377 ? 31.145 26.535 -24.910 1.00 91.31 377 ASP A N 1
ATOM 2804 C CA . ASP A 1 377 ? 30.541 25.197 -24.812 1.00 91.31 377 ASP A CA 1
ATOM 2805 C C . ASP A 1 377 ? 29.300 25.021 -25.709 1.00 91.31 377 ASP A C 1
ATOM 2807 O O . ASP A 1 377 ? 29.060 23.936 -26.245 1.00 91.31 377 ASP A O 1
ATOM 2811 N N . GLN A 1 378 ? 28.481 26.065 -25.873 1.00 91.62 378 GLN A N 1
ATOM 2812 C CA . GLN A 1 378 ? 27.304 26.007 -26.745 1.00 91.62 378 GLN A CA 1
ATOM 2813 C C . GLN A 1 378 ? 27.704 25.957 -28.226 1.00 91.62 378 GLN A C 1
ATOM 2815 O O . GLN A 1 378 ? 27.121 25.180 -28.986 1.00 91.62 378 GLN A O 1
ATOM 2820 N N . ALA A 1 379 ? 28.718 26.732 -28.623 1.00 92.56 379 ALA A N 1
ATOM 2821 C CA . ALA A 1 379 ? 29.277 26.688 -29.973 1.00 92.56 379 ALA A CA 1
ATOM 2822 C C . ALA A 1 379 ? 29.948 25.332 -30.254 1.00 92.56 379 ALA A C 1
ATOM 2824 O O . ALA A 1 379 ? 29.723 24.734 -31.309 1.00 92.56 379 ALA A O 1
ATOM 2825 N N . GLN A 1 380 ? 30.683 24.794 -29.274 1.00 94.12 380 GLN A N 1
ATOM 2826 C CA . GLN A 1 380 ? 31.337 23.487 -29.367 1.00 94.12 380 GLN A CA 1
ATOM 2827 C C . GLN A 1 380 ? 30.325 22.370 -29.620 1.00 94.12 380 GLN A C 1
ATOM 2829 O O . GLN A 1 380 ? 30.530 21.532 -30.491 1.00 94.12 380 GLN A O 1
ATOM 2834 N N . ARG A 1 381 ? 29.170 22.408 -28.944 1.00 91.12 381 ARG A N 1
ATOM 2835 C CA . ARG A 1 381 ? 28.079 21.449 -29.177 1.00 91.1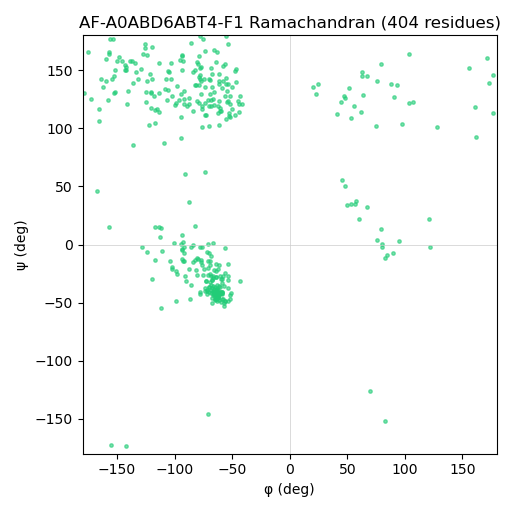2 381 ARG A CA 1
ATOM 2836 C C . ARG A 1 381 ? 27.554 21.473 -30.619 1.00 91.12 381 ARG A C 1
ATOM 2838 O O . ARG A 1 381 ? 27.038 20.459 -31.090 1.00 91.12 381 ARG A O 1
ATOM 2845 N N . VAL A 1 382 ? 27.613 22.605 -31.323 1.00 91.31 382 VAL A N 1
ATOM 2846 C CA . VAL A 1 382 ? 27.199 22.688 -32.736 1.00 91.31 382 VAL A CA 1
ATOM 2847 C C . VAL A 1 382 ? 28.276 22.116 -33.659 1.00 91.31 382 VAL A C 1
ATOM 2849 O O . VAL A 1 382 ? 27.932 21.346 -34.556 1.00 91.31 382 VAL A O 1
ATOM 2852 N N . LEU A 1 383 ? 29.554 22.400 -33.394 1.00 92.00 383 LEU A N 1
ATOM 2853 C CA . LEU A 1 383 ? 30.685 21.813 -34.121 1.00 92.00 383 LEU A CA 1
ATOM 2854 C C . LEU A 1 383 ? 30.760 20.287 -33.944 1.00 92.00 383 LEU A C 1
ATOM 2856 O O . LEU A 1 383 ? 30.914 19.557 -34.918 1.00 92.00 383 LEU A O 1
ATOM 2860 N N . ASP A 1 384 ? 30.559 19.780 -32.727 1.00 90.25 384 ASP A N 1
ATOM 2861 C CA . ASP A 1 384 ? 30.606 18.342 -32.433 1.00 90.25 384 ASP A CA 1
ATOM 2862 C C . ASP A 1 384 ? 29.499 17.552 -33.162 1.00 90.25 384 ASP A C 1
ATOM 2864 O O . ASP A 1 384 ? 29.670 16.368 -33.472 1.00 90.25 384 ASP A O 1
ATOM 2868 N N . ARG A 1 385 ? 28.358 18.197 -33.464 1.00 87.31 385 ARG A N 1
ATOM 2869 C CA . ARG A 1 385 ? 27.260 17.592 -34.242 1.00 87.31 385 ARG A CA 1
ATOM 2870 C C . ARG A 1 385 ? 27.592 17.459 -35.721 1.00 87.31 385 ARG A C 1
ATOM 2872 O O . ARG A 1 385 ? 27.176 16.480 -36.343 1.00 87.31 385 ARG A O 1
ATOM 2879 N N . ASP A 1 386 ? 28.291 18.438 -36.281 1.00 89.25 386 ASP A N 1
ATOM 2880 C CA . ASP A 1 386 ? 28.767 18.392 -37.658 1.00 89.25 386 ASP A CA 1
ATOM 2881 C C . ASP A 1 386 ? 30.224 18.874 -37.742 1.00 89.25 386 ASP A C 1
ATOM 2883 O O . ASP A 1 386 ? 30.478 20.039 -38.060 1.00 89.25 386 ASP A O 1
ATOM 2887 N N . PRO A 1 387 ? 31.197 17.966 -37.516 1.00 88.88 387 PRO A N 1
ATOM 2888 C CA . PRO A 1 387 ? 32.624 18.294 -37.550 1.00 88.88 387 PRO A CA 1
ATOM 2889 C C . PRO A 1 387 ? 33.145 18.680 -38.939 1.00 88.88 387 PRO A C 1
ATOM 2891 O O . PRO A 1 387 ? 34.342 18.891 -39.103 1.00 88.88 387 PRO A O 1
ATOM 2894 N N . SER A 1 388 ? 32.285 18.714 -39.968 1.00 90.75 388 SER A N 1
ATOM 2895 C CA . SER A 1 388 ? 32.634 19.332 -41.253 1.00 90.75 388 SER A CA 1
ATOM 2896 C C . SER A 1 388 ? 32.604 20.864 -41.208 1.00 90.75 388 SER A C 1
ATOM 2898 O O . SER A 1 388 ? 32.905 21.500 -42.219 1.00 90.75 388 SER A O 1
ATOM 2900 N N . ASP A 1 389 ? 32.237 21.417 -40.048 1.00 91.19 389 ASP A N 1
ATOM 2901 C CA . ASP A 1 389 ? 32.152 22.834 -39.721 1.00 91.19 389 ASP A CA 1
ATOM 2902 C C . ASP A 1 389 ? 31.464 23.681 -40.810 1.00 91.19 389 ASP A C 1
ATOM 2904 O O . ASP A 1 389 ? 32.021 24.660 -41.321 1.00 91.19 389 ASP A O 1
ATOM 2908 N N . PRO A 1 390 ? 30.222 23.330 -41.207 1.00 91.88 390 PRO A N 1
ATOM 2909 C CA . PRO A 1 390 ? 29.497 24.082 -42.232 1.00 91.88 390 PRO A CA 1
ATOM 2910 C C . PRO A 1 390 ? 29.217 25.531 -41.809 1.00 91.88 390 PRO A C 1
ATOM 2912 O O . PRO A 1 390 ? 28.978 26.377 -42.670 1.00 91.88 390 PRO A O 1
ATOM 2915 N N . HIS A 1 391 ? 29.256 25.783 -40.498 1.00 92.31 391 HIS A N 1
ATOM 2916 C CA . HIS A 1 391 ? 29.022 27.061 -39.836 1.00 92.31 391 HIS A CA 1
ATOM 2917 C C . HIS A 1 391 ? 30.302 27.874 -39.612 1.00 92.31 391 HIS A C 1
ATOM 2919 O O . HIS A 1 391 ? 30.236 29.042 -39.240 1.00 92.31 391 HIS A O 1
ATOM 2925 N N . ARG A 1 392 ? 31.472 27.290 -39.900 1.00 92.50 392 ARG A N 1
ATOM 2926 C CA . ARG A 1 392 ? 32.779 27.948 -39.779 1.00 92.50 392 ARG A CA 1
ATOM 2927 C C . ARG A 1 392 ? 33.046 28.470 -38.361 1.00 92.50 392 ARG A C 1
ATOM 2929 O O . ARG A 1 392 ? 33.592 29.565 -38.200 1.00 92.50 392 ARG A O 1
ATOM 2936 N N . LEU A 1 393 ? 32.608 27.710 -37.358 1.00 94.38 393 LEU A N 1
ATOM 2937 C CA . LEU A 1 393 ? 32.775 28.006 -35.937 1.00 94.38 393 LEU A CA 1
ATOM 2938 C C . LEU A 1 393 ? 34.213 27.749 -35.466 1.00 94.38 393 LEU A C 1
ATOM 2940 O O . LEU A 1 393 ? 34.649 28.400 -34.519 1.00 94.38 393 LEU A O 1
ATOM 2944 N N . ASP A 1 394 ? 34.943 26.849 -36.124 1.00 94.81 394 ASP A N 1
ATOM 2945 C CA . ASP A 1 394 ? 36.351 26.520 -35.883 1.00 94.81 394 ASP A CA 1
ATOM 2946 C C . ASP A 1 394 ? 37.196 27.058 -37.046 1.00 94.81 394 ASP A C 1
ATOM 2948 O O . ASP A 1 394 ? 37.418 26.426 -38.078 1.00 94.81 394 ASP A O 1
ATOM 2952 N N . GLY A 1 395 ? 37.606 28.319 -36.917 1.00 91.06 395 GLY A N 1
ATOM 2953 C CA . GLY A 1 395 ? 38.267 29.040 -38.002 1.00 91.06 395 GLY A CA 1
ATOM 2954 C C . GLY A 1 395 ? 39.689 28.561 -38.314 1.00 91.06 395 GLY A C 1
ATOM 2955 O O . GLY A 1 395 ? 40.198 28.878 -39.397 1.00 91.06 395 GLY A O 1
ATOM 2956 N N . ASP A 1 396 ? 40.338 27.869 -37.382 1.00 92.06 396 ASP A N 1
ATOM 2957 C CA . ASP A 1 396 ? 41.707 27.364 -37.482 1.00 92.06 396 ASP A CA 1
ATOM 2958 C C . ASP A 1 396 ? 41.819 25.831 -37.533 1.00 92.06 396 ASP A C 1
ATOM 2960 O O . ASP A 1 396 ? 42.939 25.317 -37.642 1.00 92.06 396 ASP A O 1
ATOM 2964 N N . ASP A 1 397 ? 40.678 25.138 -37.612 1.00 90.50 397 ASP A N 1
ATOM 2965 C CA . ASP A 1 397 ? 40.528 23.685 -37.756 1.00 90.50 397 ASP A CA 1
ATOM 2966 C C . ASP A 1 397 ? 41.242 22.902 -36.632 1.00 90.50 397 ASP A C 1
ATOM 2968 O O . ASP A 1 397 ? 41.829 21.832 -36.865 1.00 90.50 397 ASP A O 1
ATOM 2972 N N . ASP A 1 398 ? 41.261 23.451 -35.417 1.00 92.44 398 ASP A N 1
ATOM 2973 C CA . ASP A 1 398 ? 41.954 22.859 -34.268 1.00 92.44 398 ASP A CA 1
ATOM 2974 C C . ASP A 1 398 ? 41.040 21.974 -33.391 1.00 92.44 398 ASP A C 1
ATOM 2976 O O . ASP A 1 398 ? 41.515 21.243 -32.509 1.00 92.44 398 ASP A O 1
ATOM 2980 N N . GLY A 1 399 ? 39.748 21.947 -33.725 1.00 90.69 399 GLY A N 1
ATOM 2981 C CA . GLY A 1 399 ? 38.682 21.211 -33.062 1.00 90.69 399 GLY A CA 1
ATOM 2982 C C . GLY A 1 399 ? 37.918 22.028 -32.021 1.00 90.69 399 GLY A C 1
ATOM 2983 O O . GLY A 1 399 ? 37.041 21.455 -31.362 1.00 90.69 399 GLY A O 1
ATOM 2984 N N . VAL A 1 400 ? 38.231 23.315 -31.845 1.00 93.56 400 VAL A N 1
ATOM 2985 C CA . VAL A 1 400 ? 37.629 24.182 -30.830 1.00 93.56 400 VAL A CA 1
ATOM 2986 C C . VAL A 1 400 ? 36.788 25.281 -31.482 1.00 93.56 400 VAL A C 1
ATOM 2988 O O . VAL A 1 400 ? 37.276 26.200 -32.131 1.00 93.56 400 VAL A O 1
ATOM 2991 N N . ALA A 1 401 ? 35.474 25.233 -31.265 1.00 95.25 401 ALA A N 1
ATOM 2992 C CA . ALA A 1 401 ? 34.562 26.244 -31.790 1.00 95.25 401 ALA A CA 1
ATOM 2993 C C . ALA A 1 401 ? 34.685 27.564 -31.016 1.00 95.25 401 ALA A C 1
ATOM 2995 O O . ALA A 1 401 ? 34.629 27.561 -29.786 1.00 95.25 401 ALA A O 1
ATOM 2996 N N . CYS A 1 402 ? 34.724 28.695 -31.724 1.00 95.38 402 CYS A N 1
ATOM 2997 C CA . CYS A 1 402 ? 34.516 30.041 -31.186 1.00 95.38 402 CYS A CA 1
ATOM 2998 C C . CYS A 1 402 ? 35.313 30.354 -29.904 1.00 95.38 402 CYS A C 1
ATOM 3000 O O . CYS A 1 402 ? 34.749 30.862 -28.932 1.00 95.38 402 CYS A O 1
ATOM 3002 N N . GLU A 1 403 ? 36.626 30.105 -29.907 1.00 91.62 403 GLU A N 1
ATOM 3003 C CA . GLU A 1 403 ? 37.525 30.215 -28.741 1.00 91.62 403 GLU A CA 1
ATOM 3004 C C . GLU A 1 403 ? 37.501 31.565 -27.991 1.00 91.62 403 GLU A C 1
ATOM 3006 O O . GLU A 1 403 ? 37.998 31.687 -26.871 1.00 91.62 403 GLU A O 1
ATOM 3011 N N . SER A 1 404 ? 36.958 32.615 -28.611 1.00 91.88 404 SER A N 1
ATOM 3012 C CA . SER A 1 404 ? 36.811 33.941 -28.007 1.00 91.88 404 SER A CA 1
ATOM 3013 C C . SER A 1 404 ? 35.622 34.078 -27.048 1.00 91.88 404 SER A C 1
ATOM 3015 O O . SER A 1 404 ? 35.521 35.104 -26.369 1.00 91.88 404 SER A O 1
ATOM 3017 N N . LEU A 1 405 ? 34.701 33.111 -27.040 1.00 91.75 405 LEU A N 1
ATOM 3018 C CA . LEU A 1 405 ? 33.538 33.093 -26.152 1.00 91.75 405 LEU A CA 1
ATOM 3019 C C . LEU A 1 405 ? 33.927 32.660 -24.723 1.00 91.75 405 LEU A C 1
ATOM 3021 O O . LEU A 1 405 ? 34.934 31.975 -24.546 1.00 91.75 405 LEU A O 1
ATOM 3025 N N . PRO A 1 406 ? 33.171 33.105 -23.699 1.00 83.69 406 PRO A N 1
ATOM 3026 C CA . PRO A 1 406 ? 33.469 32.820 -22.296 1.00 83.69 406 PRO A CA 1
ATOM 3027 C C . PRO A 1 406 ? 33.211 31.370 -21.877 1.00 83.69 406 PRO A C 1
ATOM 3029 O O . PRO A 1 406 ? 32.396 30.676 -22.538 1.00 83.69 406 PRO A O 1
#

Secondary structure (DSSP, 8-state):
--STTSSTT--S---HHHHHHHHIIIIIHHHHHHHHHHHHHHHHHH-SS-THHHHTTSGGGGSTTSSS-THHHHHHHHHHHHHHHHHHHHSSPPPPPPP-----------------------------------------------------------------------------------------SS-SEEEEEEEEE-SSSEEEEE-TTS-EEEEEETTEEPPPSSGGG--GGGSTT--SSHHHHHHHHHHHHHHHHHHHHHHTT-EEEEE--SSS-SB-TTSPEEEEEEETTEEHHHHHHHTTS-EEP----TTHHHHHHHHHHHHHTT-GGG---SPP----------TTTTSPPPPTTS---GGG-SSHHHHHHHHHH-TT-TT---TTSSS-TTTT--

InterPro domains:
  IPR002071 Thermonuclease active site [PS01123] (203-228)
  IPR016071 Staphylococcal nuclease (SNase-like), OB-fold [PF00565] (218-338)
  IPR016071 Staphylococcal nuclease (SNase-like), OB-fold [PS50830] (192-340)
  IPR016071 Staphylococcal nuclease (SNase-like), OB-fold [SM00318] (192-340)
  IPR035437 SNase-like, OB-fold superfamily [G3DSA:2.40.50.90] (190-341)
  IPR035437 SNase-like, OB-fold superfamily [SSF50199] (190-344)

Mean predicted aligned error: 22.48 Å

Solvent-accessible surface area (backbone atoms only — not comparable to full-atom values): 25567 Å² total; per-residue (Å²): 143,83,68,77,84,82,48,95,84,74,69,94,79,72,49,74,64,55,56,51,52,46,47,42,61,69,50,47,46,56,49,51,50,48,46,48,68,51,48,46,58,46,46,58,70,68,36,72,79,26,56,35,88,82,28,56,92,42,86,68,32,74,40,86,45,37,58,42,62,33,67,56,19,48,53,36,51,52,53,51,54,53,51,53,57,51,49,61,63,69,69,62,80,77,85,76,80,85,90,77,82,88,87,85,88,84,81,89,84,82,90,84,89,83,87,84,90,84,83,87,84,88,80,86,82,88,77,92,77,89,80,90,90,85,86,86,87,91,90,88,86,90,84,84,84,89,86,82,82,89,85,84,85,88,88,84,83,86,84,90,85,88,88,85,88,86,90,82,84,84,82,92,72,87,78,76,87,75,92,77,81,73,75,73,60,62,44,80,93,67,86,55,66,49,67,30,32,27,74,41,60,76,41,46,41,33,33,33,32,32,40,87,89,68,32,38,33,51,36,31,38,50,61,40,42,42,43,35,76,45,69,95,67,42,61,28,87,81,41,84,92,42,40,91,44,70,68,30,36,52,51,38,25,54,36,8,49,48,21,23,49,53,38,34,80,72,37,50,72,34,78,32,39,37,33,49,49,94,68,30,68,61,47,49,96,87,69,28,39,29,23,49,43,31,52,98,86,41,54,48,51,60,46,33,22,53,58,14,36,28,49,74,38,95,68,69,44,83,60,47,70,62,46,50,56,36,33,56,51,14,48,77,64,38,29,51,69,48,48,72,80,69,82,76,70,71,76,71,75,72,78,64,81,60,86,62,81,77,51,67,80,81,46,94,89,70,57,57,55,63,88,65,44,89,31,21,70,51,39,31,57,54,34,74,75,42,79,82,40,91,47,58,40,39,84,81,75,80,83,55,22,34,80,88,44,98

Foldseek 3Di:
DPPVPPDPPDDPPDDVVNVVVCCCVVPVVVVVVVCCVVVLVCCLVPQQVACCVVPVPPPVCPDPQSVDGHNSNSVSVVVVVVVVVVVVVVPPDDDDDDDDDDDDDDDDDDDDDDDDDDDDDDDDDDDDDDDDDDDDDDDDDDDDDDDDDDDDDDDDDDDDDDDDDDDDDDDDDDDDDDPDDPPQFAPDPDDFKFWWAFAAQPWLFWTWTAGPVRHIFIAGEAFWDAADLDLVPGDLVVPPPQDPDPLSSVLSNVLRVVSSVVCCVQGHRDTWMWGAFPFFDQADPVRHGYTFTGDPNDGVRLVCLQQVSTDGDPDDGDCNVVSVVSNVVCLVVCHRSNVDPDDPPPPPPPPDPPLCPQEAPQDPVRADDLVRDQAQVNQLSVCVVPVVPPNCQPVPSPSGGVVVHD